Protein AF-0000000085183103 (afdb_homodimer)

InterPro domains:
  IPR009758 Protein of unknown function DUF1326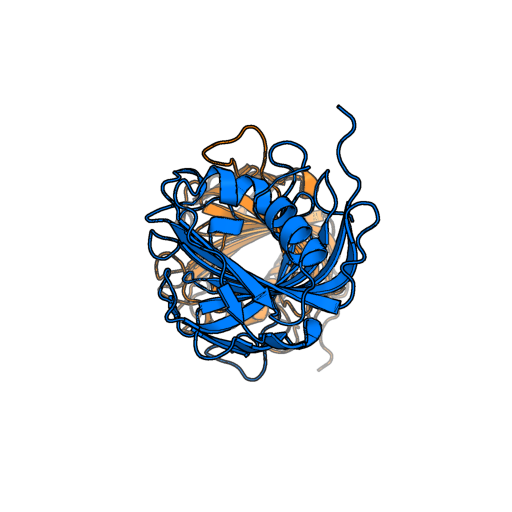 [PF07040] (15-194)
  IPR014581 Uncharacterised conserved protein UCP033303 [PIRSF033303] (1-211)

Solvent-accessible surface area (backbone atoms only — not comparable to full-atom values): 20661 Å² total; per-residue (Å²): 132,88,70,62,55,45,36,40,27,30,55,32,41,34,36,34,61,24,49,58,38,46,24,52,82,59,58,42,64,34,71,73,52,32,40,41,34,38,39,36,34,41,23,70,41,34,30,46,61,86,45,70,38,53,71,42,38,40,34,37,39,42,38,20,77,29,46,63,94,76,24,76,13,34,34,32,43,34,36,26,54,84,52,47,74,68,45,49,55,47,46,56,36,46,63,52,23,41,65,39,46,88,71,21,30,45,37,27,44,50,37,72,24,17,83,42,68,51,77,70,42,70,39,52,68,46,75,50,75,38,59,92,69,33,35,34,42,37,36,33,64,93,35,31,42,34,41,34,30,48,29,64,41,88,87,55,83,64,71,48,65,40,27,47,34,17,89,79,37,39,70,45,51,50,30,38,39,18,28,15,32,34,42,27,69,56,98,65,70,42,84,38,68,74,11,18,18,41,24,33,72,36,35,39,39,36,77,8,56,59,130,133,88,71,63,54,46,37,42,27,29,54,32,43,34,36,35,62,23,48,58,38,47,23,51,82,59,58,44,65,35,72,72,51,32,40,42,34,36,40,37,36,42,23,70,41,35,31,46,61,87,46,70,38,53,71,40,37,40,33,38,38,43,38,23,76,29,46,61,92,77,24,76,13,34,36,32,45,34,36,28,54,85,52,49,75,68,45,47,55,50,48,55,37,45,62,52,24,41,66,38,46,87,71,20,30,46,36,28,44,52,38,74,23,17,82,41,71,51,77,71,42,69,37,54,67,48,76,51,73,37,59,93,69,34,34,34,41,36,36,32,63,92,34,30,41,34,41,34,31,48,29,64,40,89,88,54,85,63,70,47,65,38,29,47,33,18,90,80,38,40,71,46,52,50,30,38,40,19,28,15,31,36,40,29,68,55,97,66,71,44,84,39,66,72,13,18,18,40,23,32,71,36,35,39,38,38,78,8,57,59,130

Secondary structure (DSSP, 8-state):
-----EEEEEEEEEEESS-SS-GGGGTPPPTTSSEEEEEEEE-SEEEETTEE-TT-EEEEEEEESS-GGG---EEEEEEETTS-HHHHHHHHHHHTTTTS-TT-SHHHHHHHT-SEEPPPEEE-EEEEEETTTTEEEEEETTTEEEEEEPBPPTTSSS-B-EEEE-TT-SS-SEEEEEEEEEEEESSSEEEEEEEEEEEEEEEEETTEE--/-----EEEEEEEEEEESS-SS-GGGGTPPPTTSSEEEEEEEE-SEEEETTEE-TT-EEEEEEEESS-GGG---EEEEEEETTS-HHHHHHHHHHHTTTTS-TT-SHHHHHHHT-SEEPPPEEE-EEEEEETTTTEEEEEETTTEEEEEEPBPPTTSSS-B-EEEE-TT-SS-SEEEEEEEEEEEESSSEEEEEEEEEEEEEEEEETTEE--

pLDDT: mean 96.81, std 5.4, range [43.91, 98.94]

Organism: NCBI:txid2984134

Nearest PDB structures (foldseek):
  6p95-assembly1_B  TM=4.091E-01  e=7.607E+00  Lassa virus Josiah
  2wvp-assembly1_A  TM=1.328E-01  e=4.833E+00  Escherichia coli K-12
  6p95-assembly1_B  TM=4.088E-01  e=7.665E+00  Lassa virus Josiah
  2wvp-assembly1_A  TM=1.328E-01  e=4.353E+00  Escherichia coli K-12
  4b31-assembly1_B  TM=1.662E-01  e=9.612E+00  Mycothermus thermophilus

Radius of gyration: 23.74 Å; Cα contacts (8 Å, |Δi|>4): 1161; chains: 2; bounding box: 47×70×54 Å

Sequence (422 aa):
MARIDWYIEGPAYGNCNCGYACPCQFEEDPTQGNCRGFEVMEITDGHFGKVDLTGVKVAILYAWPGPIYKGEGEMQLIIDESASVDQRKALETVLTGGETDEEATHWWVFRAMSPTLHDTIYAPIGMDIDIEARTAKVSIGNVLSSEGRPIKPPHGDGAHRVRIDMPNGIEFSIAEIGSASTTASAAIKLDLKDSYGQWHFMKHGPSGVVHMARIDWYIEGPAYGNCNCGYACPCQFEEDPTQGNCRGFEVMEITDGHFGKVDLTGVKVAILYAWPGPIYKGEGEMQLIIDESASVDQRKALETVLTGGETDEEATHWWVFRAMSPTLHDTIYAPIGMDIDIEARTAKVSIGNVLSSEGRPIKPPHGDGAHRVRIDMPNGIEFSIAEIGSASTTASAAIKLDLKDSYGQWHFMKHGPSGVVH

Foldseek 3Di:
DDQWWKKFWFKKKKFKAAALPQCVLVVDKGRVQWIWMKMKTAGCFMDTRVRTLHGKIKMKTKIGNIRLQVAQMEMEIETELVDDPVNVVRCVQVQCLHSAPQPQAVSVSNNVRHPHYDYYHHFHWDWDADQVQFWIWIDTHPFKTKITGAADDPPDDDGDWDKDADCRDQYARIWTWHFMAMAGHDPGTDGHGRRTMIMDMAIAIRRGGDD/DDQWWKKFWFKKKKFKAAALPQCVLVVDKGRVQWIWMKMKTAGCFMDTRVRTLHGKIKMKTKIGNIRLQQAQMEMEIETEQVADPVNVVRCVQVQCLHSADQPQAVSVSNNVRHPHYDYYHHFHWDWDADQVQFWIWIDTHPFKTKITGAADDPPDDDGDWDKDADCRDQYARIWTWHFMAMAGDDPGTDGHGRRTMIMDMAIAIRRGGDD

Structure (mmCIF, N/CA/C/O backbone):
data_AF-0000000085183103-model_v1
#
loop_
_entity.id
_entity.type
_entity.pdbx_description
1 polymer 'DUF1326 domain-containing protein'
#
loop_
_atom_site.group_PDB
_atom_site.id
_atom_site.type_symbol
_atom_site.label_atom_id
_atom_site.label_alt_id
_atom_site.label_comp_id
_atom_site.label_asym_id
_atom_site.label_entity_id
_atom_site.label_seq_id
_atom_site.pdbx_PDB_ins_code
_atom_site.Cartn_x
_atom_site.Cartn_y
_atom_site.Cartn_z
_atom_site.occupancy
_atom_site.B_iso_or_equiv
_atom_site.auth_seq_id
_atom_site.auth_comp_id
_atom_site.auth_asym_id
_atom_site.auth_atom_id
_atom_site.pdbx_PDB_model_num
ATOM 1 N N . MET A 1 1 ? 23.969 -21.266 -23.922 1 43.91 1 MET A N 1
ATOM 2 C CA . MET A 1 1 ? 22.984 -21.688 -24.922 1 43.91 1 MET A CA 1
ATOM 3 C C . MET A 1 1 ? 21.812 -20.703 -24.969 1 43.91 1 MET A C 1
ATOM 5 O O . MET A 1 1 ? 21.531 -20.016 -23.984 1 43.91 1 MET A O 1
ATOM 9 N N . ALA A 1 2 ? 21.172 -20.531 -26.078 1 62.53 2 ALA A N 1
ATOM 10 C CA . ALA A 1 2 ? 20.203 -19.484 -26.391 1 62.53 2 ALA A CA 1
ATOM 11 C C . ALA A 1 2 ? 18.906 -19.688 -25.594 1 62.53 2 ALA A C 1
ATOM 13 O O . ALA A 1 2 ? 18.359 -20.797 -25.578 1 62.53 2 ALA A O 1
ATOM 14 N N . ARG A 1 3 ? 18.469 -18.969 -24.453 1 87.12 3 ARG A N 1
ATOM 15 C CA . ARG A 1 3 ? 17.25 -19.016 -23.672 1 87.12 3 ARG A CA 1
ATOM 16 C C . ARG A 1 3 ? 16.016 -19.062 -24.562 1 87.12 3 ARG A C 1
ATOM 18 O O . ARG A 1 3 ? 15.977 -18.422 -25.609 1 87.12 3 ARG A O 1
ATOM 25 N N . ILE A 1 4 ? 15.07 -20 -24.203 1 94.25 4 ILE A N 1
ATOM 26 C CA . ILE A 1 4 ? 13.812 -20.031 -24.938 1 94.25 4 ILE A CA 1
ATOM 27 C C . ILE A 1 4 ? 13.047 -18.734 -24.734 1 94.25 4 ILE A C 1
ATOM 29 O O . ILE A 1 4 ? 12.938 -18.25 -23.609 1 94.25 4 ILE A O 1
ATOM 33 N N . ASP A 1 5 ? 12.602 -18.219 -25.859 1 96.12 5 ASP A N 1
ATOM 34 C CA . ASP A 1 5 ? 11.766 -17.016 -25.766 1 96.12 5 ASP A CA 1
ATOM 35 C C . ASP A 1 5 ? 10.375 -17.359 -25.25 1 96.12 5 ASP A C 1
ATOM 37 O O . ASP A 1 5 ? 9.758 -18.328 -25.703 1 96.12 5 ASP A O 1
ATOM 41 N N . TRP A 1 6 ? 9.969 -16.578 -24.312 1 98.25 6 TRP A N 1
ATOM 42 C CA . TRP A 1 6 ? 8.617 -16.797 -23.812 1 98.25 6 TRP A CA 1
ATOM 43 C C . TRP A 1 6 ? 7.984 -15.492 -23.344 1 98.25 6 TRP A C 1
ATOM 45 O O . TRP A 1 6 ? 8.688 -14.508 -23.109 1 98.25 6 TRP A O 1
ATOM 55 N N . TYR A 1 7 ? 6.664 -15.508 -23.297 1 98.44 7 TYR A N 1
ATOM 56 C CA . TYR A 1 7 ? 5.848 -14.391 -22.828 1 98.44 7 TYR A CA 1
ATOM 57 C C . TYR A 1 7 ? 4.488 -14.875 -22.328 1 98.44 7 TYR A C 1
ATOM 59 O O . TYR A 1 7 ? 3.898 -15.789 -22.922 1 98.44 7 TYR A O 1
ATOM 67 N N . ILE A 1 8 ? 4.039 -14.273 -21.25 1 98.44 8 ILE A N 1
ATOM 68 C CA . ILE A 1 8 ? 2.691 -14.562 -20.766 1 98.44 8 ILE A CA 1
ATOM 69 C C . ILE A 1 8 ? 2.029 -13.273 -20.281 1 98.44 8 ILE A C 1
ATOM 71 O O . ILE A 1 8 ? 2.688 -12.422 -19.672 1 98.44 8 ILE A O 1
ATOM 75 N N . GLU A 1 9 ? 0.76 -13.102 -20.547 1 98.69 9 GLU A N 1
ATOM 76 C CA . GLU A 1 9 ? -0.006 -12.016 -19.922 1 98.69 9 GLU A CA 1
ATOM 77 C C . GLU A 1 9 ? -1.44 -12.453 -19.641 1 98.69 9 GLU A C 1
ATOM 79 O O . GLU A 1 9 ? -1.954 -13.375 -20.281 1 98.69 9 GLU A O 1
ATOM 84 N N . GLY A 1 10 ? -2.02 -11.812 -18.688 1 98.44 10 GLY A N 1
ATOM 85 C CA . GLY A 1 10 ? -3.412 -12.062 -18.359 1 98.44 10 GLY A CA 1
ATOM 86 C C . GLY A 1 10 ? -3.771 -11.648 -16.938 1 98.44 10 GLY A C 1
ATOM 87 O O . GLY A 1 10 ? -2.904 -11.227 -16.172 1 98.44 10 GLY A O 1
ATOM 88 N N . PRO A 1 11 ? -5.09 -11.703 -16.594 1 98.75 11 PRO A N 1
ATOM 89 C CA . PRO A 1 11 ? -5.523 -11.375 -15.227 1 98.75 11 PRO A CA 1
ATOM 90 C C . PRO A 1 11 ? -5.043 -12.391 -14.195 1 98.75 11 PRO A C 1
ATOM 92 O O . PRO A 1 11 ? -5.016 -13.594 -14.477 1 98.75 11 PRO A O 1
ATOM 95 N N . ALA A 1 12 ? -4.629 -11.922 -13.117 1 98.81 12 ALA A N 1
ATOM 96 C CA . ALA A 1 12 ? -4.168 -12.742 -12 1 98.81 12 ALA A CA 1
ATOM 97 C C . ALA A 1 12 ? -4.852 -12.336 -10.695 1 98.81 12 ALA A C 1
ATOM 99 O O . ALA A 1 12 ? -5.277 -11.188 -10.547 1 98.81 12 ALA A O 1
ATOM 100 N N . TYR A 1 13 ? -5.043 -13.273 -9.906 1 98.88 13 TYR A N 1
ATOM 101 C CA . TYR A 1 13 ? -5.637 -13.133 -8.578 1 98.88 13 TYR A CA 1
ATOM 102 C C . TYR A 1 13 ? -4.883 -13.969 -7.551 1 98.88 13 TYR A C 1
ATOM 104 O O . TYR A 1 13 ? -4.457 -15.086 -7.84 1 98.88 13 TYR A O 1
ATOM 112 N N . GLY A 1 14 ? -4.629 -13.383 -6.367 1 98.75 14 GLY A N 1
ATOM 113 C CA . GLY A 1 14 ? -3.951 -14.094 -5.289 1 98.75 14 GLY A CA 1
ATOM 114 C C . GLY A 1 14 ? -4.52 -13.773 -3.92 1 98.75 14 GLY A C 1
ATOM 115 O O . GLY A 1 14 ? -5.246 -12.789 -3.754 1 98.75 14 GLY A O 1
ATOM 116 N N . ASN A 1 15 ? -4.234 -14.594 -3.021 1 98.94 15 ASN A N 1
ATOM 117 C CA . ASN A 1 15 ? -4.637 -14.477 -1.625 1 98.94 15 ASN A CA 1
ATOM 118 C C . ASN A 1 15 ? -3.578 -15.047 -0.686 1 98.94 15 ASN A C 1
ATOM 120 O O . ASN A 1 15 ? -3.088 -16.156 -0.897 1 98.94 15 ASN A O 1
ATOM 124 N N . CYS A 1 16 ? -3.195 -14.328 0.271 1 98.56 16 CYS A N 1
ATOM 125 C CA . CYS A 1 16 ? -2.301 -14.867 1.291 1 98.56 16 CYS A CA 1
ATOM 126 C C . CYS A 1 16 ? -2.805 -14.531 2.689 1 98.56 16 CYS A C 1
ATOM 128 O O . CYS A 1 16 ? -3.824 -13.852 2.84 1 98.56 16 CYS A O 1
ATOM 130 N N . ASN A 1 17 ? -2.062 -14.938 3.748 1 98.75 17 ASN A N 1
ATOM 131 C CA . 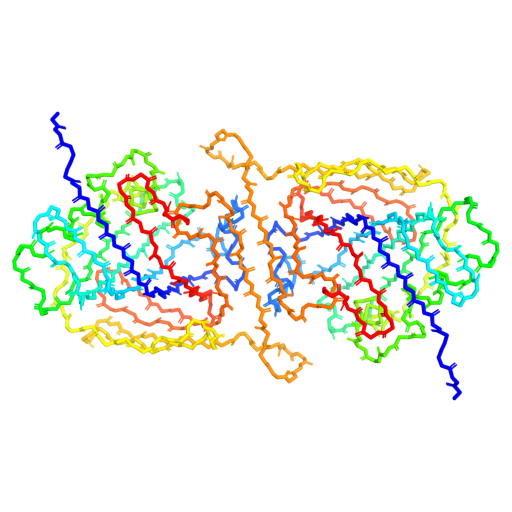ASN A 1 17 ? -2.574 -14.922 5.113 1 98.75 17 ASN A CA 1
ATOM 132 C C . ASN A 1 17 ? -2.271 -13.602 5.812 1 98.75 17 ASN A C 1
ATOM 134 O O . ASN A 1 17 ? -2.59 -13.43 6.988 1 98.75 17 ASN A O 1
ATOM 138 N N . CYS A 1 18 ? -1.683 -12.656 5.215 1 98.38 18 CYS A N 1
ATOM 139 C CA . CYS A 1 18 ? -1.434 -11.359 5.824 1 98.38 18 CYS A CA 1
ATOM 140 C C . CYS A 1 18 ? -2.709 -10.523 5.871 1 98.38 18 CYS A C 1
ATOM 142 O O . CYS A 1 18 ? -3.717 -10.891 5.266 1 98.38 18 CYS A O 1
ATOM 144 N N . GLY A 1 19 ? -2.68 -9.438 6.629 1 97.12 19 GLY A N 1
ATOM 145 C CA . GLY A 1 19 ? -3.721 -8.422 6.523 1 97.12 19 GLY A CA 1
ATOM 146 C C . GLY A 1 19 ? -3.771 -7.762 5.16 1 97.12 19 GLY A C 1
ATOM 147 O O . GLY A 1 19 ? -2.928 -8.023 4.305 1 97.12 19 GLY A O 1
ATOM 148 N N . TYR A 1 20 ? -4.758 -6.883 4.945 1 97.25 20 TYR A N 1
ATOM 149 C CA . TYR A 1 20 ? -5.016 -6.273 3.645 1 97.25 20 TYR A CA 1
ATOM 150 C C . TYR A 1 20 ? -3.797 -5.504 3.152 1 97.25 20 TYR A C 1
ATOM 152 O O . TYR A 1 20 ? -3.58 -5.383 1.945 1 97.25 20 TYR A O 1
ATOM 160 N N . ALA A 1 21 ? -3.051 -5 4.105 1 94.75 21 ALA A N 1
ATOM 161 C CA . ALA A 1 21 ? -1.795 -4.316 3.805 1 94.75 21 ALA A CA 1
ATOM 162 C C . ALA A 1 21 ? -0.61 -5.273 3.912 1 94.75 21 ALA A C 1
ATOM 164 O O . ALA A 1 21 ? 0.279 -5.078 4.746 1 94.75 21 ALA A O 1
ATOM 165 N N . CYS A 1 22 ? -0.572 -6.32 3.113 1 97.31 22 CYS A N 1
ATOM 166 C CA . CYS A 1 22 ? 0.53 -7.27 3.213 1 97.31 22 CYS A CA 1
ATOM 167 C C . CYS A 1 22 ? 1.857 -6.547 3.41 1 97.31 22 CYS A C 1
ATOM 169 O O . CYS A 1 22 ? 2.391 -5.953 2.471 1 97.31 22 CYS A O 1
ATOM 171 N N . PRO A 1 23 ? 2.416 -6.613 4.629 1 97.31 23 PRO A N 1
ATOM 172 C CA . PRO A 1 23 ? 3.645 -5.871 4.926 1 97.31 23 PRO A CA 1
ATOM 173 C C . PRO A 1 23 ? 4.824 -6.312 4.062 1 97.31 23 PRO A C 1
ATOM 175 O O . PRO A 1 23 ? 5.758 -5.539 3.844 1 97.31 23 PRO A O 1
ATOM 178 N N . CYS A 1 24 ? 4.773 -7.465 3.498 1 96.5 24 CYS A N 1
ATOM 179 C CA . CYS A 1 24 ? 5.863 -8.016 2.699 1 96.5 24 CYS A CA 1
ATOM 180 C C . CYS A 1 24 ? 6.098 -7.18 1.446 1 96.5 24 CYS A C 1
ATOM 182 O O . CYS A 1 24 ? 7.23 -7.059 0.979 1 96.5 24 CYS A O 1
ATOM 184 N N . GLN A 1 25 ? 4.996 -6.641 0.91 1 96.88 25 GLN A N 1
ATOM 185 C CA . GLN A 1 25 ? 5.117 -5.766 -0.252 1 96.88 25 GLN A CA 1
ATOM 186 C C . GLN A 1 25 ? 5.969 -4.539 0.067 1 96.88 25 GLN A C 1
ATOM 188 O O . GLN A 1 25 ? 6.461 -3.867 -0.84 1 96.88 25 GLN A O 1
ATOM 193 N N . PHE A 1 26 ? 6.148 -4.27 1.346 1 97.19 26 PHE A N 1
ATOM 194 C CA . PHE A 1 26 ? 6.883 -3.111 1.839 1 97.19 26 PHE A CA 1
ATOM 195 C C . PHE A 1 26 ? 8.156 -3.541 2.561 1 97.19 26 PHE A C 1
ATOM 197 O O . PHE A 1 26 ? 8.719 -2.775 3.344 1 97.19 26 PHE A O 1
ATOM 204 N N . GLU A 1 27 ? 8.523 -4.773 2.408 1 95.81 27 GLU A N 1
ATOM 205 C CA . GLU A 1 27 ? 9.773 -5.348 2.895 1 95.81 27 GLU A CA 1
ATOM 206 C C . GLU A 1 27 ? 9.742 -5.535 4.406 1 95.81 27 GLU A C 1
ATOM 208 O O . GLU A 1 27 ? 10.789 -5.48 5.066 1 95.81 27 GLU A O 1
ATOM 213 N N . GLU A 1 28 ? 8.594 -5.602 4.988 1 96.31 28 GLU A N 1
ATOM 214 C CA . GLU A 1 28 ? 8.438 -5.957 6.395 1 96.31 28 GLU A CA 1
ATOM 215 C C . GLU A 1 28 ? 8.078 -7.43 6.555 1 96.31 28 GLU A C 1
ATOM 217 O O . GLU A 1 28 ? 7.875 -8.141 5.566 1 96.31 28 GLU A O 1
ATOM 222 N N . ASP A 1 29 ? 8.07 -7.898 7.82 1 95.94 29 ASP A N 1
ATOM 223 C CA . ASP A 1 29 ? 7.723 -9.289 8.109 1 95.94 29 ASP A CA 1
ATOM 224 C C . ASP A 1 29 ? 6.23 -9.531 7.918 1 95.94 29 ASP A C 1
ATOM 226 O O . ASP A 1 29 ? 5.418 -8.617 8.086 1 95.94 29 ASP A O 1
ATOM 230 N N . PRO A 1 30 ? 5.867 -10.766 7.566 1 97.31 30 PRO A N 1
ATOM 231 C CA . PRO A 1 30 ? 4.445 -11.078 7.41 1 97.31 30 PRO A CA 1
ATOM 232 C C . PRO A 1 30 ? 3.65 -10.875 8.695 1 97.31 30 PRO A C 1
ATOM 234 O O . PRO A 1 30 ? 4.176 -11.078 9.789 1 97.31 30 PRO A O 1
ATOM 237 N N . THR A 1 31 ? 2.41 -10.516 8.555 1 96.56 31 THR A N 1
ATOM 238 C CA . THR A 1 31 ? 1.516 -10.188 9.664 1 96.56 31 THR A CA 1
ATOM 239 C C . THR A 1 31 ? 1.477 -11.328 10.68 1 96.56 31 THR A C 1
ATOM 241 O O . THR A 1 31 ? 1.459 -11.086 11.891 1 96.56 31 THR A O 1
ATOM 244 N N . GLN A 1 32 ? 1.526 -12.555 10.18 1 96.31 32 GLN A N 1
ATOM 245 C CA . GLN A 1 32 ? 1.351 -13.703 11.062 1 96.31 32 GLN A CA 1
ATOM 246 C C . GLN A 1 32 ? 2.682 -14.398 11.328 1 96.31 32 GLN A C 1
ATOM 248 O O . GLN A 1 32 ? 2.711 -15.531 11.828 1 96.31 32 GLN A O 1
ATOM 253 N N . GLY A 1 33 ? 3.709 -13.82 10.836 1 97.25 33 GLY A N 1
ATOM 254 C CA . GLY A 1 33 ? 5.031 -14.383 11.078 1 97.25 33 GLY A CA 1
ATOM 255 C C . GLY A 1 33 ? 5.426 -15.43 10.055 1 97.25 33 GLY A C 1
ATOM 256 O O . GLY A 1 33 ? 6.566 -15.906 10.055 1 97.25 33 GLY A O 1
ATOM 257 N N . ASN A 1 34 ? 4.492 -15.883 9.25 1 98.31 34 ASN A N 1
ATOM 258 C CA . ASN A 1 34 ? 4.688 -16.812 8.148 1 98.31 34 ASN A CA 1
ATOM 259 C C . ASN A 1 34 ? 3.906 -16.391 6.91 1 98.31 34 ASN A C 1
ATOM 261 O O . ASN A 1 34 ? 3.137 -15.438 6.953 1 98.31 34 ASN A O 1
ATOM 265 N N . CYS A 1 35 ? 4.199 -17.016 5.797 1 98.12 35 CYS A N 1
ATOM 266 C CA . CYS A 1 35 ? 3.529 -16.688 4.543 1 98.12 35 CYS A CA 1
ATOM 267 C C . CYS A 1 35 ? 2.896 -17.938 3.93 1 98.12 35 CYS A C 1
ATOM 269 O O . CYS A 1 35 ? 3.59 -18.906 3.639 1 98.12 35 CYS A O 1
ATOM 271 N N . ARG A 1 36 ? 1.615 -17.922 3.752 1 98.62 36 ARG A N 1
ATOM 272 C CA . ARG A 1 36 ? 0.854 -18.969 3.068 1 98.62 36 ARG A CA 1
ATOM 273 C C . ARG A 1 36 ? -0.165 -18.359 2.111 1 98.62 36 ARG A C 1
ATOM 275 O O . ARG A 1 36 ? -0.888 -17.438 2.473 1 98.62 36 ARG A O 1
ATOM 282 N N . GLY A 1 37 ? -0.211 -18.828 0.96 1 98.75 37 GLY A N 1
ATOM 283 C CA . GLY A 1 37 ? -1.151 -18.281 -0.004 1 98.75 37 GLY A CA 1
ATOM 284 C C . GLY A 1 37 ? -1.089 -18.969 -1.355 1 98.75 37 GLY A C 1
ATOM 285 O O . GLY A 1 37 ? -0.503 -20.047 -1.484 1 98.75 37 GLY A O 1
ATOM 286 N N . PHE A 1 38 ? -1.809 -18.391 -2.299 1 98.81 38 PHE A N 1
ATOM 287 C CA . PHE A 1 38 ? -1.779 -18.906 -3.664 1 98.81 38 PHE A CA 1
ATOM 288 C C . PHE A 1 38 ? -2.006 -17.781 -4.664 1 98.81 38 PHE A C 1
ATOM 290 O O . PHE A 1 38 ? -2.412 -16.672 -4.289 1 98.81 38 PHE A O 1
ATOM 297 N N . GLU A 1 39 ? -1.707 -18.031 -5.859 1 98.75 39 GLU A N 1
ATOM 298 C CA . GLU A 1 39 ? -1.989 -17.172 -7.012 1 98.75 39 GLU A CA 1
ATOM 299 C C . GLU A 1 39 ? -2.525 -17.984 -8.188 1 98.75 39 GLU A C 1
ATOM 301 O O . GLU A 1 39 ? -2.092 -19.125 -8.414 1 98.75 39 GLU A O 1
ATOM 306 N N . VAL A 1 40 ? -3.451 -17.422 -8.898 1 98.88 40 VAL A N 1
ATOM 307 C CA . VAL A 1 40 ? -4.012 -18.031 -10.094 1 98.88 40 VAL A CA 1
ATOM 308 C C . VAL A 1 40 ? -4.023 -17.031 -11.25 1 98.88 40 VAL A C 1
ATOM 310 O O . VAL A 1 40 ? -4.113 -15.828 -11.023 1 98.88 40 VAL A O 1
ATOM 313 N N . MET A 1 41 ? -3.887 -17.5 -12.438 1 98.69 41 MET A N 1
ATOM 314 C CA . MET A 1 41 ? -3.965 -16.625 -13.602 1 98.69 41 MET A CA 1
ATOM 315 C C . MET A 1 41 ? -4.512 -17.375 -14.812 1 98.69 41 MET A C 1
ATOM 317 O O . MET A 1 41 ? -4.41 -18.609 -14.883 1 98.69 41 MET A O 1
ATOM 321 N N . GLU A 1 42 ? -5.121 -16.688 -15.625 1 98.69 42 GLU A N 1
ATOM 322 C CA . GLU A 1 42 ? -5.43 -17.125 -16.984 1 98.69 42 GLU A CA 1
ATOM 323 C C . GLU A 1 42 ? -4.512 -16.453 -18 1 98.69 42 GLU A C 1
ATOM 325 O O . GLU A 1 42 ? -4.406 -15.227 -18.031 1 98.69 42 GLU A O 1
ATOM 330 N N . ILE A 1 43 ? -3.875 -17.281 -18.781 1 98.75 43 ILE A N 1
ATOM 331 C CA . ILE A 1 43 ? -3.035 -16.734 -19.844 1 98.75 43 ILE A CA 1
ATOM 332 C C . ILE A 1 43 ? -3.898 -16.359 -21.047 1 98.75 43 ILE A C 1
ATOM 334 O O . ILE A 1 43 ? -4.352 -17.234 -21.781 1 98.75 43 ILE A O 1
ATOM 338 N N . THR A 1 44 ? -4.07 -15.086 -21.219 1 98.62 44 THR A N 1
ATOM 339 C CA . THR A 1 44 ? -4.918 -14.641 -22.328 1 98.62 44 THR A CA 1
ATOM 340 C C . THR A 1 44 ? -4.105 -14.484 -23.609 1 98.62 44 THR A C 1
ATOM 342 O O . THR A 1 44 ? -4.66 -14.508 -24.703 1 98.62 44 THR A O 1
ATOM 345 N N . ASP A 1 45 ? -2.809 -14.281 -23.438 1 98.69 45 ASP A N 1
ATOM 346 C CA . ASP A 1 45 ? -1.828 -14.25 -24.516 1 98.69 45 ASP A CA 1
ATOM 347 C C . ASP A 1 45 ? -0.461 -14.727 -24.031 1 98.69 45 ASP A C 1
ATOM 349 O O . ASP A 1 45 ? -0.005 -14.32 -22.953 1 98.69 45 ASP A O 1
ATOM 353 N N . GLY A 1 46 ? 0.161 -15.664 -24.812 1 98.62 46 GLY A N 1
ATOM 354 C CA . GLY A 1 46 ? 1.473 -16.109 -24.359 1 98.62 46 GLY A CA 1
ATOM 355 C C . GLY A 1 46 ? 2.035 -17.234 -25.219 1 98.62 46 GLY A C 1
ATOM 356 O O . GLY A 1 46 ? 1.309 -17.859 -26 1 98.62 46 GLY A O 1
ATOM 357 N N . HIS A 1 47 ? 3.295 -17.391 -25.094 1 98.81 47 HIS A N 1
ATOM 358 C CA . HIS A 1 47 ? 4.004 -18.453 -25.797 1 98.81 47 HIS A CA 1
ATOM 359 C C . HIS A 1 47 ? 5.262 -18.859 -25.031 1 98.81 47 HIS A C 1
ATOM 361 O O . HIS A 1 47 ? 5.754 -18.125 -24.188 1 98.81 47 HIS A O 1
ATOM 367 N N . PHE A 1 48 ? 5.664 -20.047 -25.281 1 98.75 48 PHE A N 1
ATOM 368 C CA . PHE A 1 48 ? 6.961 -20.594 -24.922 1 98.75 48 PHE A CA 1
ATOM 369 C C . PHE A 1 48 ? 7.648 -21.219 -26.141 1 98.75 48 PHE A C 1
ATOM 371 O O . PHE A 1 48 ? 7.34 -22.359 -26.516 1 98.75 48 PHE A O 1
ATOM 378 N N . GLY A 1 49 ? 8.617 -20.453 -26.688 1 98.19 49 GLY A N 1
ATOM 379 C CA . GLY A 1 49 ? 9.07 -20.859 -28.016 1 98.19 49 GLY A CA 1
ATOM 380 C C . GLY A 1 49 ? 7.945 -21 -29.016 1 98.19 49 GLY A C 1
ATOM 381 O O . GLY A 1 49 ? 7.219 -20.031 -29.281 1 98.19 49 GLY A O 1
ATOM 382 N N . LYS A 1 50 ? 7.781 -22.141 -29.469 1 98.12 50 LYS A N 1
ATOM 383 C CA . LYS A 1 50 ? 6.746 -22.391 -30.484 1 98.12 50 LYS A CA 1
ATOM 384 C C . LYS A 1 50 ? 5.449 -22.859 -29.828 1 98.12 50 LYS A C 1
ATOM 386 O O . LYS A 1 50 ? 4.426 -23 -30.5 1 98.12 50 LYS A O 1
ATOM 391 N N . VAL A 1 51 ? 5.441 -23.125 -28.562 1 98.75 51 VAL A N 1
ATOM 392 C CA . VAL A 1 51 ? 4.27 -23.625 -27.844 1 98.75 51 VAL A CA 1
ATOM 393 C C . VAL A 1 51 ? 3.338 -22.453 -27.516 1 98.75 51 VAL A C 1
ATOM 395 O O . VAL A 1 51 ? 3.732 -21.516 -26.828 1 98.75 51 VAL A O 1
ATOM 398 N N . ASP A 1 52 ? 2.152 -22.469 -28.047 1 98.81 52 ASP A N 1
ATOM 399 C CA . ASP A 1 52 ? 1.133 -21.484 -27.703 1 98.81 52 ASP A CA 1
ATOM 400 C C . ASP A 1 52 ? 0.55 -21.766 -26.312 1 98.81 52 ASP A C 1
ATOM 402 O O . ASP A 1 52 ? 0.085 -22.875 -26.047 1 98.81 52 ASP A O 1
ATOM 406 N N . LEU A 1 53 ? 0.551 -20.797 -25.484 1 98.88 53 LEU A N 1
ATOM 407 C CA . LEU A 1 53 ? 0.091 -20.969 -24.109 1 98.88 53 LEU A CA 1
ATOM 408 C C . LEU A 1 53 ? -1.257 -20.297 -23.891 1 98.88 53 LEU A C 1
ATOM 410 O O . LEU A 1 53 ? -1.82 -20.344 -22.797 1 98.88 53 LEU A O 1
ATOM 414 N N . THR A 1 54 ? -1.778 -19.641 -24.938 1 98.62 54 THR A N 1
ATOM 415 C CA . THR A 1 54 ? -3.014 -18.875 -24.844 1 98.62 54 THR A CA 1
ATOM 416 C C . THR A 1 54 ? -4.164 -19.75 -24.359 1 98.62 54 THR A C 1
ATOM 418 O O . THR A 1 54 ? -4.359 -20.859 -24.859 1 98.62 54 THR A O 1
ATOM 421 N N . GLY A 1 55 ? -4.82 -19.234 -23.328 1 98.25 55 GLY A N 1
ATOM 422 C CA . GLY A 1 55 ? -6.027 -19.891 -22.844 1 98.25 55 GLY A CA 1
ATOM 423 C C . GLY A 1 55 ? -5.781 -20.812 -21.656 1 98.25 55 GLY A C 1
ATOM 424 O O . GLY A 1 55 ? -6.727 -21.281 -21.031 1 98.25 55 GLY A O 1
ATOM 425 N N . VAL A 1 56 ? -4.566 -21.109 -21.328 1 98.69 56 VAL A N 1
ATOM 426 C CA . VAL A 1 56 ? -4.262 -22.031 -20.234 1 98.69 56 VAL A CA 1
ATOM 427 C C . VAL A 1 56 ? -4.363 -21.297 -18.906 1 98.69 56 VAL A C 1
ATOM 429 O O . VAL A 1 56 ? -3.943 -20.156 -18.781 1 98.69 56 VAL A O 1
ATOM 432 N N . LYS A 1 57 ? -4.914 -21.953 -17.891 1 98.88 57 LYS A N 1
ATOM 433 C CA . LYS A 1 57 ? -4.98 -21.438 -16.531 1 98.88 57 LYS A CA 1
ATOM 434 C C . LYS A 1 57 ? -4.004 -22.188 -15.609 1 98.88 57 LYS A C 1
ATOM 436 O O . LYS A 1 57 ? -3.822 -23.391 -15.742 1 98.88 57 LYS A O 1
ATOM 441 N N . VAL A 1 58 ? -3.385 -21.469 -14.766 1 98.88 58 VAL A N 1
ATOM 442 C CA . VAL A 1 58 ? -2.422 -22.047 -13.828 1 98.88 58 VAL A CA 1
ATOM 443 C C . VAL A 1 58 ? -2.627 -21.438 -12.445 1 98.88 58 VAL A C 1
ATOM 445 O O . VAL A 1 58 ? -3.143 -20.328 -12.312 1 98.88 58 VAL A O 1
ATOM 448 N N . ALA A 1 59 ? -2.273 -22.156 -11.43 1 98.94 59 ALA A N 1
ATOM 449 C CA . ALA A 1 59 ? -2.219 -21.688 -10.055 1 98.94 59 ALA A CA 1
ATOM 450 C C . ALA A 1 59 ? -0.982 -22.219 -9.336 1 98.94 59 ALA A C 1
ATOM 452 O O . ALA A 1 59 ? -0.411 -23.234 -9.75 1 98.94 59 ALA A O 1
ATOM 453 N N . ILE A 1 60 ? -0.571 -21.547 -8.391 1 98.88 60 ILE A N 1
ATOM 454 C CA . ILE A 1 60 ? 0.545 -21.969 -7.551 1 98.88 60 ILE A CA 1
ATOM 455 C C . ILE A 1 60 ? 0.207 -21.734 -6.078 1 98.88 60 ILE A C 1
ATOM 457 O O . ILE A 1 60 ? -0.306 -20.688 -5.715 1 98.88 60 ILE A O 1
ATOM 461 N N . LEU A 1 61 ? 0.406 -22.734 -5.258 1 98.94 61 LEU A N 1
ATOM 462 C CA . LEU A 1 61 ? 0.329 -22.609 -3.807 1 98.94 61 LEU A CA 1
ATOM 463 C C . LEU A 1 61 ? 1.718 -22.438 -3.201 1 98.94 61 LEU A C 1
ATOM 465 O O . LEU A 1 61 ? 2.682 -23.047 -3.664 1 98.94 61 LEU A O 1
ATOM 469 N N . TYR A 1 62 ? 1.802 -21.625 -2.197 1 98.75 62 TYR A N 1
ATOM 470 C CA . TYR A 1 62 ? 3.051 -21.344 -1.501 1 98.75 62 TYR A CA 1
ATOM 471 C C . TYR A 1 62 ? 2.871 -21.453 0.009 1 98.75 62 TYR A C 1
ATOM 473 O O . TYR A 1 62 ? 1.794 -21.156 0.534 1 98.75 62 TYR A O 1
ATOM 481 N N . ALA A 1 63 ? 3.943 -21.828 0.696 1 98.81 63 ALA A N 1
ATOM 482 C CA . ALA A 1 63 ? 4.012 -21.75 2.152 1 98.81 63 ALA A CA 1
ATOM 483 C C . ALA A 1 63 ? 5.453 -21.547 2.623 1 98.81 63 ALA A C 1
ATOM 485 O O . ALA A 1 63 ? 6.352 -22.281 2.217 1 98.81 63 ALA A O 1
ATOM 486 N N . TRP A 1 64 ? 5.73 -20.578 3.342 1 98.69 64 TRP A N 1
ATOM 487 C CA . TRP A 1 64 ? 7.004 -20.344 4.008 1 98.69 64 TRP A CA 1
ATOM 488 C C . TRP A 1 64 ? 6.816 -20.219 5.52 1 98.69 64 TRP A C 1
ATOM 490 O O . TRP A 1 64 ? 5.852 -19.609 5.988 1 98.69 64 TRP A O 1
ATOM 500 N N . PRO A 1 65 ? 7.668 -20.766 6.34 1 98.5 65 PRO A N 1
ATOM 501 C CA . PRO A 1 65 ? 7.527 -20.703 7.797 1 98.5 65 PRO A CA 1
ATOM 502 C C . PRO A 1 65 ? 7.832 -19.312 8.359 1 98.5 65 PRO A C 1
ATOM 504 O O . PRO A 1 65 ? 7.551 -19.031 9.523 1 98.5 65 PRO A O 1
ATOM 507 N N . GLY A 1 66 ? 8.422 -18.438 7.645 1 97.62 66 GLY A N 1
ATOM 508 C CA 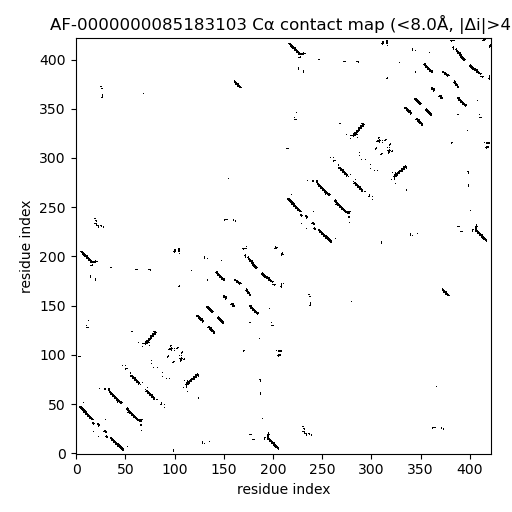. GLY A 1 66 ? 8.766 -17.047 7.926 1 97.62 66 GLY A CA 1
ATOM 509 C C . GLY A 1 66 ? 8.727 -16.156 6.695 1 97.62 66 GLY A C 1
ATOM 510 O O . GLY A 1 66 ? 8.039 -16.469 5.723 1 97.62 66 GLY A O 1
ATOM 511 N N . PRO A 1 67 ? 9.406 -15.008 6.777 1 96.56 67 PRO A N 1
ATOM 512 C CA . PRO A 1 67 ? 9.539 -14.195 5.562 1 96.56 67 PRO A CA 1
ATOM 513 C C . PRO A 1 67 ? 10.133 -14.969 4.395 1 96.56 67 PRO A C 1
ATOM 515 O O . PRO A 1 67 ? 11.031 -15.797 4.59 1 96.56 67 PRO A O 1
ATOM 518 N N . ILE A 1 68 ? 9.688 -14.664 3.229 1 96.38 68 ILE A N 1
ATOM 519 C CA . ILE A 1 68 ? 10.07 -15.391 2.023 1 96.38 68 ILE A CA 1
ATOM 520 C C . ILE A 1 68 ? 11.586 -15.391 1.874 1 96.38 68 ILE A C 1
ATOM 522 O O . ILE A 1 68 ? 12.188 -16.422 1.528 1 96.38 68 ILE A O 1
ATOM 526 N N . TYR A 1 69 ? 12.258 -14.242 2.182 1 93.69 69 TYR A N 1
ATOM 527 C CA . TYR A 1 69 ? 13.688 -14.094 1.92 1 93.69 69 TYR A CA 1
ATOM 528 C C . TYR A 1 69 ? 14.5 -15.016 2.818 1 93.69 69 TYR A C 1
ATOM 530 O O . TYR A 1 69 ? 15.695 -15.219 2.586 1 93.69 69 TYR A O 1
ATOM 538 N N . LYS A 1 70 ? 13.883 -15.602 3.83 1 96.38 70 LYS A N 1
ATOM 539 C CA . LYS A 1 70 ? 14.578 -16.5 4.738 1 96.38 70 LYS A CA 1
ATOM 540 C C . LYS A 1 70 ? 14.539 -17.938 4.223 1 96.38 70 LYS A C 1
ATOM 542 O O . LYS A 1 70 ? 15.188 -18.828 4.785 1 96.38 70 LYS A O 1
ATOM 547 N N . GLY A 1 71 ? 13.719 -18.219 3.27 1 97.5 71 GLY A N 1
ATOM 548 C CA . GLY A 1 71 ? 13.695 -19.516 2.607 1 97.5 71 GLY A CA 1
ATOM 549 C C . GLY A 1 71 ? 12.875 -20.562 3.354 1 97.5 71 GLY A C 1
ATOM 550 O O . GLY A 1 71 ? 11.859 -20.234 3.967 1 97.5 71 GLY A O 1
ATOM 551 N N . GLU A 1 72 ? 13.172 -21.844 3 1 98.44 72 GLU A N 1
ATOM 552 C CA . GLU A 1 72 ? 12.539 -23.016 3.586 1 98.44 72 GLU A CA 1
ATOM 553 C C . GLU A 1 72 ? 11.086 -23.141 3.145 1 98.44 72 GLU A C 1
ATOM 555 O O . GLU A 1 72 ? 10.25 -23.672 3.879 1 98.44 72 GLU A O 1
ATOM 560 N N . GLY A 1 73 ? 10.797 -22.609 2.051 1 98.75 73 GLY A N 1
ATOM 561 C CA . GLY A 1 73 ? 9.438 -22.625 1.547 1 98.75 73 GLY A CA 1
ATOM 562 C C . GLY A 1 73 ? 9.086 -23.891 0.791 1 98.75 73 GLY A C 1
ATOM 563 O O . GLY A 1 73 ? 9.953 -24.75 0.577 1 98.75 73 GLY A O 1
ATOM 564 N N . GLU A 1 74 ? 7.844 -24.016 0.495 1 98.81 74 GLU A N 1
ATOM 565 C CA . GLU A 1 74 ? 7.277 -25.047 -0.375 1 98.81 74 GLU A CA 1
ATOM 566 C C . GLU A 1 74 ? 6.375 -24.438 -1.441 1 98.81 74 GLU A C 1
ATOM 568 O O . GLU A 1 74 ? 5.77 -23.375 -1.22 1 98.81 74 GLU A O 1
ATOM 573 N N . MET A 1 75 ? 6.328 -25.047 -2.516 1 98.69 75 MET A N 1
ATOM 574 C CA . MET A 1 75 ? 5.406 -24.625 -3.562 1 98.69 75 MET A CA 1
ATOM 575 C C . MET A 1 75 ? 4.77 -25.812 -4.258 1 98.69 75 MET A C 1
ATOM 577 O O . MET A 1 75 ? 5.324 -26.922 -4.238 1 98.69 75 MET A O 1
ATOM 581 N N . GLN A 1 76 ? 3.68 -25.656 -4.766 1 98.94 76 GLN A N 1
ATOM 582 C CA . GLN A 1 76 ? 2.971 -26.656 -5.559 1 98.94 76 GLN A CA 1
ATOM 583 C C . GLN A 1 76 ? 2.236 -26.016 -6.727 1 98.94 76 GLN A C 1
ATOM 585 O O . GLN A 1 76 ? 1.415 -25.109 -6.535 1 98.94 76 GLN A O 1
ATOM 590 N N . LEU A 1 77 ? 2.527 -26.5 -7.91 1 98.88 77 LEU A N 1
ATOM 591 C CA . LEU A 1 77 ? 1.885 -26 -9.117 1 98.88 77 LEU A CA 1
ATOM 592 C C . LEU A 1 77 ? 0.56 -26.703 -9.367 1 98.88 77 LEU A C 1
ATOM 594 O O . LEU A 1 77 ? 0.428 -27.906 -9.086 1 98.88 77 LEU A O 1
ATOM 598 N N . ILE A 1 78 ? -0.364 -25.984 -9.875 1 98.88 78 ILE A N 1
ATOM 599 C CA . ILE A 1 78 ? -1.573 -26.547 -10.461 1 98.88 78 ILE A CA 1
ATOM 600 C C . ILE A 1 78 ? -1.733 -26.031 -11.898 1 98.88 78 ILE A C 1
ATOM 602 O O . ILE A 1 78 ? -1.725 -24.828 -12.141 1 98.88 78 ILE A O 1
ATOM 606 N N . ILE A 1 79 ? -1.858 -26.906 -12.812 1 98.88 79 ILE A N 1
ATOM 607 C CA . ILE A 1 79 ? -2.078 -26.578 -14.219 1 98.88 79 ILE A CA 1
ATOM 608 C C . ILE A 1 79 ? -3.418 -27.141 -14.68 1 98.88 79 ILE A C 1
ATOM 610 O O . ILE A 1 79 ? -3.756 -28.281 -14.359 1 98.88 79 ILE A O 1
ATOM 614 N N . ASP A 1 80 ? -4.156 -26.312 -15.359 1 98.81 80 ASP A N 1
ATOM 615 C CA . ASP A 1 80 ? -5.453 -26.766 -15.852 1 98.81 80 ASP A CA 1
ATOM 616 C C . ASP A 1 80 ? -5.324 -28.109 -16.578 1 98.81 80 ASP A C 1
ATOM 618 O O . ASP A 1 80 ? -4.398 -28.297 -17.375 1 98.81 80 ASP A O 1
ATOM 622 N N . GLU A 1 81 ? -6.215 -28.969 -16.406 1 98.38 81 GLU A N 1
ATOM 623 C CA . GLU A 1 81 ? -6.141 -30.312 -16.969 1 98.38 81 GLU A CA 1
ATOM 624 C C . GLU A 1 81 ? -6.246 -30.281 -18.484 1 98.38 81 GLU A C 1
ATOM 626 O O . GLU A 1 81 ? -5.887 -31.266 -19.156 1 98.38 81 GLU A O 1
ATOM 631 N N . SER A 1 82 ? -6.773 -29.203 -19.047 1 98 82 SER A N 1
ATOM 632 C CA . SER A 1 82 ? -6.949 -29.094 -20.484 1 98 82 SER A CA 1
ATOM 633 C C . SER A 1 82 ? -5.625 -28.828 -21.188 1 98 82 SER A C 1
ATOM 635 O O . SER A 1 82 ? -5.527 -28.938 -22.422 1 98 82 SER A O 1
ATOM 637 N N . ALA A 1 83 ? -4.559 -28.453 -20.484 1 98.69 83 ALA A N 1
ATOM 638 C CA . ALA A 1 83 ? -3.26 -28.141 -21.078 1 98.69 83 ALA A CA 1
ATOM 639 C C . ALA A 1 83 ? -2.635 -29.359 -21.734 1 98.69 83 ALA A C 1
ATOM 641 O O . ALA A 1 83 ? -2.701 -30.469 -21.203 1 98.69 83 ALA A O 1
ATOM 642 N N . SER A 1 84 ? -2.029 -29.188 -22.859 1 98.69 84 SER A N 1
ATOM 643 C CA . SER A 1 84 ? -1.311 -30.25 -23.547 1 98.69 84 SER A CA 1
ATOM 644 C C . SER A 1 84 ? -0.016 -30.594 -22.812 1 98.69 84 SER A C 1
ATOM 646 O O . SER A 1 84 ? 0.433 -29.859 -21.953 1 98.69 84 SER A O 1
ATOM 648 N N . VAL A 1 85 ? 0.572 -31.719 -23.234 1 98.5 85 VAL A N 1
ATOM 649 C CA . VAL A 1 85 ? 1.824 -32.188 -22.641 1 98.5 85 VAL A CA 1
ATOM 650 C C . VAL A 1 85 ? 2.904 -31.109 -22.828 1 98.5 85 VAL A C 1
ATOM 652 O O . VAL A 1 85 ? 3.664 -30.812 -21.906 1 98.5 85 VAL A O 1
ATOM 655 N N . ASP A 1 86 ? 2.947 -30.516 -24.031 1 98.69 86 ASP A N 1
ATOM 656 C CA . ASP A 1 86 ? 3.936 -29.469 -24.312 1 98.69 86 ASP A CA 1
ATOM 657 C C . ASP A 1 86 ? 3.678 -28.219 -23.484 1 98.69 86 ASP A C 1
ATOM 659 O O . ASP A 1 86 ? 4.617 -27.594 -23 1 98.69 86 ASP A O 1
ATOM 663 N N . GLN A 1 87 ? 2.416 -27.859 -23.359 1 98.81 87 GLN A N 1
ATOM 664 C CA . GLN A 1 87 ? 2.055 -26.719 -22.531 1 98.81 87 GLN A CA 1
ATOM 665 C C . GLN A 1 87 ? 2.449 -26.938 -21.078 1 98.81 87 GLN A C 1
ATOM 667 O O . GLN A 1 87 ? 2.971 -26.031 -20.422 1 98.81 87 GLN A O 1
ATOM 672 N N . ARG A 1 88 ? 2.176 -28.109 -20.594 1 98.81 88 ARG A N 1
ATOM 673 C CA . ARG A 1 88 ? 2.506 -28.453 -19.203 1 98.81 88 ARG A CA 1
ATOM 674 C C . ARG A 1 88 ? 4.004 -28.328 -18.953 1 98.81 88 ARG A C 1
ATOM 676 O O . ARG A 1 88 ? 4.418 -27.703 -17.969 1 98.81 88 ARG A O 1
ATOM 683 N N . LYS A 1 89 ? 4.797 -28.875 -19.828 1 98.5 89 LYS A N 1
ATOM 684 C CA . LYS A 1 89 ? 6.246 -28.797 -19.688 1 98.5 89 LYS A CA 1
ATOM 685 C C . LYS A 1 89 ? 6.723 -27.344 -19.719 1 98.5 89 LYS A C 1
ATOM 687 O O . LYS A 1 89 ? 7.559 -26.938 -18.906 1 98.5 89 LYS A O 1
ATOM 692 N N . ALA A 1 90 ? 6.191 -26.594 -20.656 1 98.69 90 ALA A N 1
ATOM 693 C CA . ALA A 1 90 ? 6.535 -25.172 -20.781 1 98.69 90 ALA A CA 1
ATOM 694 C C . ALA A 1 90 ? 6.203 -24.406 -19.5 1 98.69 90 ALA A C 1
ATOM 696 O O . ALA A 1 90 ? 7.035 -23.672 -18.984 1 98.69 90 ALA A O 1
ATOM 697 N N . LEU A 1 91 ? 5.043 -24.625 -18.984 1 98.75 91 LEU A N 1
ATOM 698 C CA . LEU A 1 91 ? 4.547 -23.875 -17.828 1 98.75 91 LEU A CA 1
ATOM 699 C C . LEU A 1 91 ? 5.297 -24.281 -16.562 1 98.75 91 LEU A C 1
ATOM 701 O O . LEU A 1 91 ? 5.602 -23.438 -15.719 1 98.75 91 LEU A O 1
ATOM 705 N N . GLU A 1 92 ? 5.578 -25.578 -16.406 1 98.69 92 GLU A N 1
ATOM 706 C CA . GLU A 1 92 ? 6.391 -26.016 -15.281 1 98.69 92 GLU A CA 1
ATOM 707 C C . GLU A 1 92 ? 7.762 -25.328 -15.289 1 98.69 92 GLU A C 1
ATOM 709 O O . GLU A 1 92 ? 8.281 -24.953 -14.242 1 98.69 92 GLU A O 1
ATOM 714 N N . THR A 1 93 ? 8.289 -25.203 -16.453 1 98.44 93 THR A N 1
ATOM 715 C CA . THR A 1 93 ? 9.578 -24.547 -16.594 1 98.44 93 THR A CA 1
ATOM 716 C C . THR A 1 93 ? 9.492 -23.078 -16.172 1 98.44 93 THR A C 1
ATOM 718 O O . THR A 1 93 ? 10.219 -22.641 -15.281 1 98.44 93 THR A O 1
ATOM 721 N N . VAL A 1 94 ? 8.555 -22.344 -16.672 1 97.94 94 VAL A N 1
ATOM 722 C CA . VAL A 1 94 ? 8.438 -20.906 -16.453 1 97.94 94 VAL A CA 1
ATOM 723 C C . VAL A 1 94 ? 8.047 -20.641 -15.008 1 97.94 94 VAL A C 1
ATOM 725 O O . VAL A 1 94 ? 8.641 -19.781 -14.352 1 97.94 94 VAL A O 1
ATOM 728 N N . LEU A 1 95 ? 7.117 -21.344 -14.438 1 98.44 95 LEU A N 1
ATOM 729 C CA . LEU A 1 95 ? 6.539 -21.094 -13.125 1 98.44 95 LEU A CA 1
ATOM 730 C C . LEU A 1 95 ? 7.516 -21.484 -12.016 1 98.44 95 LEU A C 1
ATOM 732 O O . LEU A 1 95 ? 7.312 -21.125 -10.852 1 98.44 95 LEU A O 1
ATOM 736 N N . THR A 1 96 ? 8.57 -22.188 -12.398 1 98.19 96 THR A N 1
ATOM 737 C CA . THR A 1 96 ? 9.609 -22.531 -11.422 1 98.19 96 THR A CA 1
ATOM 738 C C . THR A 1 96 ? 10.891 -21.766 -11.711 1 98.19 96 THR A C 1
ATOM 740 O O . THR A 1 96 ? 11.969 -22.141 -11.242 1 98.19 96 THR A O 1
ATOM 743 N N . GLY A 1 97 ? 10.758 -20.719 -12.57 1 97.12 97 GLY A N 1
ATOM 744 C CA . GLY A 1 97 ? 11.852 -19.766 -12.742 1 97.12 97 GLY A CA 1
ATOM 745 C C . GLY A 1 97 ? 12.812 -20.156 -13.852 1 97.12 97 GLY A C 1
ATOM 746 O O . GLY A 1 97 ? 13.875 -19.547 -14 1 97.12 97 GLY A O 1
ATOM 747 N N . GLY A 1 98 ? 12.484 -21.266 -14.539 1 97.62 98 GLY A N 1
ATOM 748 C CA . GLY A 1 98 ? 13.312 -21.656 -15.672 1 97.62 98 GLY A CA 1
ATOM 749 C C . GLY A 1 98 ? 13.25 -20.656 -16.828 1 97.62 98 GLY A C 1
ATOM 750 O O . GLY A 1 98 ? 12.258 -19.953 -16.969 1 97.62 98 GLY A O 1
ATOM 751 N N . GLU A 1 99 ? 14.266 -20.562 -17.609 1 97.5 99 GLU A N 1
ATOM 752 C CA . GLU A 1 99 ? 14.367 -19.719 -18.781 1 97.5 99 GLU A CA 1
ATOM 753 C C . GLU A 1 99 ? 14.133 -18.25 -18.422 1 97.5 99 GLU A C 1
ATOM 755 O O . GLU A 1 99 ? 13.578 -17.484 -19.219 1 97.5 99 GLU A O 1
ATOM 760 N N . THR A 1 100 ? 14.391 -17.859 -17.219 1 96.44 100 THR A N 1
ATOM 761 C CA . THR A 1 100 ? 14.203 -16.531 -16.656 1 96.44 100 THR A CA 1
ATOM 762 C C . THR A 1 100 ? 15.523 -15.977 -16.125 1 96.44 100 THR A C 1
ATOM 764 O O . THR A 1 100 ? 16.312 -16.719 -15.516 1 96.44 100 THR A O 1
ATOM 767 N N . ASP A 1 101 ? 15.781 -14.648 -16.453 1 96.12 101 ASP A N 1
ATOM 768 C CA . ASP A 1 101 ? 16.953 -14.016 -15.844 1 96.12 101 ASP A CA 1
ATOM 769 C C . ASP A 1 101 ? 16.891 -14.117 -14.32 1 96.12 101 ASP A C 1
ATOM 771 O O . ASP A 1 101 ? 15.812 -14.102 -13.727 1 96.12 101 ASP A O 1
ATOM 775 N N . GLU A 1 102 ? 18.062 -14.172 -13.742 1 93.94 102 GLU A N 1
ATOM 776 C CA . GLU A 1 102 ? 18.156 -14.281 -12.289 1 93.94 102 GLU A CA 1
ATOM 777 C C . GLU A 1 102 ? 17.375 -13.156 -11.602 1 93.94 102 GLU A C 1
ATOM 779 O O . GLU A 1 102 ? 17.547 -11.984 -11.938 1 93.94 102 GLU A O 1
ATOM 784 N N . GLU A 1 103 ? 16.406 -13.547 -10.719 1 91.81 103 GLU A N 1
ATOM 785 C CA . GLU A 1 103 ? 15.648 -12.672 -9.836 1 91.81 103 GLU A CA 1
ATOM 786 C C . GLU A 1 103 ? 14.727 -11.742 -10.633 1 91.81 103 GLU A C 1
ATOM 788 O O . GLU A 1 103 ? 14.234 -10.75 -10.102 1 91.81 103 GLU A O 1
ATOM 793 N N . ALA A 1 104 ? 14.477 -12.094 -11.867 1 93.56 104 ALA A N 1
ATOM 794 C CA . ALA A 1 104 ? 13.742 -11.172 -12.734 1 93.56 104 ALA A CA 1
ATOM 795 C C . ALA A 1 104 ? 12.234 -11.273 -12.492 1 93.56 104 ALA A C 1
ATOM 797 O O . ALA A 1 104 ? 11.508 -10.297 -12.656 1 93.56 104 ALA A O 1
ATOM 798 N N . THR A 1 105 ? 11.758 -12.461 -12.188 1 95.38 105 THR A N 1
ATOM 799 C CA . THR A 1 105 ? 10.344 -12.656 -11.906 1 95.38 105 THR A CA 1
ATOM 800 C C . THR A 1 105 ? 10.141 -13.164 -10.477 1 95.38 105 THR A C 1
ATOM 802 O O . THR A 1 105 ? 11.047 -13.766 -9.898 1 95.38 105 THR A O 1
ATOM 805 N N . HIS A 1 106 ? 8.938 -12.938 -9.93 1 96.69 106 HIS A N 1
ATOM 806 C CA . HIS A 1 106 ? 8.641 -13.469 -8.602 1 96.69 106 HIS A CA 1
ATOM 807 C C . HIS A 1 106 ? 8.648 -14.992 -8.602 1 96.69 106 HIS A C 1
ATOM 809 O O . HIS A 1 106 ? 8.953 -15.617 -7.586 1 96.69 106 HIS A O 1
ATOM 815 N N . TRP A 1 107 ? 8.359 -15.641 -9.781 1 97.88 107 TRP A N 1
ATOM 816 C CA . TRP A 1 107 ? 8.398 -17.094 -9.852 1 97.88 107 TRP A CA 1
ATOM 817 C C . TRP A 1 107 ? 9.82 -17.609 -9.633 1 97.88 107 TRP A C 1
ATOM 819 O O . TRP A 1 107 ? 10.023 -18.609 -8.938 1 97.88 107 TRP A O 1
ATOM 829 N N . TRP A 1 108 ? 10.789 -16.938 -10.258 1 97.19 108 TRP A N 1
ATOM 830 C CA . TRP A 1 108 ? 12.195 -17.281 -10.039 1 97.19 108 TRP A CA 1
ATOM 831 C C . TRP A 1 108 ? 12.555 -17.172 -8.562 1 97.19 108 TRP A C 1
ATOM 833 O O . TRP A 1 108 ? 13.133 -18.094 -7.984 1 97.19 108 TRP A O 1
ATOM 843 N N . VAL A 1 109 ? 12.234 -16.062 -7.961 1 96.25 109 VAL A N 1
ATOM 844 C CA . VAL A 1 109 ? 12.586 -15.797 -6.57 1 96.25 109 VAL A CA 1
ATOM 845 C C . VAL A 1 109 ? 11.891 -16.812 -5.656 1 96.25 109 VAL A C 1
ATOM 847 O O . VAL A 1 109 ? 12.523 -17.375 -4.766 1 96.25 109 VAL A O 1
ATOM 850 N N . PHE A 1 110 ? 10.547 -17.016 -5.879 1 98.19 110 PHE A N 1
ATOM 851 C CA . PHE A 1 110 ? 9.766 -17.922 -5.031 1 98.19 110 PHE A CA 1
ATOM 852 C C . PHE A 1 110 ? 10.297 -19.344 -5.129 1 98.19 110 PHE A C 1
ATOM 854 O O . PHE A 1 110 ? 10.367 -20.062 -4.121 1 98.19 110 PHE A O 1
ATOM 861 N N . ARG A 1 111 ? 10.672 -19.734 -6.301 1 98.5 111 ARG A N 1
ATOM 862 C CA . ARG A 1 111 ? 11.258 -21.062 -6.453 1 98.5 111 ARG A CA 1
ATOM 863 C C . ARG A 1 111 ? 12.586 -21.156 -5.711 1 98.5 111 ARG A C 1
ATOM 865 O O . ARG A 1 111 ? 12.844 -22.156 -5.023 1 98.5 111 ARG A O 1
ATOM 872 N N . ALA A 1 112 ? 13.406 -20.141 -5.844 1 97.75 112 ALA A N 1
ATOM 873 C CA . ALA A 1 112 ? 14.711 -20.109 -5.184 1 97.75 112 ALA A CA 1
ATOM 874 C C . ALA A 1 112 ? 14.555 -20.203 -3.67 1 97.75 112 ALA A C 1
ATOM 876 O O . ALA A 1 112 ? 15.406 -20.781 -2.986 1 97.75 112 ALA A O 1
ATOM 877 N N . MET A 1 113 ? 13.43 -19.75 -3.158 1 98 113 MET A N 1
ATOM 878 C CA . MET A 1 113 ? 13.211 -19.703 -1.715 1 98 113 MET A CA 1
ATOM 879 C C . MET A 1 113 ? 12.352 -20.875 -1.25 1 98 113 MET A C 1
ATOM 881 O O . MET A 1 113 ? 11.906 -20.906 -0.102 1 98 113 MET A O 1
ATOM 885 N N . SER A 1 114 ? 12.062 -21.812 -2.148 1 98.69 114 SER A N 1
ATOM 886 C CA . SER A 1 114 ? 11.234 -22.969 -1.839 1 98.69 114 SER A CA 1
ATOM 887 C C . SER A 1 114 ? 11.961 -24.266 -2.166 1 98.69 114 SER A C 1
ATOM 889 O O . SER A 1 114 ? 11.695 -24.891 -3.195 1 98.69 114 SER A O 1
ATOM 891 N N . PRO A 1 115 ? 12.812 -24.766 -1.268 1 98.56 115 PRO A N 1
ATOM 892 C CA . PRO A 1 115 ? 13.516 -26.016 -1.549 1 98.56 115 PRO A CA 1
ATOM 893 C C . PRO A 1 115 ? 12.57 -27.188 -1.808 1 98.56 115 PRO A C 1
ATOM 895 O O . PRO A 1 115 ? 12.938 -28.141 -2.49 1 98.56 115 PRO A O 1
ATOM 898 N N . THR A 1 116 ? 11.359 -27.109 -1.28 1 98.81 116 THR A N 1
ATOM 899 C CA . THR A 1 116 ? 10.391 -28.188 -1.503 1 98.81 116 THR A CA 1
ATOM 900 C C . THR A 1 116 ? 9.461 -27.828 -2.656 1 98.81 116 THR A C 1
ATOM 902 O O . THR A 1 116 ? 8.773 -26.812 -2.621 1 98.81 116 THR A O 1
ATOM 905 N N . LEU A 1 117 ? 9.477 -28.609 -3.637 1 98.81 117 LEU A N 1
ATOM 906 C CA . LEU A 1 117 ? 8.531 -28.547 -4.75 1 98.81 117 LEU A CA 1
ATOM 907 C C . LEU A 1 117 ? 7.684 -29.812 -4.812 1 98.81 117 LEU A C 1
ATOM 909 O O . LEU A 1 117 ? 8.195 -30.891 -5.094 1 98.81 117 LEU A O 1
ATOM 913 N N . HIS A 1 118 ? 6.453 -29.672 -4.551 1 98.88 118 HIS A N 1
ATOM 914 C CA . HIS A 1 118 ? 5.547 -30.812 -4.594 1 98.88 118 HIS A CA 1
ATOM 915 C C . HIS A 1 118 ? 5.152 -31.156 -6.027 1 98.88 118 HIS A C 1
ATOM 917 O O . HIS A 1 118 ? 5.328 -30.328 -6.934 1 98.88 118 HIS A O 1
ATOM 923 N N . ASP A 1 119 ? 4.609 -32.312 -6.18 1 98.56 119 ASP A N 1
ATOM 924 C CA . ASP A 1 119 ? 4.156 -32.75 -7.504 1 98.56 119 ASP A CA 1
ATOM 925 C C . ASP A 1 119 ? 3.088 -31.797 -8.047 1 98.56 119 ASP A C 1
ATOM 927 O O . ASP A 1 119 ? 2.203 -31.359 -7.301 1 98.56 119 ASP A O 1
ATOM 931 N N . THR A 1 120 ? 3.207 -31.578 -9.312 1 98.81 120 THR A N 1
ATOM 932 C CA . THR A 1 120 ? 2.203 -30.75 -9.977 1 98.81 120 THR A CA 1
ATOM 933 C C . THR A 1 120 ? 0.848 -31.453 -9.984 1 98.81 120 THR A C 1
ATOM 935 O O . THR A 1 120 ? 0.769 -32.656 -10.227 1 98.81 120 THR A O 1
ATOM 938 N N . ILE A 1 121 ? -0.185 -30.672 -9.727 1 98.69 121 ILE A N 1
ATOM 939 C CA . ILE A 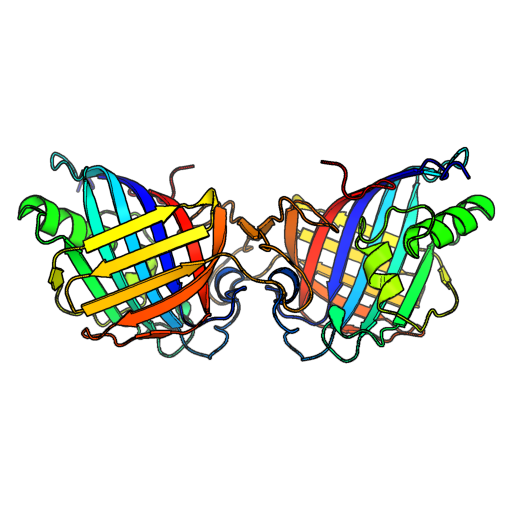1 121 ? -1.553 -31.156 -9.859 1 98.69 121 ILE A CA 1
ATOM 940 C C . ILE A 1 121 ? -2.129 -30.734 -11.203 1 98.69 121 ILE A C 1
ATOM 942 O O . ILE A 1 121 ? -1.932 -29.594 -11.633 1 98.69 121 ILE A O 1
ATOM 946 N N . TYR A 1 122 ? -2.787 -31.609 -11.875 1 98.44 122 TYR A N 1
ATOM 947 C CA . TYR A 1 122 ? -3.572 -31.281 -13.062 1 98.44 122 TYR A CA 1
ATOM 948 C C . TYR A 1 122 ? -5.066 -31.391 -12.773 1 98.44 122 TYR A C 1
ATOM 950 O O . TYR A 1 122 ? -5.566 -32.5 -12.516 1 98.44 122 TYR A O 1
ATOM 958 N N . ALA A 1 123 ? -5.758 -30.344 -12.742 1 98.62 123 ALA A N 1
ATOM 959 C CA . ALA A 1 123 ? -7.168 -30.266 -12.367 1 98.62 123 ALA A CA 1
ATOM 960 C C . ALA A 1 123 ? -7.871 -29.125 -13.086 1 98.62 123 ALA A C 1
ATOM 962 O O . ALA A 1 123 ? -7.227 -28.156 -13.508 1 98.62 123 ALA A O 1
ATOM 963 N N . PRO A 1 124 ? -9.234 -29.234 -13.297 1 98.75 124 PRO A N 1
ATOM 964 C CA . PRO A 1 124 ? -9.945 -28.094 -13.898 1 98.75 124 PRO A CA 1
ATOM 965 C C . PRO A 1 124 ? -9.875 -26.844 -13.047 1 98.75 124 PRO A C 1
ATOM 967 O O . PRO A 1 124 ? -10.062 -26.906 -11.828 1 98.75 124 PRO A O 1
ATOM 970 N N . ILE A 1 125 ? -9.625 -25.719 -13.648 1 98.88 125 ILE A N 1
ATOM 971 C CA . ILE A 1 125 ? -9.547 -24.438 -12.969 1 98.88 125 ILE A CA 1
ATOM 972 C C . ILE A 1 125 ? -10.664 -23.516 -13.461 1 98.88 125 ILE A C 1
ATOM 974 O O . ILE A 1 125 ? -10.672 -23.109 -14.617 1 98.88 125 ILE A O 1
ATOM 978 N N . GLY A 1 126 ? -11.648 -23.297 -12.594 1 98.69 126 GLY A N 1
ATOM 979 C CA . GLY A 1 126 ? -12.648 -22.266 -12.805 1 98.69 126 GLY A CA 1
ATOM 980 C C . GLY A 1 126 ? -12.258 -20.922 -12.195 1 98.69 126 GLY A C 1
ATOM 981 O O . GLY A 1 126 ? -11.852 -20.859 -11.031 1 98.69 126 GLY A O 1
ATOM 982 N N . MET A 1 127 ? -12.344 -19.906 -12.969 1 97.69 127 MET A N 1
ATOM 983 C CA . MET A 1 127 ? -11.93 -18.578 -12.5 1 97.69 127 MET A CA 1
ATOM 984 C C . MET A 1 127 ? -12.836 -17.5 -13.062 1 97.69 127 MET A C 1
ATOM 986 O O . MET A 1 127 ? -13.094 -17.453 -14.266 1 97.69 127 MET A O 1
ATOM 990 N N . ASP A 1 128 ? -13.477 -16.75 -12.258 1 98.5 128 ASP A N 1
ATOM 991 C CA . ASP A 1 128 ? -14.203 -15.516 -12.547 1 98.5 128 ASP A CA 1
ATOM 992 C C . ASP A 1 128 ? -13.641 -14.344 -11.742 1 98.5 128 ASP A C 1
ATOM 994 O O . ASP A 1 128 ? -13.906 -14.227 -10.547 1 98.5 128 ASP A O 1
ATOM 998 N N . ILE A 1 129 ? -12.844 -13.5 -12.43 1 98.38 129 ILE A N 1
ATOM 999 C CA . ILE A 1 129 ? -12.125 -12.422 -11.758 1 98.38 129 ILE A CA 1
ATOM 1000 C C . ILE A 1 129 ? -12.453 -11.086 -12.43 1 98.38 129 ILE A C 1
ATOM 1002 O O . ILE A 1 129 ? -12.523 -11.008 -13.656 1 98.38 129 ILE A O 1
ATOM 1006 N N . ASP A 1 130 ? -12.758 -10.102 -11.734 1 98.75 130 ASP A N 1
ATOM 1007 C CA . ASP A 1 130 ? -12.883 -8.719 -12.164 1 98.75 130 ASP A CA 1
ATOM 1008 C C . ASP A 1 130 ? -11.914 -7.816 -11.406 1 98.75 130 ASP A C 1
ATOM 1010 O O . ASP A 1 130 ? -12.117 -7.52 -10.234 1 98.75 130 ASP A O 1
ATOM 1014 N N . ILE A 1 131 ? -10.844 -7.375 -12.055 1 98.69 131 ILE A N 1
ATOM 1015 C CA . ILE A 1 131 ? -9.766 -6.617 -11.422 1 98.69 131 ILE A CA 1
ATOM 1016 C C . ILE A 1 131 ? -10.305 -5.27 -10.938 1 98.69 131 ILE A C 1
ATOM 1018 O O . ILE A 1 131 ? -10.094 -4.887 -9.781 1 98.69 131 ILE A O 1
ATOM 1022 N N . GLU A 1 132 ? -11.047 -4.543 -11.758 1 97.38 132 GLU A N 1
ATOM 1023 C CA . GLU A 1 132 ? -11.57 -3.227 -11.406 1 97.38 132 GLU A CA 1
ATOM 1024 C C . GLU A 1 132 ? -12.547 -3.312 -10.234 1 97.38 132 GLU A C 1
ATOM 1026 O O . GLU A 1 132 ? -12.523 -2.471 -9.336 1 97.38 132 GLU A O 1
ATOM 1031 N N . ALA A 1 133 ? -13.375 -4.332 -10.273 1 98.12 133 ALA A N 1
ATOM 1032 C CA . ALA A 1 133 ? -14.391 -4.488 -9.234 1 98.12 133 ALA A CA 1
ATOM 1033 C C . ALA A 1 133 ? -13.805 -5.168 -7.996 1 98.12 133 ALA A C 1
ATOM 1035 O O . ALA A 1 133 ? -14.438 -5.199 -6.938 1 98.12 133 ALA A O 1
ATOM 1036 N N . ARG A 1 134 ? -12.594 -5.746 -8.102 1 98.62 134 ARG A N 1
ATOM 1037 C CA . ARG A 1 134 ? -11.953 -6.504 -7.031 1 98.62 134 ARG A CA 1
ATOM 1038 C C . ARG A 1 134 ? -12.852 -7.648 -6.562 1 98.62 134 ARG A C 1
ATOM 1040 O O . ARG A 1 134 ? -13.062 -7.828 -5.363 1 98.62 134 ARG A O 1
ATOM 1047 N N . THR A 1 135 ? -13.359 -8.344 -7.52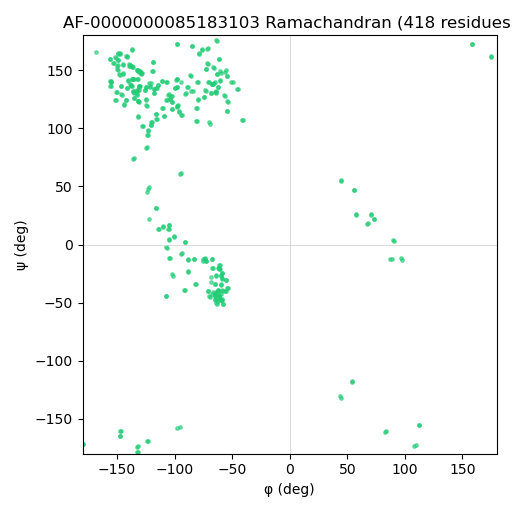 1 98.88 135 THR A N 1
ATOM 1048 C CA . THR A 1 135 ? -14.117 -9.555 -7.203 1 98.88 135 THR A CA 1
ATOM 1049 C C . THR A 1 135 ? -13.461 -10.781 -7.836 1 98.88 135 THR A C 1
ATOM 1051 O O . THR A 1 135 ? -12.844 -10.68 -8.898 1 98.88 135 THR A O 1
ATOM 1054 N N . ALA A 1 136 ? -13.609 -11.898 -7.18 1 98.88 136 ALA A N 1
ATOM 1055 C CA . ALA A 1 136 ? -13.055 -13.148 -7.688 1 98.88 136 ALA A CA 1
ATOM 1056 C C . ALA A 1 136 ? -13.82 -14.352 -7.148 1 98.88 136 ALA A C 1
ATOM 1058 O O . ALA A 1 136 ? -14.258 -14.352 -5.996 1 98.88 136 ALA A O 1
ATOM 1059 N N . LYS A 1 137 ? -14.031 -15.266 -7.914 1 98.94 137 LYS A N 1
ATOM 1060 C CA . LYS A 1 137 ? -14.445 -16.625 -7.586 1 98.94 137 LYS A CA 1
ATOM 1061 C C . LYS A 1 137 ? -13.578 -17.656 -8.297 1 98.94 137 LYS A C 1
ATOM 1063 O O . LYS A 1 137 ? -13.453 -17.641 -9.523 1 98.94 137 LYS A O 1
ATOM 1068 N N . VAL A 1 138 ? -12.969 -18.5 -7.547 1 98.94 138 VAL A N 1
ATOM 1069 C CA . VAL A 1 138 ? -12.047 -19.484 -8.094 1 98.94 138 VAL A CA 1
ATOM 1070 C C . VAL A 1 138 ? -12.383 -20.875 -7.531 1 98.94 138 VAL A C 1
ATOM 1072 O O . VAL A 1 138 ? -12.648 -21.016 -6.336 1 98.94 138 VAL A O 1
ATOM 1075 N N . SER A 1 139 ? -12.438 -21.797 -8.336 1 98.88 139 SER A N 1
ATOM 1076 C CA . SER A 1 139 ? -12.547 -23.219 -7.973 1 98.88 139 SER A CA 1
ATOM 1077 C C . SER A 1 139 ? -11.547 -24.062 -8.75 1 98.88 139 SER A C 1
ATOM 1079 O O . SER A 1 139 ? -11.461 -23.953 -9.977 1 98.88 139 SER A O 1
ATOM 1081 N N . ILE A 1 140 ? -10.82 -24.844 -8.086 1 98.88 140 ILE A N 1
ATOM 1082 C CA . ILE A 1 140 ? -9.875 -25.766 -8.703 1 98.88 140 ILE A CA 1
ATOM 1083 C C . ILE A 1 140 ? -10.188 -27.203 -8.273 1 98.88 140 ILE A C 1
ATOM 1085 O O . ILE A 1 140 ? -9.758 -27.641 -7.203 1 98.88 140 ILE A O 1
ATOM 1089 N N . GLY A 1 141 ? -10.93 -27.875 -9.203 1 98.31 141 GLY A N 1
ATOM 1090 C CA . GLY A 1 141 ? -11.391 -29.188 -8.805 1 98.31 141 GLY A CA 1
ATOM 1091 C C . GLY A 1 141 ? -11.938 -29.234 -7.391 1 98.31 141 GLY A C 1
ATOM 1092 O O . GLY A 1 141 ? -12.812 -28.438 -7.039 1 98.31 141 GLY A O 1
ATOM 1093 N N . ASN A 1 142 ? -11.5 -30.172 -6.609 1 97.19 142 ASN A N 1
ATOM 1094 C CA . ASN A 1 142 ? -11.875 -30.266 -5.207 1 97.19 142 ASN A CA 1
ATOM 1095 C C . ASN A 1 142 ? -10.742 -29.828 -4.285 1 97.19 142 ASN A C 1
ATOM 1097 O O . ASN A 1 142 ? -10.789 -30.062 -3.078 1 97.19 142 ASN A O 1
ATOM 1101 N N . VAL A 1 143 ? -9.805 -29.141 -4.863 1 98 143 VAL A N 1
ATOM 1102 C CA . VAL A 1 143 ? -8.562 -28.922 -4.133 1 98 143 VAL A CA 1
ATOM 1103 C C . VAL A 1 143 ? -8.547 -27.5 -3.564 1 98 143 VAL A C 1
ATOM 1105 O O . VAL A 1 143 ? -7.934 -27.25 -2.521 1 98 143 VAL A O 1
ATOM 1108 N N . LEU A 1 144 ? -9.258 -26.594 -4.172 1 98.81 144 LEU A N 1
ATOM 1109 C CA . LEU A 1 144 ? -9.148 -25.203 -3.738 1 98.81 144 LEU A CA 1
ATOM 1110 C C . LEU A 1 144 ? -10.406 -24.422 -4.102 1 98.81 144 LEU A C 1
ATOM 1112 O O . LEU A 1 144 ? -10.945 -24.578 -5.199 1 98.81 144 LEU A O 1
ATOM 1116 N N . SER A 1 145 ? -10.883 -23.641 -3.211 1 98.88 145 SER A N 1
ATOM 1117 C CA . SER A 1 145 ? -11.938 -22.641 -3.42 1 98.88 145 SER A CA 1
ATOM 1118 C C . SER A 1 145 ? -11.547 -21.281 -2.848 1 98.88 145 SER A C 1
ATOM 1120 O O . SER A 1 145 ? -10.969 -21.203 -1.761 1 98.88 145 SER A O 1
ATOM 1122 N N . SER A 1 146 ? -11.82 -20.281 -3.617 1 98.94 146 SER A N 1
ATOM 1123 C CA . SER A 1 146 ? -11.461 -18.938 -3.164 1 98.94 146 SER A CA 1
ATOM 1124 C C . SER A 1 146 ? -12.484 -17.906 -3.619 1 98.94 146 SER A C 1
ATOM 1126 O O . SER A 1 146 ? -13.07 -18.031 -4.695 1 98.94 146 SER A O 1
ATOM 1128 N N . GLU A 1 147 ? -12.672 -16.938 -2.846 1 98.94 147 GLU A N 1
ATOM 1129 C CA . GLU A 1 147 ? -13.5 -15.781 -3.18 1 98.94 147 GLU A CA 1
ATOM 1130 C C . GLU A 1 147 ? -12.828 -14.484 -2.746 1 98.94 147 GLU A C 1
ATOM 1132 O O . GLU A 1 147 ? -12.156 -14.438 -1.717 1 98.94 147 GLU A O 1
ATOM 1137 N N . GLY A 1 148 ? -12.977 -13.508 -3.539 1 98.88 148 GLY A N 1
ATOM 1138 C CA . GLY A 1 148 ? -12.461 -12.18 -3.26 1 98.88 148 GLY A CA 1
ATOM 1139 C C . GLY A 1 148 ? -13.5 -11.086 -3.41 1 98.88 148 GLY A C 1
ATOM 1140 O O . GLY A 1 148 ? -14.391 -11.18 -4.266 1 98.88 148 GLY A O 1
ATOM 1141 N N . ARG A 1 149 ? -13.406 -10.07 -2.643 1 98.56 149 ARG A N 1
ATOM 1142 C CA . ARG A 1 149 ? -14.297 -8.906 -2.654 1 98.56 149 ARG A CA 1
ATOM 1143 C C . ARG A 1 149 ? -13.547 -7.637 -2.271 1 98.56 149 ARG A C 1
ATOM 1145 O O . ARG A 1 149 ? -12.445 -7.703 -1.719 1 98.56 149 ARG A O 1
ATOM 1152 N N . PRO A 1 150 ? -14.164 -6.48 -2.562 1 98.25 150 PRO A N 1
ATOM 1153 C CA . PRO A 1 150 ? -13.539 -5.25 -2.08 1 98.25 150 PRO A CA 1
ATOM 1154 C C . PRO A 1 150 ? -13.43 -5.199 -0.557 1 98.25 150 PRO A C 1
ATOM 1156 O O . PRO A 1 150 ? -14.164 -5.902 0.141 1 98.25 150 PRO A O 1
ATOM 1159 N N . ILE A 1 151 ? -12.539 -4.371 -0.098 1 98 151 ILE A N 1
ATOM 1160 C CA . ILE A 1 151 ? -12.438 -4.09 1.33 1 98 151 ILE A CA 1
ATOM 1161 C C . ILE A 1 151 ? -13.672 -3.318 1.79 1 98 151 ILE A C 1
ATOM 1163 O O . ILE A 1 151 ? -14.078 -2.344 1.15 1 98 151 ILE A O 1
ATOM 1167 N N . LYS A 1 152 ? -14.234 -3.783 2.818 1 95.25 152 LYS A N 1
ATOM 1168 C CA . LYS A 1 152 ? -15.328 -3.061 3.463 1 95.25 152 LYS A CA 1
ATOM 1169 C C . LYS A 1 152 ? -14.828 -2.25 4.652 1 95.25 152 LYS A C 1
ATOM 1171 O O . LYS A 1 152 ? -14.297 -2.812 5.617 1 95.25 152 LYS A O 1
ATOM 1176 N N . PRO A 1 153 ? -15.016 -0.923 4.562 1 91.75 153 PRO A N 1
ATOM 1177 C CA . PRO A 1 153 ? -14.625 -0.135 5.734 1 91.75 153 PRO A CA 1
ATOM 1178 C C . PRO A 1 153 ? -15.438 -0.485 6.977 1 91.75 153 PRO A C 1
ATOM 1180 O O . PRO A 1 153 ? -16.625 -0.801 6.875 1 91.75 153 PRO A O 1
ATOM 1183 N N . PRO A 1 154 ? -14.867 -0.416 8.148 1 87.94 154 PRO A N 1
ATOM 1184 C CA . PRO A 1 154 ? -15.602 -0.725 9.383 1 87.94 154 PRO A CA 1
ATOM 1185 C C . PRO A 1 154 ? -16.688 0.304 9.695 1 87.94 154 PRO A C 1
ATOM 1187 O O . PRO A 1 154 ? -17.641 -0.002 10.406 1 87.94 154 PRO A O 1
ATOM 1190 N N . HIS A 1 155 ? -16.5 1.598 9.336 1 81.25 155 HIS A N 1
ATOM 1191 C CA . HIS A 1 155 ? -17.453 2.646 9.656 1 81.25 155 HIS A CA 1
ATOM 1192 C C . HIS A 1 155 ? -17.953 3.344 8.391 1 81.25 155 HIS A C 1
ATOM 1194 O O . HIS A 1 155 ? -18.453 4.469 8.461 1 81.25 155 HIS A O 1
ATOM 1200 N N . GLY A 1 156 ? -18.359 2.785 7.453 1 76.19 156 GLY A N 1
ATOM 1201 C CA . GLY A 1 156 ? -18.859 3.395 6.23 1 76.19 156 GLY A CA 1
ATOM 1202 C C . GLY A 1 156 ? -19.578 2.412 5.32 1 76.19 156 GLY A C 1
ATOM 1203 O O . GLY A 1 156 ? -19.594 1.21 5.59 1 76.19 156 GLY A O 1
ATOM 1204 N N . ASP A 1 157 ? -20.203 3.146 4.484 1 80.88 157 ASP A N 1
ATOM 1205 C CA . ASP A 1 157 ? -20.891 2.355 3.465 1 80.88 157 ASP A CA 1
ATOM 1206 C C . ASP A 1 157 ? -20.062 2.301 2.176 1 80.88 157 ASP A C 1
ATOM 1208 O O . ASP A 1 157 ? -19.109 3.057 2.01 1 80.88 157 ASP A O 1
ATOM 1212 N N . GLY A 1 158 ? -20.031 1.211 1.513 1 86.44 158 GLY A N 1
ATOM 1213 C CA . GLY A 1 158 ? -19.391 1.12 0.213 1 86.44 158 GLY A CA 1
ATOM 1214 C C . GLY A 1 158 ? -18.078 0.344 0.245 1 86.44 158 GLY A C 1
ATOM 1215 O O . GLY A 1 158 ? -17.672 -0.155 1.297 1 86.44 158 GLY A O 1
ATOM 1216 N N . ALA A 1 159 ? -17.406 0.357 -0.889 1 94.19 159 ALA A N 1
ATOM 1217 C CA . ALA A 1 159 ? -16.156 -0.367 -1.057 1 94.19 159 ALA A CA 1
ATOM 1218 C C . ALA A 1 159 ? -14.961 0.58 -0.972 1 94.19 159 ALA A C 1
ATOM 1220 O O . ALA A 1 159 ? -15 1.688 -1.51 1 94.19 159 ALA A O 1
ATOM 1221 N N . HIS A 1 160 ? -14.062 0.237 -0.151 1 95.62 160 HIS A N 1
ATOM 1222 C CA . HIS A 1 160 ? -12.805 0.964 -0.135 1 95.62 160 HIS A CA 1
ATOM 1223 C C . HIS A 1 160 ? -11.891 0.508 -1.269 1 95.62 160 HIS A C 1
ATOM 1225 O O . HIS A 1 160 ? -11.633 -0.689 -1.423 1 95.62 160 HIS A O 1
ATOM 1231 N N . ARG A 1 161 ? -11.438 1.459 -2.096 1 97.12 161 ARG A N 1
ATOM 1232 C CA . ARG A 1 161 ? -10.523 1.122 -3.182 1 97.12 161 ARG A CA 1
ATOM 1233 C C . ARG A 1 161 ? -9.109 1.613 -2.879 1 97.12 161 ARG A C 1
ATOM 1235 O O . ARG A 1 161 ? -8.898 2.807 -2.654 1 97.12 161 ARG A O 1
ATOM 1242 N N . VAL A 1 162 ? -8.203 0.71 -2.914 1 98.31 162 VAL A N 1
ATOM 1243 C CA . VAL A 1 162 ? -6.793 0.995 -2.656 1 98.31 162 VAL A CA 1
ATOM 1244 C C . VAL A 1 162 ? -5.914 0.063 -3.49 1 98.31 162 VAL A C 1
ATOM 1246 O O . VAL A 1 162 ? -6.285 -1.085 -3.746 1 98.31 162 VAL A O 1
ATOM 1249 N N . ARG A 1 163 ? -4.785 0.543 -3.926 1 98.62 163 ARG A N 1
ATOM 1250 C CA . ARG A 1 163 ? -3.85 -0.214 -4.75 1 98.62 163 ARG A CA 1
ATOM 1251 C C . ARG A 1 163 ? -2.424 -0.081 -4.219 1 98.62 163 ARG A C 1
ATOM 1253 O O . ARG A 1 163 ? -2.09 0.908 -3.564 1 98.62 163 ARG A O 1
ATOM 1260 N N . ILE A 1 164 ? -1.7 -1.079 -4.441 1 98.69 164 ILE A N 1
ATOM 1261 C CA . ILE A 1 164 ? -0.255 -1.026 -4.25 1 98.69 164 ILE A CA 1
ATOM 1262 C C . ILE A 1 164 ? 0.441 -0.882 -5.602 1 98.69 164 ILE A C 1
ATOM 1264 O O . ILE A 1 164 ? 0.205 -1.676 -6.516 1 98.69 164 ILE A O 1
ATOM 1268 N N . ASP A 1 165 ? 1.208 0.15 -5.719 1 97.75 165 ASP A N 1
ATOM 1269 C CA . ASP A 1 165 ? 1.958 0.498 -6.922 1 97.75 165 ASP A CA 1
ATOM 1270 C C . ASP A 1 165 ? 3.459 0.312 -6.703 1 97.75 165 ASP A C 1
ATOM 1272 O O . ASP A 1 165 ? 4.047 0.934 -5.816 1 97.75 165 ASP A O 1
ATOM 1276 N N . MET A 1 166 ? 4.055 -0.597 -7.484 1 95.81 166 MET A N 1
ATOM 1277 C CA . MET A 1 166 ? 5.484 -0.885 -7.398 1 95.81 166 MET A CA 1
ATOM 1278 C C . MET A 1 166 ? 6.164 -0.685 -8.75 1 95.81 166 MET A C 1
ATOM 1280 O O . MET A 1 166 ? 6.273 -1.624 -9.539 1 95.81 166 MET A O 1
ATOM 1284 N N . PRO A 1 167 ? 6.703 0.486 -8.945 1 91.62 167 PRO A N 1
ATOM 1285 C CA . PRO A 1 167 ? 7.309 0.803 -10.242 1 91.62 167 PRO A CA 1
ATOM 1286 C C . PRO A 1 167 ? 8.383 -0.203 -10.656 1 91.62 167 PRO A C 1
ATOM 1288 O O . PRO A 1 167 ? 8.555 -0.469 -11.844 1 91.62 167 PRO A O 1
ATOM 1291 N N . ASN A 1 168 ? 9.078 -0.788 -9.688 1 90.25 168 ASN A N 1
ATOM 1292 C CA . ASN A 1 168 ? 10.141 -1.75 -9.977 1 90.25 168 ASN A CA 1
ATOM 1293 C C . ASN A 1 168 ? 9.797 -3.137 -9.438 1 90.25 168 ASN A C 1
ATOM 1295 O O . ASN A 1 168 ? 10.688 -3.898 -9.055 1 90.25 168 ASN A O 1
ATOM 1299 N N . GLY A 1 169 ? 8.539 -3.414 -9.43 1 91.38 169 GLY A N 1
ATOM 1300 C CA . GLY A 1 169 ? 8.109 -4.695 -8.898 1 91.38 169 GLY A CA 1
ATOM 1301 C C . GLY A 1 169 ? 8.469 -5.867 -9.781 1 91.38 169 GLY A C 1
ATOM 1302 O O . GLY A 1 169 ? 8.531 -5.73 -11.008 1 91.38 169 GLY A O 1
ATOM 1303 N N . ILE A 1 170 ? 8.578 -7 -9.18 1 92.19 170 ILE A N 1
ATOM 1304 C CA . ILE A 1 170 ? 8.953 -8.195 -9.93 1 92.19 170 ILE A CA 1
ATOM 1305 C C . ILE A 1 170 ? 7.723 -9.07 -10.148 1 92.19 170 ILE A C 1
ATOM 1307 O O . ILE A 1 170 ? 7.789 -10.078 -10.859 1 92.19 170 ILE A O 1
ATOM 1311 N N . GLU A 1 171 ? 6.664 -8.766 -9.469 1 94.75 171 GLU A N 1
ATOM 1312 C CA . GLU A 1 171 ? 5.418 -9.508 -9.641 1 94.75 171 GLU A CA 1
ATOM 1313 C C . GLU A 1 171 ? 4.375 -8.68 -10.391 1 94.75 171 GLU A C 1
ATOM 1315 O O . GLU A 1 171 ? 3.666 -9.195 -11.25 1 94.75 171 GLU A O 1
ATOM 1320 N N . PHE A 1 172 ? 4.262 -7.457 -10.023 1 96.19 172 PHE A N 1
ATOM 1321 C CA . PHE A 1 172 ? 3.314 -6.535 -10.641 1 96.19 172 PHE A CA 1
ATOM 1322 C C . PHE A 1 172 ? 3.828 -5.102 -10.562 1 96.19 172 PHE A C 1
ATOM 1324 O O . PHE A 1 172 ? 4.68 -4.785 -9.734 1 96.19 172 PHE A O 1
ATOM 1331 N N . SER A 1 173 ? 3.248 -4.262 -11.445 1 95 173 SER A N 1
ATOM 1332 C CA . SER A 1 173 ? 3.49 -2.826 -11.336 1 95 173 SER A CA 1
ATOM 1333 C C . SER A 1 173 ? 2.438 -2.154 -10.453 1 95 173 SER A C 1
ATOM 1335 O O . SER A 1 173 ? 2.756 -1.255 -9.68 1 95 173 SER A O 1
ATOM 1337 N N . ILE A 1 174 ? 1.242 -2.639 -10.641 1 97.31 174 ILE A N 1
ATOM 1338 C CA . ILE A 1 174 ? 0.128 -2.121 -9.852 1 97.31 174 ILE A CA 1
ATOM 1339 C C . ILE A 1 174 ? -0.871 -3.242 -9.578 1 97.31 174 ILE A C 1
ATOM 1341 O O . ILE A 1 174 ? -1.151 -4.062 -10.453 1 97.31 174 ILE A O 1
ATOM 1345 N N . ALA A 1 175 ? -1.335 -3.307 -8.352 1 98.5 175 ALA A N 1
ATOM 1346 C CA . ALA A 1 175 ? -2.303 -4.32 -7.941 1 98.5 175 ALA A CA 1
ATOM 1347 C C . ALA A 1 175 ? -3.451 -3.699 -7.152 1 98.5 175 ALA A C 1
ATOM 1349 O O . ALA A 1 175 ? -3.229 -2.854 -6.281 1 98.5 175 ALA A O 1
ATOM 1350 N N . GLU A 1 176 ? -4.676 -4.066 -7.523 1 98.81 176 GLU A N 1
ATOM 1351 C CA . GLU A 1 176 ? -5.824 -3.795 -6.664 1 98.81 176 GLU A CA 1
ATOM 1352 C C . GLU A 1 176 ? -5.801 -4.672 -5.418 1 98.81 176 GLU A C 1
ATOM 1354 O O . GLU A 1 176 ? -5.477 -5.859 -5.492 1 98.81 176 GLU A O 1
ATOM 1359 N N . ILE A 1 177 ? -6.164 -4.074 -4.281 1 98.88 177 ILE A N 1
ATOM 1360 C CA . ILE A 1 177 ? -6.148 -4.836 -3.037 1 98.88 177 ILE A CA 1
ATOM 1361 C C . ILE A 1 177 ? -7.57 -4.992 -2.508 1 98.88 177 ILE A C 1
ATOM 1363 O O . ILE A 1 177 ? -8.375 -4.055 -2.578 1 98.88 177 ILE A O 1
ATOM 1367 N N . GLY A 1 178 ? -7.867 -6.156 -2.051 1 98.69 178 GLY A N 1
ATOM 1368 C CA . GLY A 1 178 ? -9.156 -6.453 -1.453 1 98.69 178 GLY A CA 1
ATOM 1369 C C . GLY A 1 178 ? -9.078 -7.484 -0.345 1 98.69 178 GLY A C 1
ATOM 1370 O O . GLY A 1 178 ? -8.023 -7.676 0.261 1 98.69 178 GLY A O 1
ATOM 1371 N N . SER A 1 179 ? -10.242 -8.008 0.005 1 98.62 179 SER A N 1
ATOM 1372 C CA . SER A 1 179 ? -10.414 -9.055 1.006 1 98.62 179 SER A CA 1
ATOM 1373 C C . SER A 1 179 ? -10.719 -10.398 0.353 1 98.62 179 SER A C 1
ATOM 1375 O O . SER A 1 179 ? -11.602 -10.492 -0.499 1 98.62 179 SER A O 1
ATOM 1377 N N . ALA A 1 180 ? -9.961 -11.414 0.738 1 98.94 180 ALA A N 1
ATOM 1378 C CA . ALA A 1 180 ? -10.156 -12.719 0.101 1 98.94 180 ALA A CA 1
ATOM 1379 C C . ALA A 1 180 ? -10.141 -13.844 1.132 1 98.94 180 ALA A C 1
ATOM 1381 O O . ALA A 1 180 ? -9.57 -13.688 2.215 1 98.94 180 ALA A O 1
ATOM 1382 N N . SER A 1 181 ? -10.805 -14.883 0.831 1 98.94 181 SER A N 1
ATOM 1383 C CA . SER A 1 181 ? -10.836 -16.125 1.604 1 98.94 181 SER A CA 1
ATOM 1384 C C . SER A 1 181 ? -10.586 -17.328 0.715 1 98.94 181 SER A C 1
ATOM 1386 O O . SER A 1 181 ? -11.086 -17.406 -0.41 1 98.94 181 SER A O 1
ATOM 1388 N N . THR A 1 182 ? -9.758 -18.234 1.187 1 98.94 182 THR A N 1
ATOM 1389 C CA . THR A 1 182 ? -9.367 -19.406 0.406 1 98.94 182 THR A CA 1
ATOM 1390 C C . THR A 1 182 ? -9.273 -20.641 1.295 1 98.94 182 THR A C 1
ATOM 1392 O O . THR A 1 182 ? -8.75 -20.578 2.408 1 98.94 182 THR A O 1
ATOM 1395 N N . THR A 1 183 ? -9.805 -21.734 0.853 1 98.88 183 THR A N 1
ATOM 1396 C CA . THR A 1 183 ? -9.508 -23.047 1.398 1 98.88 183 THR A CA 1
ATOM 1397 C C . THR A 1 183 ? -8.828 -23.938 0.35 1 98.88 183 THR A C 1
ATOM 1399 O O . THR A 1 183 ? -9.188 -23.891 -0.828 1 98.88 183 THR A O 1
ATOM 1402 N N . ALA A 1 184 ? -7.844 -24.578 0.726 1 98.75 184 ALA A N 1
ATOM 1403 C CA . ALA A 1 184 ? -7.137 -25.516 -0.136 1 98.75 184 ALA A CA 1
ATOM 1404 C C . ALA A 1 184 ? -6.758 -26.781 0.632 1 98.75 184 ALA A C 1
ATOM 1406 O O . ALA A 1 184 ? -6.359 -26.703 1.797 1 98.75 184 ALA A O 1
ATOM 1407 N N . SER A 1 185 ? -6.91 -27.922 0.044 1 97.25 185 SER A N 1
ATOM 1408 C CA . SER A 1 185 ? -6.57 -29.219 0.623 1 97.25 185 SER A CA 1
ATOM 1409 C C . SER A 1 185 ? -5.602 -29.984 -0.271 1 97.25 185 SER A C 1
ATOM 1411 O O . SER A 1 185 ? -5.836 -31.156 -0.588 1 97.25 185 SER A O 1
ATOM 1413 N N . ALA A 1 186 ? -4.602 -29.406 -0.787 1 96.69 186 ALA A N 1
ATOM 1414 C CA . ALA A 1 186 ? -3.514 -30.047 -1.529 1 96.69 186 ALA A CA 1
ATOM 1415 C C . ALA A 1 186 ? -2.332 -30.344 -0.615 1 96.69 186 ALA A C 1
ATOM 1417 O O . ALA A 1 186 ? -2.512 -30.609 0.574 1 96.69 186 ALA A O 1
ATOM 1418 N N . ALA A 1 187 ? -1.135 -30.484 -1.166 1 98.31 187 ALA A N 1
ATOM 1419 C CA . ALA A 1 187 ? 0.045 -30.688 -0.327 1 98.31 187 ALA A CA 1
ATOM 1420 C C . ALA A 1 187 ? 0.243 -29.516 0.626 1 98.31 187 ALA A C 1
ATOM 1422 O O . ALA A 1 187 ? 0.73 -29.688 1.745 1 98.31 187 ALA A O 1
ATOM 1423 N N . ILE A 1 188 ? -0.102 -28.344 0.152 1 98.44 188 ILE A N 1
ATOM 1424 C CA . ILE A 1 188 ? -0.125 -27.141 0.965 1 98.44 188 ILE A CA 1
ATOM 1425 C C . ILE A 1 188 ? -1.563 -26.797 1.348 1 98.44 188 ILE A C 1
ATOM 1427 O O . ILE A 1 188 ? -2.396 -26.531 0.479 1 98.44 188 ILE A O 1
ATOM 1431 N N . LYS A 1 189 ? -1.83 -26.828 2.609 1 98.44 189 LYS A N 1
ATOM 1432 C CA . LYS A 1 189 ? -3.168 -26.531 3.113 1 98.44 189 LYS A CA 1
ATOM 1433 C C . LYS A 1 189 ? -3.332 -25.047 3.383 1 98.44 189 LYS A C 1
ATOM 1435 O O . LYS A 1 189 ? -2.424 -24.391 3.908 1 98.44 189 LYS A O 1
ATOM 1440 N N . LEU A 1 190 ? -4.414 -24.547 2.975 1 98.81 190 LEU A N 1
ATOM 1441 C CA . LEU A 1 190 ? -4.777 -23.156 3.244 1 98.81 190 LEU A CA 1
ATOM 1442 C C . LEU A 1 190 ? -6.141 -23.078 3.922 1 98.81 190 LEU A C 1
ATOM 1444 O O . LEU A 1 190 ? -7.059 -23.828 3.578 1 98.81 190 LEU A O 1
ATOM 1448 N N . ASP A 1 191 ? -6.344 -22.328 4.898 1 98.75 191 ASP A N 1
ATOM 1449 C CA . ASP A 1 191 ? -7.574 -21.875 5.547 1 98.75 191 ASP A CA 1
ATOM 1450 C C . ASP A 1 191 ? -7.52 -20.375 5.855 1 98.75 191 ASP A C 1
ATOM 1452 O O . ASP A 1 191 ? -7.332 -19.984 7.008 1 98.75 191 ASP A O 1
ATOM 1456 N N . LEU A 1 192 ? -7.652 -19.578 4.824 1 98.88 192 LEU A N 1
ATOM 1457 C CA . LEU A 1 192 ? -7.512 -18.125 4.867 1 98.88 192 LEU A CA 1
ATOM 1458 C C . LEU A 1 192 ? -8.875 -17.453 4.926 1 98.88 192 LEU A C 1
ATOM 1460 O O . LEU A 1 192 ? -9.797 -17.828 4.199 1 98.88 192 LEU A O 1
ATOM 1464 N N . LYS A 1 193 ? -9 -16.547 5.75 1 98.56 193 LYS A N 1
ATOM 1465 C CA . LYS A 1 193 ? -10.273 -15.859 5.93 1 98.56 193 LYS A CA 1
ATOM 1466 C C . LYS A 1 193 ? -10.086 -14.344 5.934 1 98.56 193 LYS A C 1
ATOM 1468 O O . LYS A 1 193 ? -9.344 -13.805 6.766 1 98.56 193 LYS A O 1
ATOM 1473 N N . ASP A 1 194 ? -10.797 -13.688 5.031 1 98 194 ASP A N 1
ATOM 1474 C CA . ASP A 1 194 ? -10.844 -12.227 4.98 1 98 194 ASP A CA 1
ATOM 1475 C C . ASP A 1 194 ? -9.453 -11.625 5.148 1 98 194 ASP A C 1
ATOM 1477 O O . ASP A 1 194 ? -9.234 -10.781 6.02 1 98 194 ASP A O 1
ATOM 1481 N N . SER A 1 195 ? -8.586 -12.055 4.297 1 98.69 195 SER A N 1
ATOM 1482 C CA . SER A 1 195 ? -7.199 -11.617 4.359 1 98.69 195 SER A CA 1
ATOM 1483 C C . SER A 1 195 ? -6.75 -11.008 3.037 1 98.69 195 SER A C 1
ATOM 1485 O O . SER A 1 195 ? -7.582 -10.656 2.197 1 98.69 195 SER A O 1
ATOM 1487 N N . TYR A 1 196 ? -5.531 -10.758 2.828 1 98.81 196 TYR A N 1
ATOM 1488 C CA . TYR A 1 196 ? -4.961 -10.031 1.7 1 98.81 196 TYR A CA 1
ATOM 1489 C C . TYR A 1 196 ? -5.402 -10.641 0.377 1 98.81 196 TYR A C 1
ATOM 1491 O O . TYR A 1 196 ? -5.121 -11.812 0.101 1 98.81 196 TYR A O 1
ATOM 1499 N N . GLY A 1 197 ? -6.113 -9.945 -0.359 1 98.88 197 GLY A N 1
ATOM 1500 C CA . GLY A 1 197 ? -6.422 -10.258 -1.747 1 98.88 197 GLY A CA 1
ATOM 1501 C C . GLY A 1 197 ? -5.762 -9.305 -2.729 1 98.88 197 GLY A C 1
ATOM 1502 O O . GLY A 1 197 ? -5.695 -8.102 -2.484 1 98.88 197 GLY A O 1
ATOM 1503 N N . GLN A 1 198 ? -5.309 -9.891 -3.824 1 98.88 198 GLN A N 1
ATOM 1504 C CA . GLN A 1 198 ? -4.555 -9.117 -4.805 1 98.88 198 GLN A CA 1
ATOM 1505 C C . GLN A 1 198 ? -5.023 -9.422 -6.227 1 98.88 198 GLN A C 1
ATOM 1507 O O . GLN A 1 198 ? -5.141 -10.586 -6.609 1 98.88 198 GLN A O 1
ATOM 1512 N N . TRP A 1 199 ? -5.387 -8.375 -7 1 98.88 199 TRP A N 1
ATOM 1513 C CA . TRP A 1 199 ? -5.734 -8.469 -8.414 1 98.88 199 TRP A CA 1
ATOM 1514 C C . TRP A 1 199 ? -4.77 -7.656 -9.266 1 98.88 199 TRP A C 1
ATOM 1516 O O . TRP A 1 199 ? -4.48 -6.5 -8.953 1 98.88 199 TRP A O 1
ATOM 1526 N N . HIS A 1 200 ? -4.25 -8.211 -10.281 1 98.62 200 HIS A N 1
ATOM 1527 C CA . HIS A 1 200 ? -3.42 -7.457 -11.211 1 98.62 200 HIS A CA 1
ATOM 1528 C C . HIS A 1 200 ? -3.393 -8.117 -12.586 1 98.62 200 HIS A C 1
ATOM 1530 O O . HIS A 1 200 ? -3.838 -9.258 -12.742 1 98.62 200 HIS A O 1
ATOM 1536 N N . PHE A 1 201 ? -3.055 -7.348 -13.555 1 98.5 201 PHE A N 1
ATOM 1537 C CA . PHE A 1 201 ? -2.805 -7.875 -14.891 1 98.5 201 PHE A CA 1
ATOM 1538 C C . PHE A 1 201 ? -1.322 -8.172 -15.086 1 98.5 201 PHE A C 1
ATOM 1540 O O . PHE A 1 201 ? -0.499 -7.254 -15.102 1 98.5 201 PHE A O 1
ATOM 1547 N N . MET A 1 202 ? -1.033 -9.453 -15.188 1 97.62 202 MET A N 1
ATOM 1548 C CA . MET A 1 202 ? 0.358 -9.891 -15.242 1 97.62 202 MET A CA 1
ATOM 1549 C C . MET A 1 202 ? 0.896 -9.844 -16.672 1 97.62 202 MET A C 1
ATOM 1551 O O . MET A 1 202 ? 0.228 -10.289 -17.594 1 97.62 202 MET A O 1
ATOM 1555 N N . LYS A 1 203 ? 2.025 -9.297 -16.844 1 97.88 203 LYS A N 1
ATOM 1556 C CA . LYS A 1 203 ? 2.826 -9.328 -18.062 1 97.88 203 LYS A CA 1
ATOM 1557 C C . LYS A 1 203 ? 4.277 -9.695 -17.766 1 97.88 203 LYS A C 1
ATOM 1559 O O . LYS A 1 203 ? 5 -8.922 -17.125 1 97.88 203 LYS A O 1
ATOM 1564 N N . HIS A 1 204 ? 4.652 -10.891 -18.188 1 97.75 204 HIS A N 1
ATOM 1565 C CA . HIS A 1 204 ? 5.988 -11.359 -17.844 1 97.75 204 HIS A CA 1
ATOM 1566 C C . HIS A 1 204 ? 6.715 -11.906 -19.062 1 97.75 204 HIS A C 1
ATOM 1568 O O . HIS A 1 204 ? 6.102 -12.547 -19.922 1 97.75 204 HIS A O 1
ATOM 1574 N N . GLY A 1 205 ? 7.902 -11.664 -19.109 1 97.19 205 GLY A N 1
ATOM 1575 C CA . GLY A 1 205 ? 8.867 -12.32 -19.969 1 97.19 205 GLY A CA 1
ATOM 1576 C C . GLY A 1 205 ? 10.125 -12.758 -19.234 1 97.19 205 GLY A C 1
ATOM 1577 O O . GLY A 1 205 ? 10.188 -12.688 -18.016 1 97.19 205 GLY A O 1
ATOM 1578 N N . PRO A 1 206 ? 11.094 -13.242 -19.938 1 96.44 206 PRO A N 1
ATOM 1579 C CA . PRO A 1 206 ? 12.289 -13.805 -19.312 1 96.44 206 PRO A CA 1
ATOM 1580 C C . PRO A 1 206 ? 13.039 -12.781 -18.469 1 96.44 206 PRO A C 1
ATOM 1582 O O . PRO A 1 206 ? 13.82 -13.156 -17.578 1 96.44 206 PRO A O 1
ATOM 1585 N N . SER A 1 207 ? 12.805 -11.508 -18.75 1 95.19 207 SER A N 1
ATOM 1586 C CA . SER A 1 207 ? 13.539 -10.461 -18.047 1 95.19 207 SER A CA 1
ATOM 1587 C C . SER A 1 207 ? 12.656 -9.758 -17.031 1 95.19 207 SER A C 1
ATOM 1589 O O . SER A 1 207 ? 13.008 -8.68 -16.531 1 95.19 207 SER A O 1
ATOM 1591 N N . GLY A 1 208 ? 11.539 -10.32 -16.75 1 94.25 208 GLY A N 1
ATOM 1592 C CA . GLY A 1 208 ? 10.711 -9.789 -15.672 1 94.25 208 GLY A CA 1
ATOM 1593 C C . GLY A 1 208 ? 9.414 -9.18 -16.172 1 94.25 208 GLY A C 1
ATOM 1594 O O . GLY A 1 208 ? 8.867 -9.617 -17.188 1 94.25 208 GLY A O 1
ATOM 1595 N N . VAL A 1 209 ? 8.891 -8.281 -15.391 1 92.69 209 VAL A N 1
ATOM 1596 C CA . VAL A 1 209 ? 7.625 -7.617 -15.68 1 92.69 209 VAL A CA 1
ATOM 1597 C C . VAL A 1 209 ? 7.762 -6.777 -16.953 1 92.69 209 VAL A C 1
ATOM 1599 O O . VAL A 1 209 ? 8.75 -6.066 -17.125 1 92.69 209 VAL A O 1
ATOM 1602 N N . VAL A 1 210 ? 6.855 -6.949 -17.797 1 89.31 210 VAL A N 1
ATOM 1603 C CA . VAL A 1 210 ? 6.812 -6.129 -19 1 89.31 210 VAL A CA 1
ATOM 1604 C C . VAL A 1 210 ? 5.855 -4.957 -18.797 1 89.31 210 VAL A C 1
ATOM 1606 O O . VAL A 1 210 ? 4.66 -5.156 -18.547 1 89.31 210 VAL A O 1
ATOM 1609 N N . HIS A 1 211 ? 6.297 -3.723 -18.781 1 82.06 211 HIS A N 1
ATOM 1610 C CA . HIS A 1 211 ? 5.516 -2.527 -18.484 1 82.06 211 HIS A CA 1
ATOM 1611 C C . HIS A 1 211 ? 4.934 -1.917 -19.75 1 82.06 211 HIS A C 1
ATOM 1613 O O . HIS A 1 211 ? 5.523 -2.035 -20.828 1 82.06 211 HIS A O 1
ATOM 1619 N N . MET B 1 1 ? -25 30.312 3.949 1 44.53 1 MET B N 1
ATOM 1620 C CA . MET B 1 1 ? -24.109 31.406 3.561 1 44.53 1 MET B CA 1
ATOM 1621 C C . MET B 1 1 ? -23 30.906 2.639 1 44.53 1 MET B C 1
ATOM 1623 O O . MET B 1 1 ? -22.641 29.719 2.668 1 44.53 1 MET B O 1
ATOM 1627 N N . ALA B 1 2 ? -22.484 31.703 1.78 1 62.47 2 ALA B N 1
ATOM 1628 C CA . ALA B 1 2 ? -21.594 31.328 0.679 1 62.47 2 ALA B CA 1
ATOM 1629 C C . ALA B 1 2 ? -20.234 30.906 1.198 1 62.47 2 ALA B C 1
ATOM 1631 O O . ALA B 1 2 ? -19.625 31.594 2.031 1 62.47 2 ALA B O 1
ATOM 1632 N N . ARG B 1 3 ? -19.719 29.594 1.278 1 87.31 3 ARG B N 1
ATOM 1633 C CA . ARG B 1 3 ? -18.438 29.047 1.673 1 87.31 3 ARG B CA 1
ATOM 1634 C C . ARG B 1 3 ? -17.281 29.828 1.045 1 87.31 3 ARG B C 1
ATOM 1636 O O . ARG B 1 3 ? -17.375 30.25 -0.11 1 87.31 3 ARG B O 1
ATOM 1643 N N . ILE B 1 4 ? -16.266 30.156 1.89 1 94.19 4 ILE B N 1
ATOM 1644 C CA . ILE B 1 4 ? -15.07 30.812 1.355 1 94.19 4 ILE B CA 1
ATOM 1645 C C . ILE B 1 4 ? -14.352 29.875 0.389 1 94.19 4 ILE B C 1
ATOM 1647 O O . ILE B 1 4 ? -14.164 28.703 0.689 1 94.19 4 ILE B O 1
ATOM 1651 N N . ASP B 1 5 ? -14.039 30.453 -0.756 1 96.06 5 ASP B N 1
ATOM 1652 C CA . ASP B 1 5 ? -13.258 29.688 -1.718 1 96.06 5 ASP B CA 1
ATOM 1653 C C . ASP B 1 5 ? -11.805 29.547 -1.265 1 96.06 5 ASP B C 1
ATOM 1655 O O . ASP B 1 5 ? -11.195 30.531 -0.832 1 96.06 5 ASP B O 1
ATOM 1659 N N . TRP B 1 6 ? -11.359 28.344 -1.336 1 98.25 6 TRP B N 1
ATOM 1660 C CA . TRP B 1 6 ? -9.953 28.156 -0.985 1 98.25 6 TRP B CA 1
ATOM 1661 C C . TRP B 1 6 ? -9.352 27 -1.777 1 98.25 6 TRP B C 1
ATOM 1663 O O . TRP B 1 6 ? -10.07 26.172 -2.328 1 98.25 6 TRP B O 1
ATOM 1673 N N . TYR B 1 7 ? -8.023 27.031 -1.859 1 98.44 7 TYR B N 1
ATOM 1674 C CA . TYR B 1 7 ? -7.219 26 -2.523 1 98.44 7 TYR B CA 1
ATOM 1675 C C . TYR B 1 7 ? -5.797 25.984 -1.973 1 98.44 7 TYR B C 1
ATOM 167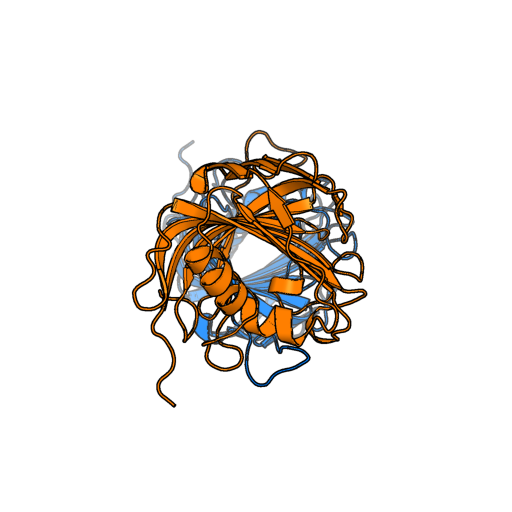7 O O . TYR B 1 7 ? -5.227 27.047 -1.685 1 98.44 7 TYR B O 1
ATOM 1685 N N . ILE B 1 8 ? -5.27 24.781 -1.817 1 98.44 8 ILE B N 1
ATOM 1686 C CA . ILE B 1 8 ? -3.867 24.656 -1.436 1 98.44 8 ILE B CA 1
ATOM 1687 C C . ILE B 1 8 ? -3.225 23.5 -2.199 1 98.44 8 ILE B C 1
ATOM 1689 O O . ILE B 1 8 ? -3.861 22.469 -2.426 1 98.44 8 ILE B O 1
ATOM 1693 N N . GLU B 1 9 ? -2.006 23.656 -2.621 1 98.69 9 GLU B N 1
ATOM 1694 C CA . GLU B 1 9 ? -1.235 22.531 -3.16 1 98.69 9 GLU B CA 1
ATOM 1695 C C . GLU B 1 9 ? 0.24 22.656 -2.783 1 98.69 9 GLU B C 1
ATOM 1697 O O . GLU B 1 9 ? 0.732 23.75 -2.508 1 98.69 9 GLU B O 1
ATOM 1702 N N . GLY B 1 10 ? 0.878 21.531 -2.75 1 98.44 10 GLY B N 1
ATOM 1703 C CA . GLY B 1 10 ? 2.307 21.5 -2.479 1 98.44 10 GLY B CA 1
ATOM 1704 C C . GLY B 1 10 ? 2.779 20.141 -1.966 1 98.44 10 GLY B C 1
ATOM 1705 O O . GLY B 1 10 ? 1.969 19.25 -1.733 1 98.44 10 GLY B O 1
ATOM 1706 N N . PRO B 1 11 ? 4.129 19.969 -1.827 1 98.69 11 PRO B N 1
ATOM 1707 C CA . PRO B 1 11 ? 4.672 18.719 -1.285 1 98.69 11 PRO B CA 1
ATOM 1708 C C . PRO B 1 11 ? 4.34 18.516 0.193 1 98.69 11 PRO B C 1
ATOM 1710 O O . PRO B 1 11 ? 4.34 19.484 0.962 1 98.69 11 PRO B O 1
ATOM 1713 N N . ALA B 1 12 ? 4.008 17.375 0.533 1 98.81 12 ALA B N 1
ATOM 1714 C CA . ALA B 1 12 ? 3.695 16.984 1.907 1 98.81 12 ALA B CA 1
ATOM 1715 C C . ALA B 1 12 ? 4.48 15.75 2.322 1 98.81 12 ALA B C 1
ATOM 1717 O O . ALA B 1 12 ? 4.871 14.938 1.476 1 98.81 12 ALA B O 1
ATOM 1718 N N . TYR B 1 13 ? 4.785 15.719 3.531 1 98.88 13 TYR B N 1
ATOM 1719 C CA . TYR B 1 13 ? 5.504 14.633 4.184 1 98.88 13 TYR B CA 1
ATOM 1720 C C . TYR B 1 13 ? 4.891 14.312 5.543 1 98.88 13 TYR B C 1
ATOM 1722 O O . TYR B 1 13 ? 4.492 15.219 6.277 1 98.88 13 TYR B O 1
ATOM 1730 N N . GLY B 1 14 ? 4.727 13.016 5.848 1 98.75 14 GLY B N 1
ATOM 1731 C CA . GLY B 1 14 ? 4.188 12.586 7.129 1 98.75 14 GLY B CA 1
ATOM 1732 C C . GLY B 1 14 ? 4.867 11.336 7.668 1 98.75 14 GLY B C 1
ATOM 1733 O O . GLY B 1 14 ? 5.555 10.633 6.934 1 98.75 14 GLY B O 1
ATOM 1734 N N . ASN B 1 15 ? 4.711 11.133 8.898 1 98.94 15 ASN B N 1
ATOM 1735 C CA . ASN B 1 15 ? 5.238 9.984 9.625 1 98.94 15 ASN B CA 1
ATOM 1736 C C . ASN B 1 15 ? 4.301 9.555 10.75 1 98.94 15 ASN B C 1
ATOM 1738 O O . ASN B 1 15 ? 3.854 10.391 11.547 1 98.94 15 ASN B O 1
ATOM 1742 N N . CYS B 1 16 ? 3.969 8.352 10.805 1 98.5 16 CYS B N 1
ATOM 1743 C CA . CYS B 1 16 ? 3.199 7.844 11.938 1 98.5 16 CYS B CA 1
ATOM 1744 C C . CYS B 1 16 ? 3.82 6.566 12.492 1 98.5 16 CYS B C 1
ATOM 1746 O O . CYS B 1 16 ? 4.828 6.082 11.969 1 98.5 16 CYS B O 1
ATOM 1748 N N . ASN B 1 17 ? 3.197 5.957 13.539 1 98.69 17 ASN B N 1
ATOM 1749 C CA . ASN B 1 17 ? 3.836 4.906 14.32 1 98.69 17 ASN B CA 1
ATOM 1750 C C . ASN B 1 17 ? 3.543 3.523 13.75 1 98.69 17 ASN B C 1
ATOM 1752 O O . ASN B 1 17 ? 3.963 2.512 14.312 1 98.69 17 ASN B O 1
ATOM 1756 N N . CYS B 1 18 ? 2.855 3.371 12.688 1 98.31 18 CYS B N 1
ATOM 1757 C CA . CYS B 1 18 ? 2.607 2.07 12.078 1 98.31 18 CYS B CA 1
ATOM 1758 C C . CYS B 1 18 ? 3.842 1.574 11.336 1 98.31 18 CYS B C 1
ATOM 1760 O O . CYS B 1 18 ? 4.809 2.318 11.164 1 98.31 18 CYS B O 1
ATOM 1762 N N . GLY B 1 19 ? 3.828 0.311 10.945 1 97.06 19 GLY B N 1
ATOM 1763 C CA . GLY B 1 19 ? 4.809 -0.186 9.992 1 97.06 19 GLY B CA 1
ATOM 1764 C C . GLY B 1 19 ? 4.699 0.464 8.625 1 97.06 19 GLY B C 1
ATOM 1765 O O . GLY B 1 19 ? 3.789 1.259 8.383 1 97.06 19 GLY B O 1
ATOM 1766 N N . TYR B 1 20 ? 5.625 0.127 7.719 1 97.25 20 TYR B N 1
ATOM 1767 C CA . TYR B 1 20 ? 5.734 0.777 6.418 1 97.25 20 TYR B CA 1
ATOM 1768 C C . TYR B 1 20 ? 4.441 0.624 5.625 1 97.25 20 TYR B C 1
ATOM 1770 O O . TYR B 1 20 ? 4.113 1.472 4.789 1 97.25 20 TYR B O 1
ATOM 1778 N N . ALA B 1 21 ? 3.754 -0.46 5.902 1 94.81 21 ALA B N 1
ATOM 1779 C CA . ALA B 1 21 ? 2.447 -0.71 5.301 1 94.81 21 ALA B CA 1
ATOM 1780 C C . ALA B 1 21 ? 1.321 -0.247 6.219 1 94.81 21 ALA B C 1
ATOM 1782 O O . ALA B 1 21 ? 0.5 -1.054 6.66 1 94.81 21 ALA B O 1
ATOM 1783 N N . CYS B 1 22 ? 1.264 1.028 6.547 1 97.25 22 CYS B N 1
ATOM 1784 C CA . CYS B 1 22 ? 0.218 1.495 7.453 1 97.25 22 CYS B CA 1
ATOM 1785 C C . CYS B 1 22 ? -1.114 0.826 7.137 1 97.25 22 CYS B C 1
ATOM 1787 O O . CYS B 1 22 ? -1.764 1.162 6.145 1 97.25 22 CYS B O 1
ATOM 1789 N N . PRO B 1 23 ? -1.553 -0.109 7.996 1 97.31 23 PRO B N 1
ATOM 1790 C CA . PRO B 1 23 ? -2.781 -0.86 7.723 1 97.31 23 PRO B CA 1
ATOM 1791 C C . PRO B 1 23 ? -4.016 0.034 7.648 1 97.31 23 PRO B C 1
ATOM 1793 O O . PRO B 1 23 ? -5.004 -0.323 7.004 1 97.31 23 PRO B O 1
ATOM 1796 N N . CYS B 1 24 ? -3.967 1.193 8.188 1 96.44 24 CYS B N 1
ATOM 1797 C CA . CYS B 1 24 ? -5.098 2.111 8.227 1 96.44 24 CYS B CA 1
ATOM 1798 C C . CYS B 1 24 ? -5.492 2.557 6.824 1 96.44 24 CYS B C 1
ATOM 1800 O O . CYS B 1 24 ? -6.672 2.793 6.555 1 96.44 24 CYS B O 1
ATOM 1802 N N . GLN B 1 25 ? -4.484 2.686 5.965 1 96.81 25 GLN B N 1
ATOM 1803 C CA . GLN B 1 25 ? -4.758 3.045 4.578 1 96.81 25 GLN B CA 1
ATOM 1804 C C . GLN B 1 25 ? -5.629 1.993 3.9 1 96.81 25 GLN B C 1
ATOM 1806 O O . GLN B 1 25 ? -6.242 2.26 2.863 1 96.81 25 GLN B O 1
ATOM 1811 N N . PHE B 1 26 ? -5.691 0.813 4.504 1 97.19 26 PHE B N 1
ATOM 1812 C CA . PHE B 1 26 ? -6.43 -0.328 3.973 1 97.19 26 PHE B CA 1
ATOM 1813 C C . PHE B 1 26 ? -7.605 -0.68 4.875 1 97.19 26 PHE B C 1
ATOM 1815 O O . PHE B 1 26 ? -8.125 -1.797 4.824 1 97.19 26 PHE B O 1
ATOM 1822 N N . GLU B 1 27 ? -7.934 0.193 5.77 1 95.75 27 GLU B N 1
ATOM 1823 C CA . GLU B 1 27 ? -9.102 0.117 6.641 1 95.75 27 GLU B CA 1
ATOM 1824 C C . GLU B 1 27 ? -8.922 -0.945 7.719 1 95.75 27 GLU B C 1
ATOM 1826 O O . GLU B 1 27 ? -9.891 -1.544 8.18 1 95.75 27 GLU B O 1
ATOM 1831 N N . GLU B 1 28 ? -7.707 -1.299 8.016 1 96.25 28 GLU B N 1
ATOM 1832 C CA . GLU B 1 28 ? -7.402 -2.172 9.148 1 96.25 28 GLU B CA 1
ATOM 1833 C C . GLU B 1 28 ? -6.961 -1.366 10.367 1 96.25 28 GLU B C 1
ATOM 1835 O O . GLU B 1 28 ? -6.828 -0.142 10.297 1 96.25 28 GLU B O 1
ATOM 1840 N N . ASP B 1 29 ? -6.812 -2.066 11.5 1 95.88 29 ASP B N 1
ATOM 1841 C CA . ASP B 1 29 ? -6.379 -1.417 12.734 1 95.88 29 ASP B CA 1
ATOM 1842 C C . ASP B 1 29 ? -4.898 -1.051 12.672 1 95.88 29 ASP B C 1
ATOM 1844 O O . ASP B 1 29 ? -4.117 -1.721 11.992 1 95.88 29 ASP B O 1
ATOM 1848 N N . PRO B 1 30 ? -4.516 0.005 13.383 1 97.31 30 PRO B N 1
ATOM 1849 C CA . PRO B 1 30 ? -3.102 0.389 13.406 1 97.31 30 PRO B CA 1
ATOM 1850 C C . PRO B 1 30 ? -2.199 -0.709 13.961 1 97.31 30 PRO B C 1
ATOM 1852 O O . PRO B 1 30 ? -2.609 -1.458 14.852 1 97.31 30 PRO B O 1
ATOM 1855 N N . THR B 1 31 ? -1.003 -0.775 13.469 1 96.44 31 THR B N 1
ATOM 1856 C CA . THR B 1 31 ? -0.026 -1.802 13.82 1 96.44 31 THR B CA 1
ATOM 1857 C C . THR B 1 31 ? 0.161 -1.88 15.328 1 96.44 31 THR B C 1
ATOM 1859 O O . THR B 1 31 ? 0.282 -2.973 15.891 1 96.44 31 THR B O 1
ATOM 1862 N N . GLN B 1 32 ? 0.127 -0.727 15.984 1 96.19 32 GLN B N 1
ATOM 1863 C CA . GLN B 1 32 ? 0.44 -0.689 17.406 1 96.19 32 GLN B CA 1
ATOM 1864 C C . GLN B 1 32 ? -0.825 -0.53 18.25 1 96.19 32 GLN B C 1
ATOM 1866 O O . GLN B 1 32 ? -0.753 -0.223 19.438 1 96.19 32 GLN B O 1
ATOM 1871 N N . GLY B 1 33 ? -1.92 -0.532 17.594 1 97.19 33 GLY B N 1
ATOM 1872 C CA . GLY B 1 33 ? -3.184 -0.429 18.312 1 97.19 33 GLY B CA 1
ATOM 1873 C C . GLY B 1 33 ? -3.627 1.005 18.531 1 97.19 33 GLY B C 1
ATOM 1874 O O . GLY B 1 33 ? -4.738 1.249 19 1 97.19 33 GLY B O 1
ATOM 1875 N N . ASN B 1 34 ? -2.752 1.956 18.297 1 98.25 34 ASN B N 1
ATOM 1876 C CA . ASN B 1 34 ? -3.01 3.391 18.359 1 98.25 34 ASN B CA 1
ATOM 1877 C C . ASN B 1 34 ? -2.367 4.129 17.188 1 98.25 34 ASN B C 1
ATOM 1879 O O . ASN B 1 34 ? -1.64 3.529 16.406 1 98.25 34 ASN B O 1
ATOM 1883 N N . CYS B 1 35 ? -2.74 5.363 17.016 1 98.12 35 CYS B N 1
ATOM 1884 C CA . CYS B 1 35 ? -2.207 6.172 15.93 1 98.12 35 CYS B CA 1
ATOM 1885 C C . CYS B 1 35 ? -1.577 7.453 16.453 1 98.12 35 CYS B C 1
ATOM 1887 O O . CYS B 1 35 ? -2.246 8.258 17.109 1 98.12 35 CYS B O 1
ATOM 1889 N N . ARG B 1 36 ? -0.319 7.645 16.219 1 98.56 36 ARG B N 1
ATOM 1890 C CA . ARG B 1 36 ? 0.423 8.859 16.531 1 98.56 36 ARG B CA 1
ATOM 1891 C C . ARG B 1 36 ? 1.317 9.273 15.375 1 98.56 36 ARG B C 1
ATOM 1893 O O . ARG B 1 36 ? 2.023 8.445 14.797 1 98.56 36 ARG B O 1
ATOM 1900 N N . GLY B 1 37 ? 1.273 10.469 15.031 1 98.75 37 GLY B N 1
ATOM 1901 C CA . GLY B 1 37 ? 2.094 10.922 13.922 1 98.75 37 GLY B CA 1
ATOM 1902 C C . GLY B 1 37 ? 1.937 12.398 13.633 1 98.75 37 GLY B C 1
ATOM 1903 O O . GLY B 1 37 ? 1.396 13.148 14.453 1 98.75 37 GLY B O 1
ATOM 1904 N N . PHE B 1 38 ? 2.537 12.82 12.531 1 98.81 38 PHE B N 1
ATOM 1905 C CA . PHE B 1 38 ? 2.404 14.203 12.086 1 98.81 38 PHE B CA 1
ATOM 1906 C C . PHE B 1 38 ? 2.484 14.297 10.562 1 98.81 38 PHE B C 1
ATOM 1908 O O . PHE B 1 38 ? 2.875 13.336 9.898 1 98.81 38 PHE B O 1
ATOM 1915 N N . GLU B 1 39 ? 2.072 15.367 10.055 1 98.75 39 GLU B N 1
ATOM 1916 C CA . GLU B 1 39 ? 2.201 15.75 8.648 1 98.75 39 GLU B CA 1
ATOM 1917 C C . GLU B 1 39 ? 2.66 17.203 8.516 1 98.75 39 GLU B C 1
ATOM 1919 O O . GLU B 1 39 ? 2.258 18.062 9.297 1 98.75 39 GLU B O 1
ATOM 1924 N N . VAL B 1 40 ? 3.496 17.438 7.535 1 98.88 40 VAL B N 1
ATOM 1925 C CA . VAL B 1 40 ? 3.967 18.797 7.23 1 98.88 40 VAL B CA 1
ATOM 1926 C C . VAL B 1 40 ? 3.82 19.062 5.738 1 98.88 40 VAL B C 1
ATOM 1928 O O . VAL B 1 40 ? 3.871 18.141 4.922 1 98.88 40 VAL B O 1
ATOM 1931 N N . MET B 1 41 ? 3.586 20.281 5.379 1 98.69 41 MET B N 1
ATOM 1932 C CA . MET B 1 41 ? 3.508 20.656 3.971 1 98.69 41 MET B CA 1
ATOM 1933 C C . MET B 1 41 ? 3.969 22.094 3.762 1 98.69 41 MET B C 1
ATOM 1935 O O . MET B 1 41 ? 3.922 22.906 4.688 1 98.69 41 MET B O 1
ATOM 1939 N N . GLU B 1 42 ? 4.473 22.328 2.662 1 98.69 42 GLU B N 1
ATOM 1940 C CA . GLU B 1 42 ? 4.668 23.672 2.139 1 98.69 42 GLU B CA 1
ATOM 1941 C C . GLU B 1 42 ? 3.631 24.016 1.07 1 98.69 42 GLU B C 1
ATOM 1943 O O . GLU B 1 42 ? 3.471 23.266 0.1 1 98.69 42 GLU B O 1
ATOM 1948 N N . ILE B 1 43 ? 2.955 25.094 1.297 1 98.75 43 ILE B N 1
ATOM 1949 C CA . ILE B 1 43 ? 1.992 25.547 0.297 1 98.75 43 ILE B CA 1
ATOM 1950 C C . ILE B 1 43 ? 2.719 26.297 -0.819 1 98.75 43 ILE B C 1
ATOM 1952 O O . ILE B 1 43 ? 3.137 27.438 -0.638 1 98.75 43 ILE B O 1
ATOM 1956 N N . THR B 1 44 ? 2.818 25.656 -1.938 1 98.62 44 THR B N 1
ATOM 1957 C CA . THR B 1 44 ? 3.539 26.281 -3.043 1 98.62 44 THR B CA 1
ATOM 1958 C C . THR B 1 44 ? 2.6 27.141 -3.883 1 98.62 44 THR B C 1
ATOM 1960 O O . THR B 1 44 ? 3.047 28.031 -4.598 1 98.62 44 THR B O 1
ATOM 1963 N N . ASP B 1 45 ? 1.312 26.828 -3.814 1 98.69 45 ASP B N 1
ATOM 1964 C CA . ASP B 1 45 ? 0.232 27.609 -4.41 1 98.69 45 ASP B CA 1
ATOM 1965 C C . ASP B 1 45 ? -1.062 27.453 -3.613 1 98.69 45 ASP B C 1
ATOM 1967 O O . ASP B 1 45 ? -1.436 26.344 -3.234 1 98.69 45 ASP B O 1
ATOM 1971 N N . GLY B 1 46 ? -1.705 28.609 -3.301 1 98.62 46 GLY B N 1
ATOM 1972 C CA . GLY B 1 46 ? -2.949 28.484 -2.557 1 98.62 46 GLY B CA 1
ATOM 1973 C C . GLY B 1 46 ? -3.537 29.828 -2.146 1 98.62 46 GLY B C 1
ATOM 1974 O O . GLY B 1 46 ? -2.861 30.859 -2.219 1 98.62 46 GLY B O 1
ATOM 1975 N N . HIS B 1 47 ? -4.758 29.75 -1.823 1 98.81 47 HIS B N 1
ATOM 1976 C CA . HIS B 1 47 ? -5.48 30.938 -1.356 1 98.81 47 HIS B CA 1
ATOM 1977 C C . HIS B 1 47 ? -6.637 30.547 -0.443 1 98.81 47 HIS B C 1
ATOM 1979 O O . HIS B 1 47 ? -7.078 29.391 -0.451 1 98.81 47 HIS B O 1
ATOM 1985 N N . PHE B 1 48 ? -7.012 31.453 0.368 1 98.75 48 PHE B N 1
ATOM 1986 C CA . PHE B 1 48 ? -8.242 31.453 1.146 1 98.75 48 PHE B CA 1
ATOM 1987 C C . PHE B 1 48 ? -9.016 32.75 0.949 1 98.75 48 PHE B C 1
ATOM 1989 O O . PHE B 1 48 ? -8.695 33.75 1.568 1 98.75 48 PHE B O 1
ATOM 1996 N N . GLY B 1 49 ? -10.07 32.656 0.103 1 98.25 49 GLY B N 1
ATOM 1997 C CA . GLY B 1 49 ? -10.633 33.938 -0.348 1 98.25 49 GLY B CA 1
ATOM 1998 C C . GLY B 1 49 ? -9.602 34.844 -0.968 1 98.25 49 GLY B C 1
ATOM 1999 O O . GLY B 1 49 ? -8.953 34.5 -1.952 1 98.25 49 GLY B O 1
ATOM 2000 N N . LYS B 1 50 ? -9.422 35.938 -0.376 1 98.12 50 LYS B N 1
ATOM 2001 C CA . LYS B 1 50 ? -8.477 36.938 -0.9 1 98.12 50 LYS B CA 1
ATOM 2002 C C . LYS B 1 50 ? -7.105 36.781 -0.255 1 98.12 50 LYS B C 1
ATOM 2004 O O . LYS B 1 50 ? -6.145 37.438 -0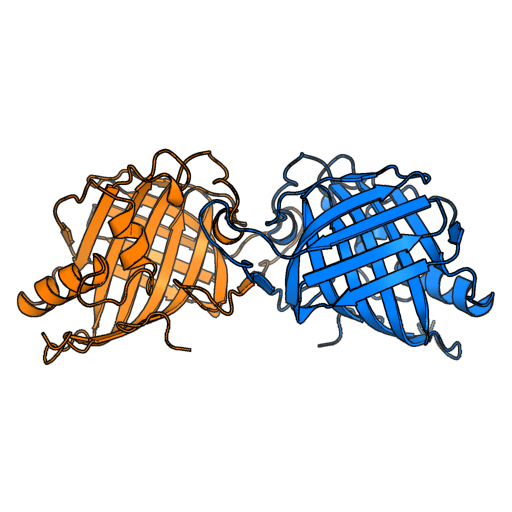.664 1 98.12 50 LYS B O 1
ATOM 2009 N N . VAL B 1 51 ? -6.957 35.938 0.738 1 98.75 51 VAL B N 1
ATOM 2010 C CA . VAL B 1 51 ? -5.699 35.75 1.45 1 98.75 51 VAL B CA 1
ATOM 2011 C C . VAL B 1 51 ? -4.797 34.812 0.656 1 98.75 51 VAL B C 1
ATOM 2013 O O . VAL B 1 51 ? -5.168 33.656 0.385 1 98.75 51 VAL B O 1
ATOM 2016 N N . ASP B 1 52 ? -3.67 35.281 0.221 1 98.81 52 ASP B N 1
ATOM 2017 C CA . ASP B 1 52 ? -2.67 34.438 -0.431 1 98.81 52 ASP B CA 1
ATOM 2018 C C . ASP B 1 52 ? -1.945 33.562 0.584 1 98.81 52 ASP B C 1
ATOM 2020 O O . ASP B 1 52 ? -1.404 34.062 1.573 1 98.81 52 ASP B O 1
ATOM 2024 N N . LEU B 1 53 ? -1.917 32.312 0.343 1 98.88 53 LEU B N 1
ATOM 2025 C CA . LEU B 1 53 ? -1.322 31.359 1.28 1 98.88 53 LEU B CA 1
ATOM 2026 C C . LEU B 1 53 ? 0.007 30.844 0.751 1 98.88 53 LEU B C 1
ATOM 2028 O O . LEU B 1 53 ? 0.675 30.047 1.417 1 98.88 53 LEU B O 1
ATOM 2032 N N . THR B 1 54 ? 0.39 31.266 -0.456 1 98.62 54 THR B N 1
ATOM 2033 C CA . THR B 1 54 ? 1.595 30.781 -1.119 1 98.62 54 THR B CA 1
ATOM 2034 C C . THR B 1 54 ? 2.822 31 -0.241 1 98.62 54 THR B C 1
ATOM 2036 O O . THR B 1 54 ? 3.018 32.094 0.301 1 98.62 54 THR B O 1
ATOM 2039 N N . GLY B 1 55 ? 3.553 29.906 -0.063 1 98.19 55 GLY B N 1
ATOM 2040 C CA . GLY B 1 55 ? 4.828 30 0.63 1 98.19 55 GLY B CA 1
ATOM 2041 C C . GLY B 1 55 ? 4.734 29.625 2.1 1 98.19 55 GLY B C 1
ATOM 2042 O O . GLY B 1 55 ? 5.758 29.453 2.768 1 98.19 55 GLY B O 1
ATOM 2043 N N . VAL B 1 56 ? 3.574 29.516 2.666 1 98.69 56 VAL B N 1
ATOM 2044 C CA . VAL B 1 56 ? 3.418 29.219 4.086 1 98.69 56 VAL B CA 1
ATOM 2045 C C . VAL B 1 56 ? 3.617 27.719 4.328 1 98.69 56 VAL B C 1
ATOM 2047 O O . VAL B 1 56 ? 3.158 26.891 3.535 1 98.69 56 VAL B O 1
ATOM 2050 N N . LYS B 1 57 ? 4.297 27.359 5.402 1 98.88 57 LYS B N 1
ATOM 2051 C CA . LYS B 1 57 ? 4.469 25.969 5.844 1 98.88 57 LYS B CA 1
ATOM 2052 C C . LYS B 1 57 ? 3.617 25.672 7.074 1 98.88 57 LYS B C 1
ATOM 2054 O O . LYS B 1 57 ? 3.484 26.516 7.961 1 98.88 57 LYS B O 1
ATOM 2059 N N . VAL B 1 58 ? 3.055 24.531 7.086 1 98.88 58 VAL B N 1
ATOM 2060 C CA . VAL B 1 58 ? 2.211 24.125 8.203 1 98.88 58 VAL B CA 1
ATOM 2061 C C . VAL B 1 58 ? 2.516 22.672 8.562 1 98.88 58 VAL B C 1
ATOM 2063 O O . VAL B 1 58 ? 2.986 21.891 7.723 1 98.88 58 VAL B O 1
ATOM 2066 N N . ALA B 1 59 ? 2.289 22.312 9.789 1 98.94 59 ALA B N 1
ATOM 2067 C CA . ALA B 1 59 ? 2.344 20.938 10.273 1 98.94 59 ALA B CA 1
ATOM 2068 C C . ALA B 1 59 ? 1.207 20.656 11.25 1 98.94 59 ALA B C 1
ATOM 2070 O O . ALA B 1 59 ? 0.646 21.578 11.844 1 98.94 59 ALA B O 1
ATOM 2071 N N . ILE B 1 60 ? 0.866 19.469 11.344 1 98.88 60 ILE B N 1
ATOM 2072 C CA . ILE B 1 60 ? -0.144 19.031 12.305 1 98.88 60 ILE B CA 1
ATOM 2073 C C . ILE B 1 60 ? 0.325 17.75 12.992 1 98.88 60 ILE B C 1
ATOM 2075 O O . ILE B 1 60 ? 0.82 16.828 12.344 1 98.88 60 ILE B O 1
ATOM 2079 N N . LEU B 1 61 ? 0.247 17.719 14.297 1 98.94 61 LEU B N 1
ATOM 2080 C CA . LEU B 1 61 ? 0.456 16.516 15.086 1 98.94 61 LEU B CA 1
ATOM 2081 C C . LEU B 1 61 ? -0.875 15.867 15.453 1 98.94 61 LEU B C 1
ATOM 2083 O O . LEU B 1 61 ? -1.852 16.562 15.742 1 98.94 61 LEU B O 1
ATOM 2087 N N . TYR B 1 62 ? -0.892 14.578 15.453 1 98.75 62 TYR B N 1
ATOM 2088 C CA . TYR B 1 62 ? -2.08 13.797 15.773 1 98.75 62 TYR B CA 1
ATOM 2089 C C . TYR B 1 62 ? -1.756 12.703 16.781 1 98.75 62 TYR B C 1
ATOM 2091 O O . TYR B 1 62 ? -0.647 12.156 16.781 1 98.75 62 TYR B O 1
ATOM 2099 N N . ALA B 1 63 ? -2.748 12.352 17.609 1 98.81 63 ALA B N 1
ATOM 2100 C CA . ALA B 1 63 ? -2.684 11.156 18.438 1 98.81 63 ALA B CA 1
ATOM 2101 C C . ALA B 1 63 ? -4.078 10.602 18.719 1 98.81 63 ALA B C 1
ATOM 2103 O O . ALA B 1 63 ? -4.977 11.336 19.125 1 98.81 63 ALA B O 1
ATOM 2104 N N . TRP B 1 64 ? -4.332 9.414 18.422 1 98.69 64 TRP B N 1
ATOM 2105 C CA . TRP B 1 64 ? -5.547 8.68 18.766 1 98.69 64 TRP B CA 1
ATOM 2106 C C . TRP B 1 64 ? -5.223 7.441 19.594 1 98.69 64 TRP B C 1
ATOM 2108 O O . TRP B 1 64 ? -4.246 6.742 19.312 1 98.69 64 TRP B O 1
ATOM 2118 N N . PRO B 1 65 ? -5.969 7.105 20.609 1 98.5 65 PRO B N 1
ATOM 2119 C CA . PRO B 1 65 ? -5.691 5.93 21.438 1 98.5 65 PRO B CA 1
ATOM 2120 C C . PRO B 1 65 ? -6.004 4.617 20.734 1 98.5 65 PRO B C 1
ATOM 2122 O O . PRO B 1 65 ? -5.621 3.547 21.203 1 98.5 65 PRO B O 1
ATOM 2125 N N . GLY B 1 66 ? -6.703 4.602 19.672 1 97.62 66 GLY B N 1
ATOM 2126 C CA . GLY B 1 66 ? -7.082 3.506 18.781 1 97.62 66 GLY B CA 1
ATOM 2127 C C . GLY B 1 66 ? -7.195 3.918 17.328 1 97.62 66 GLY B C 1
ATOM 2128 O O . GLY B 1 66 ? -6.586 4.902 16.906 1 97.62 66 GLY B O 1
ATOM 2129 N N . PRO B 1 67 ? -7.918 3.096 16.531 1 96.5 67 PRO B N 1
ATOM 2130 C CA . PRO B 1 67 ? -8.203 3.533 15.172 1 96.5 67 PRO B CA 1
ATOM 2131 C C . PRO B 1 67 ? -8.875 4.902 15.109 1 96.5 67 PRO B C 1
ATOM 2133 O O . PRO B 1 67 ? -9.703 5.223 15.969 1 96.5 67 PRO B O 1
ATOM 2136 N N . ILE B 1 68 ? -8.555 5.645 14.117 1 96.38 68 ILE B N 1
ATOM 2137 C CA . ILE B 1 68 ? -9.016 7.023 13.977 1 96.38 68 ILE B CA 1
ATOM 2138 C C . ILE B 1 68 ? -10.539 7.062 14.031 1 96.38 68 ILE B C 1
ATOM 2140 O O . ILE B 1 68 ? -11.125 7.938 14.68 1 96.38 68 ILE B O 1
ATOM 2144 N N . TYR B 1 69 ? -11.227 6.078 13.383 1 93.56 69 TYR B N 1
ATOM 2145 C CA . TYR B 1 69 ? -12.68 6.117 13.242 1 93.56 69 TYR B CA 1
ATOM 2146 C C . TYR B 1 69 ? -13.367 5.949 14.594 1 93.56 69 TYR B C 1
ATOM 2148 O O . TYR B 1 69 ? -14.562 6.199 14.727 1 93.56 69 TYR B O 1
ATOM 2156 N N . LYS B 1 70 ? -12.625 5.547 15.617 1 96.25 70 LYS B N 1
ATOM 2157 C CA . LYS B 1 70 ? -13.195 5.371 16.953 1 96.25 70 LYS B CA 1
ATOM 2158 C C . LYS B 1 70 ? -13.133 6.668 17.75 1 96.25 70 LYS B C 1
ATOM 2160 O O . LYS B 1 70 ? -13.68 6.75 18.859 1 96.25 70 LYS B O 1
ATOM 2165 N N . GLY B 1 71 ? -12.406 7.629 17.297 1 97.5 71 GLY B N 1
ATOM 2166 C CA . GLY B 1 71 ? -12.383 8.953 17.906 1 97.5 71 GLY B CA 1
ATOM 2167 C C . GLY B 1 71 ? -11.453 9.055 19.094 1 97.5 71 GLY B C 1
ATOM 2168 O O . GLY B 1 71 ? -10.398 8.422 19.125 1 97.5 71 GLY B O 1
ATOM 2169 N N . GLU B 1 72 ? -11.711 10.125 19.906 1 98.44 72 GLU B N 1
ATOM 2170 C CA . GLU B 1 72 ? -10.977 10.43 21.125 1 98.44 72 GLU B CA 1
ATOM 2171 C C . GLU B 1 72 ? -9.562 10.914 20.812 1 98.44 72 GLU B C 1
ATOM 2173 O O . GLU B 1 72 ? -8.641 10.719 21.609 1 98.44 72 GLU B O 1
ATOM 2178 N N . GLY B 1 73 ? -9.406 11.453 19.703 1 98.75 73 GLY B N 1
ATOM 2179 C CA . GLY B 1 73 ? -8.102 11.914 19.266 1 98.75 73 GLY B CA 1
ATOM 2180 C C . GLY B 1 73 ? -7.766 13.312 19.766 1 98.75 73 GLY B C 1
ATOM 2181 O O . GLY B 1 73 ? -8.602 13.969 20.391 1 98.75 73 GLY B O 1
ATOM 2182 N N . GLU B 1 74 ? -6.543 13.688 19.562 1 98.81 74 GLU B N 1
ATOM 2183 C CA . GLU B 1 74 ? -6.012 15.031 19.781 1 98.81 74 GLU B CA 1
ATOM 2184 C C . GLU B 1 74 ? -5.246 15.523 18.562 1 98.81 74 GLU B C 1
ATOM 2186 O O . GLU B 1 74 ? -4.66 14.727 17.812 1 98.81 74 GLU B O 1
ATOM 2191 N N . MET B 1 75 ? -5.281 16.734 18.359 1 98.69 75 MET B N 1
ATOM 2192 C CA . MET B 1 75 ? -4.488 17.344 17.297 1 98.69 75 MET B CA 1
ATOM 2193 C C . MET B 1 75 ? -3.865 18.656 17.75 1 98.69 75 MET B C 1
ATOM 2195 O O . MET B 1 75 ? -4.363 19.297 18.672 1 98.69 75 MET B O 1
ATOM 2199 N N . GLN B 1 76 ? -2.824 19.016 17.203 1 98.88 76 GLN B N 1
ATOM 2200 C CA . GLN B 1 76 ? -2.148 20.281 17.438 1 98.88 76 GLN B CA 1
ATOM 2201 C C . GLN B 1 76 ? -1.56 20.828 16.141 1 98.88 76 GLN B C 1
ATOM 2203 O O . GLN B 1 76 ? -0.763 20.156 15.477 1 98.88 76 GLN B O 1
ATOM 2208 N N . LEU B 1 77 ? -1.943 22.047 15.82 1 98.88 77 LEU B N 1
ATOM 2209 C CA . LEU B 1 77 ? -1.44 22.688 14.617 1 98.88 77 LEU B CA 1
ATOM 2210 C C . LEU B 1 77 ? -0.116 23.391 14.891 1 98.88 77 LEU B C 1
ATOM 2212 O O . LEU B 1 77 ? 0.096 23.922 15.984 1 98.88 77 LEU B O 1
ATOM 2216 N N . ILE B 1 78 ? 0.725 23.391 13.922 1 98.88 78 ILE B N 1
ATOM 2217 C CA . ILE B 1 78 ? 1.898 24.25 13.883 1 98.88 78 ILE B CA 1
ATOM 2218 C C . ILE B 1 78 ? 1.9 25.062 12.594 1 98.88 78 ILE B C 1
ATOM 2220 O O . ILE B 1 78 ? 1.817 24.5 11.5 1 98.88 78 ILE B O 1
ATOM 2224 N N . ILE B 1 79 ? 1.97 26.312 12.688 1 98.88 79 ILE B N 1
ATOM 2225 C CA . ILE B 1 79 ? 2.037 27.219 11.547 1 98.88 79 ILE B CA 1
ATOM 2226 C C . ILE B 1 79 ? 3.352 28 11.578 1 98.88 79 ILE B C 1
ATOM 2228 O O . ILE B 1 79 ? 3.771 28.484 12.633 1 98.88 79 ILE B O 1
ATOM 2232 N N . ASP B 1 80 ? 3.982 28.062 10.445 1 98.81 80 ASP B N 1
ATOM 2233 C CA . ASP B 1 80 ? 5.246 28.781 10.375 1 98.81 80 ASP B CA 1
ATOM 2234 C C . ASP B 1 80 ? 5.117 30.188 10.969 1 98.81 80 ASP B C 1
ATOM 2236 O O . ASP B 1 80 ? 4.129 30.875 10.727 1 98.81 80 ASP B O 1
ATOM 2240 N N . GLU B 1 81 ? 6.055 30.609 11.664 1 98.31 81 GLU B N 1
ATOM 2241 C CA . GLU B 1 81 ? 5.996 31.891 12.383 1 98.31 81 GLU B CA 1
ATOM 2242 C C . GLU B 1 81 ? 5.953 33.062 11.414 1 98.31 81 GLU B C 1
ATOM 2244 O O . GLU B 1 81 ? 5.578 34.188 11.797 1 98.31 81 GLU B O 1
ATOM 2249 N N . SER B 1 82 ? 6.371 32.875 10.18 1 98 82 SER B N 1
ATOM 2250 C CA . SER B 1 82 ? 6.402 33.938 9.188 1 98 82 SER B CA 1
ATOM 2251 C C . SER B 1 82 ? 5.004 34.25 8.664 1 98 82 SER B C 1
ATOM 2253 O O . SER B 1 82 ? 4.797 35.281 8.016 1 98 82 SER B O 1
ATOM 2255 N N . ALA B 1 83 ? 3.996 33.438 8.914 1 98.69 83 ALA B N 1
ATOM 2256 C CA . ALA B 1 83 ? 2.633 33.625 8.43 1 98.69 83 ALA B CA 1
ATOM 2257 C C . ALA B 1 83 ? 2.004 34.875 9.039 1 98.69 83 ALA B C 1
ATOM 2259 O O . ALA B 1 83 ? 2.166 35.125 10.234 1 98.69 83 ALA B O 1
ATOM 2260 N N . SER B 1 84 ? 1.29 35.625 8.273 1 98.69 84 SER B N 1
ATOM 2261 C CA . SER B 1 84 ? 0.557 36.781 8.758 1 98.69 84 SER B CA 1
ATOM 2262 C C . SER B 1 84 ? -0.644 36.344 9.602 1 98.69 84 SER B C 1
ATOM 2264 O O . SER B 1 84 ? -1.039 35.188 9.602 1 98.69 84 SER B O 1
ATOM 2266 N N . VAL B 1 85 ? -1.221 37.344 10.273 1 98.5 85 VAL B N 1
ATOM 2267 C CA . VAL B 1 85 ? -2.389 37.094 11.117 1 98.5 85 VAL B CA 1
ATOM 2268 C C . VAL B 1 85 ? -3.529 36.562 10.266 1 98.5 85 VAL B C 1
ATOM 2270 O O . VAL B 1 85 ? -4.211 35.594 10.672 1 98.5 85 VAL B O 1
ATOM 2273 N N . ASP B 1 86 ? -3.715 37.094 9.07 1 98.69 86 ASP B N 1
ATOM 2274 C CA . ASP B 1 86 ? -4.77 36.656 8.172 1 98.69 86 ASP B CA 1
ATOM 2275 C C . ASP B 1 86 ? -4.492 35.219 7.68 1 98.69 86 ASP B C 1
ATOM 2277 O O . ASP B 1 86 ? -5.406 34.406 7.574 1 98.69 86 ASP B O 1
ATOM 2281 N N . GLN B 1 87 ? -3.246 34.969 7.352 1 98.81 87 GLN B N 1
ATOM 2282 C CA . GLN B 1 87 ? -2.859 33.625 6.926 1 98.81 87 GLN B CA 1
ATOM 2283 C C . GLN B 1 87 ? -3.102 32.594 8.039 1 98.81 87 GLN B C 1
ATOM 2285 O O . GLN B 1 87 ? -3.596 31.5 7.781 1 98.81 87 GLN B O 1
ATOM 2290 N N . ARG B 1 88 ? -2.729 32.969 9.234 1 98.81 88 ARG B N 1
ATOM 2291 C CA . ARG B 1 88 ? -2.91 32.094 10.383 1 98.81 88 ARG B CA 1
ATOM 2292 C C . ARG B 1 88 ? -4.383 31.734 10.578 1 98.81 88 ARG B C 1
ATOM 2294 O O . ARG B 1 88 ? -4.727 30.562 10.734 1 98.81 88 ARG B O 1
ATOM 2301 N N . LYS B 1 89 ? -5.223 32.719 10.539 1 98.5 89 LYS B N 1
ATOM 2302 C CA . LYS B 1 89 ? -6.656 32.5 10.703 1 98.5 89 LYS B CA 1
ATOM 2303 C C . LYS B 1 89 ? -7.199 31.594 9.594 1 98.5 89 LYS B C 1
ATOM 2305 O O . LYS B 1 89 ? -7.977 30.672 9.859 1 98.5 89 LYS B O 1
ATOM 2310 N N . ALA B 1 90 ? -6.789 31.875 8.383 1 98.69 90 ALA B N 1
ATOM 2311 C CA . ALA B 1 90 ? -7.207 31.078 7.227 1 98.69 90 ALA B CA 1
ATOM 2312 C C . ALA B 1 90 ? -6.789 29.625 7.391 1 98.69 90 ALA B C 1
ATOM 2314 O O . ALA B 1 90 ? -7.605 28.719 7.211 1 98.69 90 ALA B O 1
ATOM 2315 N N . LEU B 1 91 ? -5.578 29.391 7.758 1 98.75 91 LEU B N 1
ATOM 2316 C CA . LEU B 1 91 ? -5.012 28.047 7.848 1 98.75 91 LEU B CA 1
ATOM 2317 C C . LEU B 1 91 ? -5.617 27.281 9.016 1 98.75 91 LEU B C 1
ATOM 2319 O O . LEU B 1 91 ? -5.879 26.078 8.906 1 98.75 91 LEU B O 1
ATOM 2323 N N . GLU B 1 92 ? -5.824 27.969 10.141 1 98.69 92 GLU B N 1
ATOM 2324 C CA . GLU B 1 92 ? -6.504 27.312 11.25 1 98.69 92 GLU B CA 1
ATOM 2325 C C . GLU B 1 92 ? -7.898 26.828 10.844 1 98.69 92 GLU B C 1
ATOM 2327 O O . GLU B 1 92 ? -8.328 25.75 11.242 1 98.69 92 GLU B O 1
ATOM 2332 N N . THR B 1 93 ? -8.539 27.641 10.078 1 98.38 93 THR B N 1
ATOM 2333 C CA . THR B 1 93 ? -9.867 27.281 9.594 1 98.38 93 THR B CA 1
ATOM 2334 C C . THR B 1 93 ? -9.805 26.031 8.711 1 98.38 93 THR B C 1
ATOM 2336 O O . THR B 1 93 ? -10.469 25.031 8.977 1 98.38 93 THR B O 1
ATOM 2339 N N . VAL B 1 94 ? -8.953 26.016 7.734 1 97.94 94 VAL B N 1
ATOM 2340 C CA . VAL B 1 94 ? -8.875 24.953 6.734 1 97.94 94 VAL B CA 1
ATOM 2341 C C . VAL B 1 94 ? -8.367 23.672 7.383 1 97.94 94 VAL B C 1
ATOM 2343 O O . VAL B 1 94 ? -8.938 22.594 7.176 1 97.94 94 VAL B O 1
ATOM 2346 N N . LEU B 1 95 ? -7.359 23.703 8.195 1 98.38 95 LEU B N 1
ATOM 2347 C CA . LEU B 1 95 ? -6.668 22.547 8.75 1 98.38 95 LEU B CA 1
ATOM 2348 C C . LEU B 1 95 ? -7.516 21.875 9.828 1 98.38 95 LEU B C 1
ATOM 2350 O O . LEU B 1 95 ? -7.223 20.766 10.25 1 98.38 95 LEU B O 1
ATOM 2354 N N . THR B 1 96 ? -8.57 22.578 10.258 1 98.12 96 THR B N 1
ATOM 2355 C CA . THR B 1 96 ? -9.484 21.969 11.219 1 98.12 96 THR B CA 1
ATOM 2356 C C . THR B 1 96 ? -10.828 21.672 10.57 1 98.12 96 THR B C 1
ATOM 2358 O O . THR B 1 96 ? -11.836 21.5 11.258 1 98.12 96 THR B O 1
ATOM 2361 N N . GLY B 1 97 ? -10.836 21.688 9.203 1 97.12 97 GLY B N 1
ATOM 2362 C CA . GLY B 1 97 ? -11.977 21.188 8.461 1 97.12 97 GLY B CA 1
ATOM 2363 C C . GLY B 1 97 ? -13.023 22.25 8.18 1 97.12 97 GLY B C 1
ATOM 2364 O O . GLY B 1 97 ? -14.125 21.938 7.727 1 97.12 97 GLY B O 1
ATOM 2365 N N . GLY B 1 98 ? -12.703 23.5 8.586 1 97.62 98 GLY B N 1
ATOM 2366 C CA . GLY B 1 98 ? -13.617 24.578 8.266 1 97.62 98 GLY B CA 1
ATOM 2367 C C . GLY B 1 98 ? -13.703 24.859 6.781 1 97.62 98 GLY B C 1
ATOM 2368 O O . GLY B 1 98 ? -12.766 24.594 6.031 1 97.62 98 GLY B O 1
ATOM 2369 N N . GLU B 1 99 ? -14.805 25.375 6.316 1 97.5 99 GLU B N 1
ATOM 2370 C CA . GLU B 1 99 ? -15.062 25.766 4.934 1 97.5 99 GLU B CA 1
ATOM 2371 C C . GLU B 1 99 ? -14.867 24.578 3.986 1 97.5 99 GLU B C 1
ATOM 2373 O O . GLU B 1 99 ? -14.414 24.75 2.854 1 97.5 99 GLU B O 1
ATOM 2378 N N . THR B 1 100 ? -15.016 23.391 4.445 1 96.44 100 THR B N 1
ATOM 2379 C CA . THR B 1 100 ? -14.852 22.125 3.725 1 96.44 100 THR B CA 1
ATOM 2380 C C . THR B 1 100 ? -16.141 21.312 3.752 1 96.44 100 THR B C 1
ATOM 2382 O O . THR B 1 100 ? -16.828 21.25 4.777 1 96.44 100 THR B O 1
ATOM 2385 N N . ASP B 1 101 ? -16.469 20.734 2.541 1 96.12 101 ASP B N 1
ATOM 2386 C CA . ASP B 1 101 ? -17.609 19.812 2.527 1 96.12 101 ASP B CA 1
ATOM 2387 C C . ASP B 1 101 ? -17.406 18.672 3.537 1 96.12 101 ASP B C 1
ATOM 2389 O O . ASP B 1 101 ? -16.281 18.25 3.779 1 96.12 101 ASP B O 1
ATOM 2393 N N . GLU B 1 102 ? -18.516 18.219 4.055 1 93.88 102 GLU B N 1
ATOM 2394 C CA . GLU B 1 102 ? -18.469 17.141 5.043 1 93.88 102 GLU B CA 1
ATOM 2395 C C . GLU B 1 102 ? -17.688 15.945 4.516 1 93.88 102 GLU B C 1
ATOM 2397 O O . GLU B 1 102 ? -17.953 15.469 3.406 1 93.88 102 GLU B O 1
ATOM 2402 N N . GLU B 1 103 ? -16.609 15.539 5.262 1 91.81 103 GLU B N 1
ATOM 2403 C CA . GLU B 1 103 ? -15.812 14.336 5.051 1 91.81 103 GLU B CA 1
ATOM 2404 C C . GLU B 1 103 ? -15.023 14.43 3.75 1 91.81 103 GLU B C 1
ATOM 2406 O O . GLU B 1 103 ? -14.531 13.414 3.248 1 91.81 103 GLU B O 1
ATOM 2411 N N . ALA B 1 104 ? -14.867 15.617 3.236 1 93.62 104 ALA B N 1
ATOM 2412 C CA . ALA B 1 104 ? -14.258 15.758 1.915 1 93.62 104 ALA B CA 1
ATOM 2413 C C . ALA B 1 104 ? -12.734 15.703 2.006 1 93.62 104 ALA B C 1
ATOM 2415 O O . ALA B 1 104 ? -12.07 15.266 1.07 1 93.62 104 ALA B O 1
ATOM 2416 N N . THR B 1 105 ? -12.188 16.219 3.068 1 95.31 105 THR B N 1
ATOM 2417 C CA . THR B 1 105 ? -10.742 16.188 3.266 1 95.31 105 THR B CA 1
ATOM 2418 C C . THR B 1 105 ? -10.383 15.398 4.52 1 95.31 105 THR B C 1
ATOM 2420 O O . THR B 1 105 ? -11.195 15.273 5.438 1 95.31 105 THR B O 1
ATOM 2423 N N . HIS B 1 106 ? -9.141 14.883 4.574 1 96.56 106 HIS B N 1
ATOM 2424 C CA . HIS B 1 106 ? -8.688 14.188 5.773 1 96.56 106 HIS B CA 1
ATOM 2425 C C . HIS B 1 106 ? -8.633 15.133 6.969 1 96.56 106 HIS B C 1
ATOM 2427 O O . HIS B 1 106 ? -8.812 14.711 8.109 1 96.56 106 HIS B O 1
ATOM 2433 N N . TRP B 1 107 ? -8.43 16.484 6.727 1 97.81 107 TRP B N 1
ATOM 2434 C CA . TRP B 1 107 ? -8.414 17.438 7.828 1 97.81 107 TRP B CA 1
ATOM 2435 C C . TRP B 1 107 ? -9.781 17.516 8.492 1 97.81 107 TRP B C 1
ATOM 2437 O O . TRP B 1 107 ? -9.875 17.594 9.727 1 97.81 107 TRP B O 1
ATOM 2447 N N . TRP B 1 108 ? -10.836 17.547 7.684 1 97.12 108 TRP B N 1
ATOM 2448 C CA . TRP B 1 108 ? -12.195 17.516 8.219 1 97.12 108 TRP B CA 1
ATOM 2449 C C . TRP B 1 108 ? -12.422 16.281 9.07 1 97.12 108 TRP B C 1
ATOM 2451 O O . TRP B 1 108 ? -12.898 16.375 10.203 1 97.12 108 TRP B O 1
ATOM 2461 N N . VAL B 1 109 ? -12.094 15.133 8.539 1 96.12 109 VAL B N 1
ATOM 2462 C CA . VAL B 1 109 ? -12.312 13.859 9.219 1 96.12 109 VAL B CA 1
ATOM 2463 C C . VAL B 1 109 ? -11.5 13.805 10.508 1 96.12 109 VAL B C 1
ATOM 2465 O O . VAL B 1 109 ? -12.016 13.438 11.562 1 96.12 109 VAL B O 1
ATOM 2468 N N . PHE B 1 110 ? -10.172 14.172 10.406 1 98.12 110 PHE B N 1
ATOM 2469 C CA . PHE B 1 110 ? -9.281 14.109 11.562 1 98.12 110 PHE B CA 1
ATOM 2470 C C . PHE B 1 110 ? -9.75 15.039 12.664 1 98.12 110 PHE B C 1
ATOM 2472 O O . PHE B 1 110 ? -9.695 14.695 13.844 1 98.12 110 PHE B O 1
ATOM 2479 N N . ARG B 1 111 ? -10.219 16.188 12.281 1 98.44 111 ARG B N 1
ATOM 2480 C CA . ARG B 1 111 ? -10.758 17.094 13.281 1 98.44 111 ARG B CA 1
ATOM 2481 C C . ARG B 1 111 ? -12 16.516 13.945 1 98.44 111 ARG B C 1
ATOM 2483 O O . ARG B 1 111 ? -12.148 16.594 15.164 1 98.44 111 ARG B O 1
ATOM 2490 N N . ALA B 1 112 ? -12.875 15.953 13.148 1 97.75 112 ALA B N 1
ATOM 2491 C CA . ALA B 1 112 ? -14.109 15.359 13.656 1 97.75 112 ALA B CA 1
ATOM 2492 C C . ALA B 1 112 ? -13.812 14.234 14.648 1 97.75 112 ALA B C 1
ATOM 2494 O O . ALA B 1 112 ? -14.562 14.023 15.602 1 97.75 112 ALA B O 1
ATOM 2495 N N . MET B 1 113 ? -12.656 13.617 14.5 1 97.94 113 MET B N 1
ATOM 2496 C CA . MET B 1 113 ? -12.305 12.461 15.328 1 97.94 113 MET B CA 1
ATOM 2497 C C . MET B 1 113 ? -11.359 12.875 16.453 1 97.94 113 MET B C 1
ATOM 2499 O O . MET B 1 113 ? -10.805 12.016 17.141 1 97.94 113 MET B O 1
ATOM 2503 N N . SER B 1 114 ? -11.109 14.164 16.594 1 98.69 114 SER B N 1
ATOM 2504 C CA . SER B 1 114 ? -10.211 14.688 17.625 1 98.69 114 SER B CA 1
ATOM 2505 C C . SER B 1 114 ? -10.906 15.711 18.5 1 98.69 114 SER B C 1
ATOM 2507 O O . SER B 1 114 ? -10.719 16.922 18.328 1 98.69 114 SER B O 1
ATOM 2509 N N . PRO B 1 115 ? -11.633 15.289 19.531 1 98.56 115 PRO B N 1
ATOM 2510 C CA . PRO B 1 115 ? -12.305 16.25 20.406 1 98.56 115 PRO B CA 1
ATOM 2511 C C . PRO B 1 115 ? -11.336 17.219 21.062 1 98.56 115 PRO B C 1
ATOM 2513 O O . PRO B 1 115 ? -11.719 18.328 21.422 1 98.56 115 PRO B O 1
ATOM 2516 N N . THR B 1 116 ? -10.078 16.828 21.203 1 98.81 116 THR B N 1
ATOM 2517 C CA . THR B 1 116 ? -9.094 17.703 21.812 1 98.81 116 THR B CA 1
ATOM 2518 C C . THR B 1 116 ? -8.281 18.438 20.75 1 98.81 116 THR B C 1
ATOM 2520 O O . THR B 1 116 ? -7.645 17.797 19.906 1 98.81 116 THR B O 1
ATOM 2523 N N . LEU B 1 117 ? -8.359 19.688 20.75 1 98.81 117 LEU B N 1
ATOM 2524 C CA . LEU B 1 117 ? -7.535 20.562 19.922 1 98.81 117 LEU B CA 1
ATOM 2525 C C . LEU B 1 117 ? -6.637 21.438 20.797 1 98.81 117 LEU B C 1
ATOM 2527 O O . LEU B 1 117 ? -7.125 22.312 21.531 1 98.81 117 LEU B O 1
ATOM 2531 N N . HIS B 1 118 ? -5.398 21.219 20.734 1 98.88 118 HIS B N 1
ATOM 2532 C CA . HIS B 1 118 ? -4.445 22 21.5 1 98.88 118 HIS B CA 1
ATOM 2533 C C . HIS B 1 118 ? -4.176 23.344 20.844 1 98.88 118 HIS B C 1
ATOM 2535 O O . HIS B 1 118 ? -4.473 23.531 19.672 1 98.88 118 HIS B O 1
ATOM 2541 N N . ASP B 1 119 ? -3.596 24.219 21.625 1 98.56 119 ASP B N 1
ATOM 2542 C CA . ASP B 1 119 ? -3.252 25.531 21.094 1 98.56 119 ASP B CA 1
ATOM 2543 C C . ASP B 1 119 ? -2.281 25.406 19.922 1 98.56 119 ASP B C 1
ATOM 2545 O O . ASP B 1 119 ? -1.352 24.594 19.953 1 98.56 119 ASP B O 1
ATOM 2549 N N . THR B 1 120 ? -2.529 26.266 18.984 1 98.75 120 THR B N 1
ATOM 2550 C CA . THR B 1 120 ? -1.631 26.312 17.828 1 98.75 120 THR B CA 1
ATOM 2551 C C . THR B 1 120 ? -0.253 26.828 18.25 1 98.75 120 THR B C 1
ATOM 2553 O O . THR B 1 120 ? -0.142 27.766 19.031 1 98.75 120 THR B O 1
ATOM 2556 N N . ILE B 1 121 ? 0.769 26.172 17.703 1 98.69 121 ILE B N 1
ATOM 2557 C CA . ILE B 1 121 ? 2.137 26.641 17.875 1 98.69 121 ILE B CA 1
ATOM 2558 C C . ILE B 1 121 ? 2.561 27.453 16.641 1 98.69 121 ILE B C 1
ATOM 2560 O O . ILE B 1 121 ? 2.271 27.078 15.508 1 98.69 121 ILE B O 1
ATOM 2564 N N . TYR B 1 122 ? 3.191 28.562 16.844 1 98.44 122 TYR B N 1
ATOM 2565 C CA . TYR B 1 122 ? 3.846 29.312 15.789 1 98.44 122 TYR B CA 1
ATOM 2566 C C . TYR B 1 122 ? 5.363 29.234 15.914 1 98.44 122 TYR B C 1
ATOM 2568 O O . TYR B 1 122 ? 5.934 29.734 16.891 1 98.44 122 TYR B O 1
ATOM 2576 N N . ALA B 1 123 ? 6.012 28.578 15.047 1 98.62 123 ALA B N 1
ATOM 2577 C CA . ALA B 1 123 ? 7.445 28.312 15.094 1 98.62 123 ALA B CA 1
ATOM 2578 C C . ALA B 1 123 ? 8.023 28.203 13.68 1 98.62 123 ALA B C 1
ATOM 2580 O O . ALA B 1 123 ? 7.297 27.906 12.727 1 98.62 123 ALA B O 1
ATOM 2581 N N . PRO B 1 124 ? 9.367 28.5 13.523 1 98.75 124 PRO B N 1
ATOM 2582 C CA . PRO B 1 124 ? 9.969 28.297 12.195 1 98.75 124 PRO B CA 1
ATOM 2583 C C . PRO B 1 124 ? 9.922 26.844 11.742 1 98.75 124 PRO B C 1
ATOM 2585 O O . PRO B 1 124 ? 10.219 25.938 12.523 1 98.75 124 PRO B O 1
ATOM 2588 N N . ILE B 1 125 ? 9.562 26.594 10.508 1 98.88 125 ILE B N 1
ATOM 2589 C CA . ILE B 1 125 ? 9.492 25.266 9.93 1 98.88 125 ILE B CA 1
ATOM 2590 C C . ILE B 1 125 ? 10.516 25.125 8.805 1 98.88 125 ILE B C 1
ATOM 2592 O O . ILE B 1 125 ? 10.391 25.781 7.766 1 98.88 125 ILE B O 1
ATOM 2596 N N . GLY B 1 126 ? 11.57 24.359 9.086 1 98.69 126 GLY B N 1
ATOM 2597 C CA . GLY B 1 126 ? 12.492 23.922 8.047 1 98.69 126 GLY B CA 1
ATOM 2598 C C . GLY B 1 126 ? 12.094 22.594 7.422 1 98.69 126 GLY B C 1
ATOM 2599 O O . GLY B 1 126 ? 11.805 21.641 8.133 1 98.69 126 GLY B O 1
ATOM 2600 N N . MET B 1 127 ? 12.062 22.562 6.129 1 97.75 127 MET B N 1
ATOM 2601 C CA . MET B 1 127 ? 11.641 21.359 5.434 1 97.75 127 MET B CA 1
ATOM 2602 C C . MET B 1 127 ? 12.438 21.156 4.148 1 97.75 127 MET B C 1
ATOM 2604 O O . MET B 1 127 ? 12.555 22.078 3.34 1 97.75 127 MET B O 1
ATOM 2608 N N . ASP B 1 128 ? 13.117 20.109 4.004 1 98.5 128 ASP B N 1
ATOM 2609 C CA . ASP B 1 128 ? 13.75 19.609 2.789 1 98.5 128 ASP B CA 1
ATOM 2610 C C . ASP B 1 128 ? 13.211 18.219 2.422 1 98.5 128 ASP B C 1
ATOM 2612 O O . ASP B 1 128 ? 13.578 17.219 3.045 1 98.5 128 ASP B O 1
ATOM 2616 N N . ILE B 1 129 ? 12.312 18.188 1.41 1 98.38 129 ILE B N 1
ATOM 2617 C CA . ILE B 1 129 ? 11.625 16.969 1.053 1 98.38 129 ILE B CA 1
ATOM 2618 C C . ILE B 1 129 ? 11.82 16.672 -0.433 1 98.38 129 ILE B C 1
ATOM 2620 O O . ILE B 1 129 ? 11.773 17.578 -1.263 1 98.38 129 ILE B O 1
ATOM 2624 N N . ASP B 1 130 ? 12.141 15.523 -0.799 1 98.75 130 ASP B N 1
ATOM 2625 C CA . ASP B 1 130 ? 12.164 15 -2.162 1 98.75 130 ASP B CA 1
ATOM 2626 C C . ASP B 1 130 ? 11.227 13.805 -2.307 1 98.75 130 ASP B C 1
ATOM 2628 O O . ASP B 1 130 ? 11.539 12.711 -1.831 1 98.75 130 ASP B O 1
ATOM 2632 N N . ILE B 1 131 ? 10.086 13.992 -2.947 1 98.69 131 ILE B N 1
ATOM 2633 C CA . ILE B 1 131 ? 9.047 12.969 -3.045 1 98.69 131 ILE B CA 1
ATOM 2634 C C . ILE B 1 131 ? 9.562 11.781 -3.852 1 98.69 131 ILE B C 1
ATOM 2636 O O . ILE B 1 131 ? 9.453 10.633 -3.418 1 98.69 131 ILE B O 1
ATOM 2640 N N . GLU B 1 132 ? 10.188 12.008 -4.992 1 97.44 132 GLU B N 1
ATOM 2641 C CA . GLU B 1 132 ? 10.68 10.938 -5.855 1 97.44 132 GLU B CA 1
ATOM 2642 C C . GLU B 1 132 ? 11.766 10.125 -5.164 1 97.44 132 GLU B C 1
ATOM 2644 O O . GLU B 1 132 ? 11.797 8.898 -5.27 1 97.44 132 GLU B O 1
ATOM 2649 N N . ALA B 1 133 ? 12.633 10.828 -4.469 1 98.12 133 ALA B N 1
ATOM 2650 C CA . ALA B 1 133 ? 13.75 10.156 -3.799 1 98.12 133 ALA B CA 1
ATOM 2651 C C . ALA B 1 133 ? 13.312 9.586 -2.451 1 98.12 133 ALA B C 1
ATOM 2653 O O . ALA B 1 133 ? 14.047 8.805 -1.836 1 98.12 133 ALA B O 1
ATOM 2654 N N . ARG B 1 134 ? 12.125 9.969 -1.949 1 98.62 134 ARG B N 1
ATOM 2655 C CA . ARG B 1 134 ? 11.625 9.578 -0.636 1 98.62 134 ARG B CA 1
ATOM 2656 C C . ARG B 1 134 ? 12.609 9.961 0.463 1 98.62 134 ARG B C 1
ATOM 2658 O O . ARG B 1 134 ? 12.938 9.141 1.326 1 98.62 134 ARG B O 1
ATOM 2665 N N . THR B 1 135 ? 13.062 11.172 0.365 1 98.88 135 THR B N 1
ATOM 2666 C CA . THR B 1 135 ? 13.891 11.711 1.433 1 98.88 135 THR B CA 1
ATOM 2667 C C . THR B 1 135 ? 13.242 12.938 2.064 1 98.88 135 THR B C 1
ATOM 2669 O O . THR B 1 135 ? 12.523 13.68 1.392 1 98.88 135 THR B O 1
ATOM 2672 N N . ALA B 1 136 ? 13.508 13.125 3.326 1 98.88 136 ALA B N 1
ATOM 2673 C CA . ALA B 1 136 ? 12.953 14.273 4.047 1 98.88 136 ALA B CA 1
ATOM 2674 C C . ALA B 1 136 ? 13.828 14.633 5.246 1 98.88 136 ALA B C 1
ATOM 2676 O O . ALA B 1 136 ? 14.375 13.75 5.91 1 98.88 136 ALA B O 1
ATOM 2677 N N . LYS B 1 137 ? 14 15.82 5.469 1 98.94 137 LYS B N 1
ATOM 2678 C CA . LYS B 1 137 ? 14.508 16.422 6.699 1 98.94 137 LYS B CA 1
ATOM 2679 C C . LYS B 1 137 ? 13.625 17.578 7.148 1 98.94 137 LYS B C 1
ATOM 2681 O O . LYS B 1 137 ? 13.375 18.516 6.383 1 98.94 137 LYS B O 1
ATOM 2686 N N . VAL B 1 138 ? 13.133 17.5 8.328 1 98.94 138 VAL B N 1
ATOM 2687 C CA . VAL B 1 138 ? 12.211 18.5 8.852 1 98.94 138 VAL B CA 1
ATOM 2688 C C . VAL B 1 138 ? 12.656 18.938 10.242 1 98.94 138 VAL B C 1
ATOM 2690 O O . VAL B 1 138 ? 13.047 18.094 11.07 1 98.94 138 VAL B O 1
ATOM 2693 N N . SER B 1 139 ? 12.68 20.141 10.477 1 98.88 139 SER B N 1
ATOM 2694 C CA . SER B 1 139 ? 12.891 20.75 11.789 1 98.88 139 SER B CA 1
ATOM 2695 C C . SER B 1 139 ? 11.867 21.828 12.062 1 98.88 139 SER B C 1
ATOM 2697 O O . SER B 1 139 ? 11.648 22.719 11.234 1 98.88 139 SER B O 1
ATOM 2699 N N . ILE B 1 140 ? 11.234 21.766 13.156 1 98.88 140 ILE B N 1
ATOM 2700 C CA . ILE B 1 140 ? 10.281 22.781 13.578 1 98.88 140 ILE B CA 1
ATOM 2701 C C . ILE B 1 140 ? 10.695 23.344 14.938 1 98.88 140 ILE B C 1
ATOM 2703 O O . ILE B 1 140 ? 10.383 22.766 15.977 1 98.88 140 ILE B O 1
ATOM 2707 N N . GLY B 1 141 ? 11.375 24.531 14.805 1 98.31 141 GLY B N 1
ATOM 2708 C CA . GLY B 1 141 ? 11.93 25.062 16.047 1 98.31 141 GLY B CA 1
ATOM 2709 C C . GLY B 1 141 ? 12.617 24 16.891 1 98.31 141 GLY B C 1
ATOM 2710 O O . GLY B 1 141 ? 13.477 23.266 16.406 1 98.31 141 GLY B O 1
ATOM 2711 N N . ASN B 1 142 ? 12.297 23.969 18.156 1 97.12 142 ASN B N 1
ATOM 2712 C CA . ASN B 1 142 ? 12.812 22.953 19.062 1 97.12 142 ASN B CA 1
ATOM 2713 C C . ASN B 1 142 ? 11.75 21.906 19.391 1 97.12 142 ASN B C 1
ATOM 2715 O O . ASN B 1 142 ? 11.922 21.109 20.328 1 97.12 142 ASN B O 1
ATOM 2719 N N . VAL B 1 143 ? 10.734 21.875 18.594 1 97.94 143 VAL B N 1
ATOM 2720 C CA . VAL B 1 143 ? 9.547 21.109 18.969 1 97.94 143 VAL B CA 1
ATOM 2721 C C . VAL B 1 143 ? 9.531 19.781 18.219 1 97.94 143 VAL B C 1
ATOM 2723 O O . VAL B 1 143 ? 9.008 18.781 18.734 1 97.94 143 VAL B O 1
ATOM 2726 N N . LEU B 1 144 ? 10.133 19.734 17.078 1 98.81 144 LEU B N 1
ATOM 2727 C CA . LEU B 1 144 ? 10 18.516 16.266 1 98.81 144 LEU B CA 1
ATOM 2728 C C . LEU B 1 144 ? 11.18 18.375 15.312 1 98.81 144 LEU B C 1
ATOM 2730 O O . LEU B 1 144 ? 11.617 19.359 14.703 1 98.81 144 LEU B O 1
ATOM 2734 N N . SER B 1 145 ? 11.711 17.219 15.203 1 98.88 145 SER B N 1
ATOM 2735 C CA . SER B 1 145 ? 12.695 16.812 14.203 1 98.88 145 SER B CA 1
ATOM 2736 C C . SER B 1 145 ? 12.297 15.5 13.531 1 98.88 145 SER B C 1
ATOM 2738 O O . SER B 1 145 ? 11.82 14.578 14.195 1 98.88 145 SER B O 1
ATOM 2740 N N . SER B 1 146 ? 12.453 15.484 12.242 1 98.94 146 SER B N 1
ATOM 2741 C CA . SER B 1 146 ? 12.078 14.281 11.508 1 98.94 146 SER B CA 1
ATOM 2742 C C . SER B 1 146 ? 13.008 14.039 10.328 1 98.94 146 SER B C 1
ATOM 2744 O O . SER B 1 146 ? 13.492 14.992 9.711 1 98.94 146 SER B O 1
ATOM 2746 N N . GLU B 1 147 ? 13.227 12.844 10.031 1 98.94 147 GLU B N 1
ATOM 2747 C CA . GLU B 1 147 ? 13.961 12.422 8.844 1 98.94 147 GLU B CA 1
ATOM 2748 C C . GLU B 1 147 ? 13.273 11.242 8.156 1 98.94 147 GLU B C 1
ATOM 2750 O O . GLU B 1 147 ? 12.695 10.383 8.828 1 98.94 147 GLU B O 1
ATOM 2755 N N . GLY B 1 148 ? 13.305 11.25 6.891 1 98.88 148 GLY B N 1
ATOM 2756 C CA . GLY B 1 148 ? 12.758 10.188 6.074 1 98.88 148 GLY B CA 1
ATOM 2757 C C . GLY B 1 148 ? 13.727 9.672 5.027 1 98.88 148 GLY B C 1
ATOM 2758 O O . GLY B 1 148 ? 14.531 10.438 4.492 1 98.88 148 GLY B O 1
ATOM 2759 N N . ARG B 1 149 ? 13.656 8.438 4.715 1 98.56 149 ARG B N 1
ATOM 2760 C CA . ARG B 1 149 ? 14.484 7.77 3.717 1 98.56 149 ARG B CA 1
ATOM 2761 C C . ARG B 1 149 ? 13.711 6.648 3.029 1 98.56 149 ARG B C 1
ATOM 2763 O O . ARG B 1 149 ? 12.672 6.207 3.525 1 98.56 149 ARG B O 1
ATOM 2770 N N . PRO B 1 150 ? 14.25 6.176 1.885 1 98.25 150 PRO B N 1
ATOM 2771 C CA . PRO B 1 150 ? 13.609 5.004 1.277 1 98.25 150 PRO B CA 1
ATOM 2772 C C . PRO B 1 150 ? 13.641 3.777 2.188 1 98.25 150 PRO B C 1
ATOM 2774 O O . PRO B 1 150 ? 14.461 3.707 3.109 1 98.25 150 PRO B O 1
ATOM 2777 N N . ILE B 1 151 ? 12.758 2.865 1.902 1 98.06 151 ILE B N 1
ATOM 2778 C CA . ILE B 1 151 ? 12.781 1.568 2.57 1 98.06 151 ILE B CA 1
ATOM 2779 C C . ILE B 1 151 ? 14.016 0.783 2.139 1 98.06 151 ILE B C 1
ATOM 2781 O O . ILE B 1 151 ? 14.312 0.695 0.946 1 98.06 151 ILE B O 1
ATOM 2785 N N . LYS B 1 152 ? 14.695 0.298 3.1 1 95.25 152 LYS B N 1
ATOM 2786 C CA . LYS B 1 152 ? 15.812 -0.601 2.834 1 95.25 152 LYS B CA 1
ATOM 2787 C C . LYS B 1 152 ? 15.391 -2.061 2.982 1 95.25 152 LYS B C 1
ATOM 2789 O O . LYS B 1 152 ? 14.992 -2.488 4.066 1 95.25 152 LYS B O 1
ATOM 2794 N N . PRO B 1 153 ? 15.516 -2.811 1.863 1 91.88 153 PRO B N 1
ATOM 2795 C CA . PRO B 1 153 ? 15.203 -4.234 2.008 1 91.88 153 PRO B CA 1
ATOM 2796 C C . PRO B 1 153 ? 16.156 -4.949 2.971 1 91.88 153 PRO B C 1
ATOM 2798 O O . PRO B 1 153 ? 17.344 -4.617 3.035 1 91.88 153 PRO B O 1
ATOM 2801 N N . PRO B 1 154 ? 15.711 -5.926 3.701 1 88.06 154 PRO B N 1
ATOM 2802 C CA . PRO B 1 154 ? 16.578 -6.652 4.637 1 88.06 154 PRO B CA 1
ATOM 2803 C C . PRO B 1 154 ? 17.625 -7.496 3.928 1 88.06 154 PRO B C 1
ATOM 2805 O O . PRO B 1 154 ? 18.672 -7.82 4.52 1 88.06 154 PRO B O 1
ATOM 2808 N N . HIS B 1 155 ? 17.453 -8.008 2.717 1 81.25 155 HIS B N 1
ATOM 2809 C CA . HIS B 1 155 ? 18.391 -8.898 2.041 1 81.25 155 HIS B CA 1
ATOM 2810 C C . HIS B 1 155 ? 18.828 -8.312 0.704 1 81.25 155 HIS B C 1
ATOM 2812 O O . HIS B 1 155 ? 19.344 -9.039 -0.151 1 81.25 155 HIS B O 1
ATOM 2818 N N . GLY B 1 156 ? 18.766 -7.152 0.465 1 76.31 156 GLY B N 1
ATOM 2819 C CA . GLY B 1 156 ? 19.172 -6.559 -0.802 1 76.31 156 GLY B CA 1
ATOM 2820 C C . GLY B 1 156 ? 19.844 -5.211 -0.642 1 76.31 156 GLY B C 1
ATOM 2821 O O . GLY B 1 156 ? 19.922 -4.672 0.464 1 76.31 156 GLY B O 1
ATOM 2822 N N . ASP B 1 157 ? 20.469 -5.039 -1.791 1 80.69 157 ASP B N 1
ATOM 2823 C CA . ASP B 1 157 ? 21.094 -3.721 -1.86 1 80.69 157 ASP B CA 1
ATOM 2824 C C . ASP B 1 157 ? 20.188 -2.713 -2.549 1 80.69 157 ASP B C 1
ATOM 2826 O O . ASP B 1 157 ? 19.188 -3.092 -3.178 1 80.69 157 ASP B O 1
ATOM 2830 N N . GLY B 1 158 ? 20.109 -1.529 -2.1 1 86.56 158 GLY B N 1
ATOM 2831 C CA . GLY B 1 158 ? 19.359 -0.485 -2.775 1 86.56 158 GLY B CA 1
ATOM 2832 C C . GLY B 1 158 ? 18.094 -0.079 -2.031 1 86.56 158 GLY B C 1
ATOM 2833 O O . GLY B 1 158 ? 17.828 -0.583 -0.939 1 86.56 158 GLY B O 1
ATOM 2834 N N . ALA B 1 159 ? 17.328 0.747 -2.711 1 94.38 159 ALA B N 1
ATOM 2835 C CA . ALA B 1 159 ? 16.094 1.273 -2.137 1 94.38 159 ALA B CA 1
ATOM 2836 C C . ALA B 1 159 ? 14.867 0.562 -2.713 1 94.38 159 ALA B C 1
ATOM 2838 O O . ALA B 1 159 ? 14.805 0.298 -3.916 1 94.38 159 ALA B O 1
ATOM 2839 N N . HIS B 1 160 ? 14.062 0.093 -1.865 1 95.75 160 HIS B N 1
ATOM 2840 C CA . HIS B 1 160 ? 12.773 -0.431 -2.307 1 95.75 160 HIS B CA 1
ATOM 2841 C C . HIS B 1 160 ? 11.773 0.696 -2.553 1 95.75 160 HIS B C 1
ATOM 2843 O O . HIS B 1 160 ? 11.555 1.539 -1.68 1 95.75 160 HIS B O 1
ATOM 2849 N N . ARG B 1 161 ? 11.211 0.736 -3.768 1 97.19 161 ARG B N 1
ATOM 2850 C CA . ARG B 1 161 ? 10.211 1.754 -4.082 1 97.19 161 ARG B CA 1
ATOM 2851 C C . ARG B 1 161 ? 8.812 1.15 -4.145 1 97.19 161 ARG B C 1
ATOM 2853 O O . ARG B 1 161 ? 8.57 0.219 -4.918 1 97.19 161 ARG B O 1
ATOM 2860 N N . VAL B 1 162 ? 7.945 1.702 -3.379 1 98.38 162 VAL B N 1
ATOM 2861 C CA . VAL B 1 162 ? 6.555 1.26 -3.312 1 98.38 162 VAL B CA 1
ATOM 2862 C C . VAL B 1 162 ? 5.648 2.451 -3.016 1 98.38 162 VAL B C 1
ATOM 2864 O O . VAL B 1 162 ? 6.047 3.383 -2.311 1 98.38 162 VAL B O 1
ATOM 2867 N N . ARG B 1 163 ? 4.449 2.43 -3.553 1 98.62 163 ARG B N 1
ATOM 2868 C CA . ARG B 1 163 ? 3.475 3.5 -3.379 1 98.62 163 ARG B CA 1
ATOM 2869 C C . ARG B 1 163 ? 2.104 2.938 -3.018 1 98.62 163 ARG B C 1
ATOM 2871 O O . ARG B 1 163 ? 1.787 1.795 -3.355 1 98.62 163 ARG B O 1
ATOM 2878 N N . ILE B 1 164 ? 1.417 3.701 -2.312 1 98.69 164 ILE B N 1
ATOM 2879 C CA . ILE B 1 164 ? -0.005 3.453 -2.1 1 98.69 164 ILE B CA 1
ATOM 2880 C C . ILE B 1 164 ? -0.831 4.387 -2.98 1 98.69 164 ILE B C 1
ATOM 2882 O O . ILE B 1 164 ? -0.646 5.605 -2.947 1 98.69 164 ILE B O 1
ATOM 2886 N N . ASP B 1 165 ? -1.65 3.799 -3.785 1 97.75 165 ASP B N 1
ATOM 2887 C CA . ASP B 1 165 ? -2.525 4.488 -4.73 1 97.75 165 ASP B CA 1
ATOM 2888 C C . ASP B 1 165 ? -3.988 4.367 -4.309 1 97.75 165 ASP B C 1
ATOM 2890 O O . ASP B 1 165 ? -4.516 3.262 -4.18 1 97.75 165 ASP B O 1
ATOM 2894 N N . MET B 1 166 ? -4.617 5.523 -4.027 1 95.75 166 MET B N 1
ATOM 2895 C CA . MET B 1 166 ? -6.02 5.57 -3.617 1 95.75 166 MET B CA 1
ATOM 2896 C C . MET B 1 166 ? -6.828 6.473 -4.547 1 95.75 166 MET B C 1
ATOM 2898 O O . MET B 1 166 ? -6.977 7.668 -4.281 1 95.75 166 MET B O 1
ATOM 2902 N N . PRO B 1 167 ? -7.426 5.879 -5.535 1 91.62 167 PRO B N 1
ATOM 2903 C CA . PRO B 1 167 ? -8.164 6.664 -6.527 1 91.62 167 PRO B CA 1
ATOM 2904 C C . PRO B 1 167 ? -9.227 7.559 -5.898 1 91.62 167 PRO B C 1
ATOM 2906 O O . PRO B 1 167 ? -9.5 8.648 -6.402 1 91.62 167 PRO B O 1
ATOM 2909 N N . ASN B 1 168 ? -9.797 7.137 -4.785 1 90.25 168 ASN B N 1
ATOM 2910 C CA . ASN B 1 168 ? -10.844 7.902 -4.109 1 90.25 168 ASN B CA 1
ATOM 2911 C C . ASN B 1 168 ? -10.398 8.359 -2.727 1 90.25 168 ASN B C 1
ATOM 2913 O O . ASN B 1 168 ? -11.219 8.492 -1.814 1 90.25 168 ASN B O 1
ATOM 2917 N N . GLY B 1 169 ? -9.148 8.586 -2.615 1 91.25 169 GLY B N 1
ATOM 2918 C CA . GLY B 1 169 ? -8.617 8.977 -1.319 1 91.25 169 GLY B CA 1
ATOM 2919 C C . GLY B 1 169 ? -9 10.383 -0.917 1 91.25 169 GLY B C 1
ATOM 2920 O O . GLY B 1 169 ? -9.188 11.25 -1.773 1 91.25 169 GLY B O 1
ATOM 2921 N N . ILE B 1 170 ? -8.992 10.617 0.356 1 92.12 170 ILE B N 1
ATOM 2922 C CA . ILE B 1 170 ? -9.375 11.93 0.861 1 92.12 170 ILE B CA 1
ATOM 2923 C C . ILE B 1 170 ? -8.133 12.695 1.295 1 92.12 170 ILE B C 1
ATOM 2925 O O . ILE B 1 170 ? -8.219 13.875 1.658 1 92.12 170 ILE B O 1
ATOM 2929 N N . GLU B 1 171 ? -7.035 12.016 1.367 1 94.75 171 GLU B N 1
ATOM 2930 C CA . GLU B 1 171 ? -5.773 12.664 1.731 1 94.75 171 GLU B CA 1
ATOM 2931 C C . GLU B 1 171 ? -4.848 12.789 0.525 1 94.75 171 GLU B C 1
ATOM 2933 O O . GLU B 1 171 ? -4.199 13.82 0.34 1 94.75 171 GLU B O 1
ATOM 2938 N N . PHE B 1 172 ? -4.758 11.758 -0.218 1 96.19 172 PHE B N 1
ATOM 2939 C CA . PHE B 1 172 ? -3.912 11.719 -1.406 1 96.19 172 PHE B CA 1
ATOM 2940 C C . PHE B 1 172 ? -4.48 10.75 -2.438 1 96.19 172 PHE B C 1
ATOM 2942 O O . PHE B 1 172 ? -5.266 9.859 -2.096 1 96.19 172 PHE B O 1
ATOM 2949 N N . SER B 1 173 ? -4.016 10.938 -3.693 1 95 173 SER B N 1
ATOM 2950 C CA . SER B 1 173 ? -4.309 9.945 -4.727 1 95 173 SER B CA 1
ATOM 2951 C C . SER B 1 173 ? -3.215 8.891 -4.809 1 95 173 SER B C 1
ATOM 2953 O O . SER B 1 173 ? -3.5 7.707 -5.008 1 95 173 SER B O 1
ATOM 2955 N N . ILE B 1 174 ? -2.025 9.391 -4.652 1 97.38 174 ILE B N 1
ATOM 2956 C CA . ILE B 1 174 ? -0.868 8.5 -4.668 1 97.38 174 ILE B CA 1
ATOM 2957 C C . ILE B 1 174 ? 0.201 9.023 -3.715 1 97.38 174 ILE B C 1
ATOM 2959 O O . ILE B 1 174 ? 0.438 10.234 -3.645 1 97.38 174 ILE B O 1
ATOM 2963 N N . ALA B 1 175 ? 0.781 8.133 -2.947 1 98.5 175 ALA B N 1
ATOM 2964 C CA . ALA B 1 175 ? 1.829 8.492 -1.995 1 98.5 175 ALA B CA 1
ATOM 2965 C C . ALA B 1 175 ? 3.018 7.543 -2.104 1 98.5 175 ALA B C 1
ATOM 2967 O O . ALA B 1 175 ? 2.842 6.328 -2.213 1 98.5 175 ALA B O 1
ATOM 2968 N N . GLU B 1 176 ? 4.215 8.117 -2.154 1 98.81 176 GLU B N 1
ATOM 2969 C CA . GLU B 1 176 ? 5.426 7.332 -1.947 1 98.81 176 GLU B CA 1
ATOM 2970 C C . GLU B 1 176 ? 5.562 6.902 -0.49 1 98.81 176 GLU B C 1
ATOM 2972 O O . GLU B 1 176 ? 5.289 7.684 0.423 1 98.81 176 GLU B O 1
ATOM 2977 N N . ILE B 1 177 ? 6.012 5.656 -0.296 1 98.88 177 ILE B N 1
ATOM 2978 C CA . ILE B 1 177 ? 6.148 5.152 1.066 1 98.88 177 ILE B CA 1
ATOM 2979 C C . ILE B 1 177 ? 7.621 4.902 1.379 1 98.88 177 ILE B C 1
ATOM 2981 O O . ILE B 1 177 ? 8.367 4.414 0.527 1 98.88 177 ILE B O 1
ATOM 2985 N N . GLY B 1 178 ? 8.008 5.285 2.545 1 98.69 178 GLY B N 1
ATOM 2986 C CA . GLY B 1 178 ? 9.367 5.059 3.021 1 98.69 178 GLY B CA 1
ATOM 2987 C C . GLY B 1 178 ? 9.445 4.832 4.52 1 98.69 178 GLY B C 1
ATOM 2988 O O . GLY B 1 178 ? 8.461 4.422 5.141 1 98.69 178 GLY B O 1
ATOM 2989 N N . SER B 1 179 ? 10.656 4.938 5.031 1 98.62 179 SER B N 1
ATOM 2990 C CA . SER B 1 179 ? 10.969 4.824 6.453 1 98.62 179 SER B CA 1
ATOM 2991 C C . SER B 1 179 ? 11.266 6.188 7.066 1 98.62 179 SER B C 1
ATOM 2993 O O . SER B 1 179 ? 12.055 6.961 6.52 1 98.62 179 SER B O 1
ATOM 2995 N N . ALA B 1 180 ? 10.609 6.48 8.172 1 98.94 180 ALA B N 1
ATOM 2996 C CA . ALA B 1 180 ? 10.797 7.797 8.781 1 98.94 180 ALA B CA 1
ATOM 2997 C C . ALA B 1 180 ? 10.93 7.691 10.297 1 98.94 180 ALA B C 1
ATOM 2999 O O . ALA B 1 180 ? 10.461 6.727 10.898 1 98.94 180 ALA B O 1
ATOM 3000 N N . SER B 1 181 ? 11.609 8.609 10.859 1 98.94 181 SER B N 1
ATOM 3001 C CA . SER B 1 181 ? 11.781 8.773 12.297 1 98.94 181 SER B CA 1
ATOM 3002 C C . SER B 1 181 ? 11.5 10.211 12.727 1 98.94 181 SER B C 1
ATOM 3004 O O . SER B 1 181 ? 11.891 11.156 12.039 1 98.94 181 SER B O 1
ATOM 3006 N N . THR B 1 182 ? 10.758 10.359 13.805 1 98.94 182 THR B N 1
ATOM 3007 C CA . THR B 1 182 ? 10.352 11.68 14.273 1 98.94 182 THR B CA 1
ATOM 3008 C C . THR B 1 182 ? 10.398 11.75 15.797 1 98.94 182 THR B C 1
ATOM 3010 O O . THR B 1 182 ? 9.984 10.812 16.484 1 98.94 182 THR B O 1
ATOM 3013 N N . THR B 1 183 ? 10.945 12.797 16.328 1 98.88 183 THR B N 1
ATOM 3014 C CA . THR B 1 183 ? 10.758 13.18 17.719 1 98.88 183 THR B CA 1
ATOM 3015 C C . THR B 1 183 ? 10.023 14.516 17.812 1 98.88 183 THR B C 1
ATOM 3017 O O . THR B 1 183 ? 10.266 15.43 17.031 1 98.88 183 THR B O 1
ATOM 3020 N N . ALA B 1 184 ? 9.102 14.586 18.641 1 98.75 184 ALA B N 1
ATOM 3021 C CA . ALA B 1 184 ? 8.359 15.812 18.922 1 98.75 184 ALA B CA 1
ATOM 3022 C C . ALA B 1 184 ? 8.117 15.984 20.422 1 98.75 184 ALA B C 1
ATOM 3024 O O . ALA B 1 184 ? 7.824 15.016 21.125 1 98.75 184 ALA B O 1
ATOM 3025 N N . SER B 1 185 ? 8.281 17.172 20.938 1 97.12 185 SER B N 1
ATOM 3026 C CA . SER B 1 185 ? 8.055 17.516 22.328 1 97.12 185 SER B CA 1
ATOM 3027 C C . SER B 1 185 ? 7.043 18.656 22.453 1 97.12 185 SER B C 1
ATOM 3029 O O . SER B 1 185 ? 7.316 19.656 23.109 1 97.12 185 SER B O 1
ATOM 3031 N N . ALA B 1 186 ? 5.957 18.609 21.812 1 96.75 186 ALA B N 1
ATOM 3032 C CA . ALA B 1 186 ? 4.832 19.531 21.938 1 96.75 186 ALA B CA 1
ATOM 3033 C C . ALA B 1 186 ? 3.752 18.953 22.859 1 96.75 186 ALA B C 1
ATOM 3035 O O . ALA B 1 186 ? 4.055 18.203 23.781 1 96.75 186 ALA B O 1
ATOM 3036 N N . ALA B 1 187 ? 2.523 19.422 22.734 1 98.31 187 ALA B N 1
ATOM 3037 C CA . ALA B 1 187 ? 1.438 18.828 23.516 1 98.31 187 ALA B CA 1
ATOM 3038 C C . ALA B 1 187 ? 1.279 17.344 23.203 1 98.31 187 ALA B C 1
ATOM 3040 O O . ALA B 1 187 ? 0.909 16.562 24.078 1 98.31 187 ALA B O 1
ATOM 3041 N N . ILE B 1 188 ? 1.518 17.016 21.969 1 98.44 188 ILE B N 1
ATOM 3042 C CA . ILE B 1 188 ? 1.562 15.633 21.516 1 98.44 188 ILE B CA 1
ATOM 3043 C C . ILE B 1 188 ? 3.014 15.188 21.359 1 98.44 188 ILE B C 1
ATOM 3045 O O . ILE B 1 188 ? 3.746 15.734 20.531 1 98.44 188 ILE B O 1
ATOM 3049 N N . LYS B 1 189 ? 3.404 14.234 22.141 1 98.44 189 LYS B N 1
ATOM 3050 C CA . LYS B 1 189 ? 4.77 13.719 22.094 1 98.44 189 LYS B CA 1
ATOM 3051 C C . LYS B 1 189 ? 4.891 12.586 21.078 1 98.44 189 LYS B C 1
ATOM 3053 O O . LYS B 1 189 ? 4.008 11.734 20.984 1 98.44 189 LYS B O 1
ATOM 3058 N N . LEU B 1 190 ? 5.906 12.648 20.328 1 98.81 190 LEU B N 1
ATOM 3059 C CA . LEU B 1 190 ? 6.23 11.586 19.375 1 98.81 190 LEU B CA 1
ATOM 3060 C C . LEU B 1 190 ? 7.645 11.07 19.609 1 98.81 190 LEU B C 1
ATOM 3062 O O . LEU B 1 190 ? 8.555 11.852 19.891 1 98.81 190 LEU B O 1
ATOM 3066 N N . ASP B 1 191 ? 7.91 9.852 19.609 1 98.75 191 ASP B N 1
ATOM 3067 C CA . ASP B 1 191 ? 9.172 9.125 19.531 1 98.75 191 ASP B CA 1
ATOM 3068 C C . ASP B 1 191 ? 9.086 7.953 18.562 1 98.75 191 ASP B C 1
ATOM 3070 O O . ASP B 1 191 ? 8.992 6.797 18.984 1 98.75 191 ASP B O 1
ATOM 3074 N N . LEU B 1 192 ? 9.086 8.258 17.297 1 98.88 192 LEU B N 1
ATOM 3075 C CA . LEU B 1 192 ? 8.883 7.312 16.203 1 98.88 192 LEU B CA 1
ATOM 3076 C C . LEU B 1 192 ? 10.219 6.91 15.578 1 98.88 192 LEU B C 1
ATOM 3078 O O . LEU B 1 192 ? 11.086 7.754 15.352 1 98.88 192 LEU B O 1
ATOM 3082 N N . LYS B 1 193 ? 10.375 5.711 15.367 1 98.56 193 LYS B N 1
ATOM 3083 C CA . LYS B 1 193 ? 11.625 5.199 14.82 1 98.56 193 LYS B CA 1
ATOM 3084 C C . LYS B 1 193 ? 11.367 4.246 13.656 1 98.56 193 LYS B C 1
ATOM 3086 O O . LYS B 1 193 ? 10.695 3.229 13.812 1 98.56 193 LYS B O 1
ATOM 3091 N N . ASP B 1 194 ? 11.953 4.582 12.523 1 98 194 ASP B N 1
ATOM 3092 C CA . ASP B 1 194 ? 11.93 3.719 11.344 1 98 194 ASP B CA 1
ATOM 3093 C C . ASP B 1 194 ? 10.539 3.146 11.102 1 98 194 ASP B C 1
ATOM 3095 O O . ASP B 1 194 ? 10.367 1.931 10.992 1 98 194 ASP B O 1
ATOM 3099 N N . SER B 1 195 ? 9.609 4.047 11.016 1 98.69 195 SER B N 1
ATOM 3100 C CA . SER B 1 195 ? 8.219 3.658 10.836 1 98.69 195 SER B CA 1
ATOM 3101 C C . SER B 1 195 ? 7.625 4.289 9.586 1 98.69 195 SER B C 1
ATOM 3103 O O . SER B 1 195 ? 8.359 4.766 8.719 1 98.69 195 SER B O 1
ATOM 3105 N N . TYR B 1 196 ? 6.379 4.234 9.383 1 98.81 196 TYR B N 1
ATOM 3106 C CA . TYR B 1 196 ? 5.672 4.637 8.172 1 98.81 196 TYR B CA 1
ATOM 3107 C C . TYR B 1 196 ? 6.012 6.07 7.785 1 98.81 196 TYR B C 1
ATOM 3109 O O . TYR B 1 196 ? 5.762 7 8.555 1 98.81 196 TYR B O 1
ATOM 3117 N N . GLY B 1 197 ? 6.613 6.25 6.715 1 98.88 197 GLY B N 1
ATOM 3118 C CA . GLY B 1 197 ? 6.797 7.539 6.07 1 98.88 197 GLY B CA 1
ATOM 3119 C C . GLY B 1 197 ? 6.004 7.684 4.785 1 98.88 197 GLY B C 1
ATOM 3120 O O . GLY B 1 197 ? 5.906 6.738 3.998 1 98.88 197 GLY B O 1
ATOM 3121 N N . GLN B 1 198 ? 5.477 8.875 4.605 1 98.88 198 GLN B N 1
ATOM 3122 C CA . GLN B 1 198 ? 4.59 9.125 3.471 1 98.88 198 GLN B CA 1
ATOM 3123 C C . GLN B 1 198 ? 4.938 10.445 2.785 1 98.88 198 GLN B C 1
ATOM 3125 O O . GLN B 1 198 ? 5.074 11.477 3.445 1 98.88 198 GLN B O 1
ATOM 3130 N N . TRP B 1 199 ? 5.184 10.422 1.456 1 98.88 199 TRP B N 1
ATOM 3131 C CA . TRP B 1 199 ? 5.395 11.602 0.627 1 98.88 199 TRP B CA 1
ATOM 3132 C C . TRP B 1 199 ? 4.316 11.719 -0.445 1 98.88 199 TRP B C 1
ATOM 3134 O O . TRP B 1 199 ? 4 10.734 -1.125 1 98.88 199 TRP B O 1
ATOM 3144 N N . HIS B 1 200 ? 3.73 12.828 -0.579 1 98.62 200 HIS B N 1
ATOM 3145 C CA . HIS B 1 200 ? 2.783 13.039 -1.666 1 98.62 200 HIS B CA 1
ATOM 3146 C C . HIS B 1 200 ? 2.658 14.523 -1.998 1 98.62 200 HIS B C 1
ATOM 3148 O O . HIS B 1 200 ? 3.143 15.375 -1.249 1 98.62 200 HIS B O 1
ATOM 3154 N N . PHE B 1 201 ? 2.186 14.789 -3.164 1 98.5 201 PHE B N 1
ATOM 3155 C CA . PHE B 1 201 ? 1.839 16.156 -3.551 1 98.5 201 PHE B CA 1
ATOM 3156 C C . PHE B 1 201 ? 0.361 16.422 -3.299 1 98.5 201 PHE B C 1
ATOM 3158 O O . PHE B 1 201 ? -0.504 15.844 -3.955 1 98.5 201 PHE B O 1
ATOM 3165 N N . MET B 1 202 ? 0.119 17.281 -2.334 1 97.56 202 MET B N 1
ATOM 3166 C CA . MET B 1 202 ? -1.246 17.547 -1.885 1 97.56 202 MET B CA 1
ATOM 3167 C C . MET B 1 202 ? -1.919 18.594 -2.758 1 97.56 202 MET B C 1
ATOM 3169 O O . MET B 1 202 ? -1.325 19.641 -3.053 1 97.56 202 MET B O 1
ATOM 3173 N N . LYS B 1 203 ? -3.082 18.344 -3.188 1 97.88 203 LYS B N 1
ATOM 3174 C CA . LYS B 1 203 ? -3.992 19.281 -3.842 1 97.88 203 LYS B CA 1
ATOM 3175 C C . LYS B 1 203 ? -5.387 19.203 -3.23 1 97.88 203 LYS B C 1
ATOM 3177 O O . LYS B 1 203 ? -6.082 18.203 -3.373 1 97.88 203 LYS B O 1
ATOM 3182 N N . HIS B 1 204 ? -5.75 20.266 -2.531 1 97.75 204 HIS B N 1
ATOM 3183 C CA . HIS B 1 204 ? -7.023 20.219 -1.82 1 97.75 204 HIS B CA 1
ATOM 3184 C C . HIS B 1 204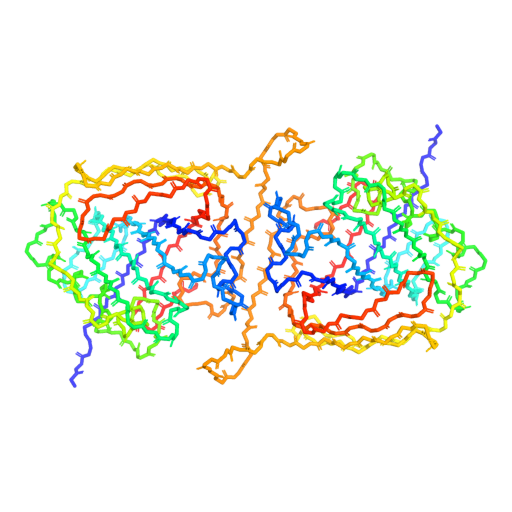 ? -7.84 21.484 -2.078 1 97.75 204 HIS B C 1
ATOM 3186 O O . HIS B 1 204 ? -7.281 22.578 -2.16 1 97.75 204 HIS B O 1
ATOM 3192 N N . GLY B 1 205 ? -9.031 21.312 -2.186 1 97.19 205 GLY B N 1
ATOM 3193 C CA . GLY B 1 205 ? -10.039 22.344 -2.104 1 97.19 205 GLY B CA 1
ATOM 3194 C C . GLY B 1 205 ? -11.195 21.984 -1.19 1 97.19 205 GLY B C 1
ATOM 3195 O O . GLY B 1 205 ? -11.141 20.969 -0.483 1 97.19 205 GLY B O 1
ATOM 3196 N N . PRO B 1 206 ? -12.203 22.781 -1.142 1 96.38 206 PRO B N 1
ATOM 3197 C CA . PRO B 1 206 ? -13.305 22.578 -0.195 1 96.38 206 PRO B CA 1
ATOM 3198 C C . PRO B 1 206 ? -14.023 21.25 -0.405 1 96.38 206 PRO B C 1
ATOM 3200 O O . PRO B 1 206 ? -14.688 20.75 0.507 1 96.38 206 PRO B O 1
ATOM 3203 N N . SER B 1 207 ? -13.875 20.703 -1.616 1 95.19 207 SER B N 1
ATOM 3204 C CA . SER B 1 207 ? -14.586 19.469 -1.93 1 95.19 207 SER B CA 1
ATOM 3205 C C . SER B 1 207 ? -13.641 18.266 -1.934 1 95.19 207 SER B C 1
ATOM 3207 O O . SER B 1 207 ? -13.992 17.203 -2.439 1 95.19 207 SER B O 1
ATOM 3209 N N . GLY B 1 208 ? -12.477 18.438 -1.424 1 94.31 208 GLY B N 1
ATOM 3210 C CA . GLY B 1 208 ? -11.578 17.312 -1.258 1 94.31 208 GLY B CA 1
ATOM 3211 C C . GLY B 1 208 ? -10.359 17.375 -2.16 1 94.31 208 GLY B C 1
ATOM 3212 O O . GLY B 1 208 ? -9.883 18.469 -2.49 1 94.31 208 GLY B O 1
ATOM 3213 N N . VAL B 1 209 ? -9.797 16.234 -2.436 1 92.75 209 VAL B N 1
ATOM 3214 C CA . VAL B 1 209 ? -8.594 16.109 -3.254 1 92.75 209 VAL B CA 1
ATOM 3215 C C . VAL B 1 209 ? -8.891 16.578 -4.68 1 92.75 209 VAL B C 1
ATOM 3217 O O . VAL B 1 209 ? -9.922 16.219 -5.254 1 92.75 209 VAL B O 1
ATOM 3220 N N . VAL B 1 210 ? -8.07 17.391 -5.156 1 89.31 210 VAL B N 1
ATOM 3221 C CA . VAL B 1 210 ? -8.18 17.828 -6.547 1 89.31 210 VAL B CA 1
ATOM 3222 C C . VAL B 1 210 ? -7.254 16.984 -7.422 1 89.31 210 VAL B C 1
ATOM 3224 O O . VAL B 1 210 ? -6.035 16.984 -7.227 1 89.31 210 VAL B O 1
ATOM 3227 N N . HIS B 1 211 ? -7.738 16.172 -8.336 1 81.81 211 HIS B N 1
ATOM 3228 C CA . HIS B 1 211 ? -6.977 15.227 -9.156 1 81.81 211 HIS B CA 1
ATOM 3229 C C . HIS B 1 211 ? -6.531 15.875 -10.469 1 81.81 211 HIS B C 1
ATOM 3231 O O . HIS B 1 211 ? -7.207 16.766 -10.984 1 81.81 211 HIS B O 1
#